Protein AF-A0A534NDN4-F1 (afdb_monomer)

Mean predicted aligned error: 18.24 Å

Secondary structure (DSSP, 8-state):
-----S-TT-PPP-------S---TT--HHHH--S-TTT-----PPPP-----S-PPPPHHHHHHTTPSPEEEEEESSPPSS-EEEEE---SEEEEEEEETTEEEEE-TTS-B-TTT-HHHHHHHHTS--SEEEEEEEEE-B-TTS-B-HHHHHTT-GGG-EEEEEEEEEETTEE-TTS-HHHHHHHHHHHTTT--TTEEEPPB--S-HHHHHHHHHHTT--EEEEEETTPPP-SEEEEEEEEEESSEEEEEEEEEEEEB-GGGBTSEEEEEEEEE-SSS-EEEEEEE-SS--HHHHHHHHHHHGGGEESS-SEET----TT-EEE-S--EEEEEESEE-TTS-EES-EEEEE-TT--GGG-B---PPP----------SSSPPPP---PPP---SSTT-EEETTTTEEHHHHHHHHHHTHHHHHHHHTT-BEEEEE-TT-TTS--EEES--GGG--TTSEEEEEE-SSSSSEEEEEE--SHHHHHHHHHTTEEEEEE-SB-TT-TTSBSS-----PPPTT--HHHHHHHHHHHHHHHHHHT-B------GGG--TT--GGGSBTTTHHHHHHHH--TTGGGGTS---------

Radius of gyration: 32.62 Å; Cα contacts (8 Å, |Δi|>4): 1048; chains: 1; bounding box: 84×68×97 Å

Foldseek 3Di:
DDDDDDDPDDDDDDDDDDPPVPDDPVDDCCVPVVADPVPRDHDDDDDDDPDDDDPADDAQLVVVVVCAQFEDAFEAADDFPDDWWKFFDADAFKWWWKEAQLAIFIAGSQRDTCCVLQVVLRNLSSPQDFRMWIWIWGKFAADPLRAGAHLVSVVVVSPRIATATEFTQDGRHDGCLQWWSLLRVLVVCVSCVPGDRSYHHTDTFDDDQVVSQVVCLVSVTQGIWIAFGGDGTDHYYDPRIHTHGSFDKFKWWFFWFFQCDDPRHPWTQWTWTWAAPLPRATATAGIARAQDDSVRRHVVCVVFVVFFDDDTRHPPDDDDPRIGGGDGFWMWMWTAHDQDPSNYGHNIHTRDIDPVDGNNRRHDRDHDPRDHRDPPPDPPPADADDDDPDPADDADPQQQQQPVVVSQGLVNQLVVCLVCVVVVLVVLPQWFKKWWARPNHPVDDIDIANACPPVDDSNWDWAWDADPPDGDTGTTTRDNDSSSSSVCSSRRTPDIHTQQDGSSNNPDGPDDDDDLPADVPGDNVVSVVVVVVVLVVQVVVLPFDDADDDPVQPDPPDDSSCHGSVNPVVVCVVPPHPCVVVVPDDDDDPPPDD

Structure (mmCIF, N/CA/C/O backbone):
data_AF-A0A534NDN4-F1
#
_entry.id   AF-A0A534NDN4-F1
#
loop_
_atom_site.group_PDB
_atom_site.id
_atom_site.type_symbol
_atom_site.label_atom_id
_atom_site.label_alt_id
_atom_site.label_comp_id
_atom_site.label_asym_id
_atom_site.label_entity_id
_atom_site.label_seq_id
_atom_site.pdbx_PDB_ins_code
_atom_site.Cartn_x
_atom_site.Cartn_y
_atom_site.Cartn_z
_atom_site.occupancy
_atom_site.B_iso_or_equiv
_atom_site.auth_seq_id
_atom_site.auth_comp_id
_atom_site.auth_asym_id
_atom_site.auth_atom_id
_atom_site.pdbx_PDB_model_num
ATOM 1 N N . MET A 1 1 ? 27.789 19.698 -4.220 1.00 22.97 1 MET A N 1
ATOM 2 C CA . MET A 1 1 ? 27.414 20.878 -5.037 1.00 22.97 1 MET A CA 1
ATOM 3 C C . MET A 1 1 ? 27.454 20.484 -6.510 1.00 22.97 1 MET A C 1
ATOM 5 O O . MET A 1 1 ? 28.243 19.609 -6.835 1.00 22.97 1 MET A O 1
ATOM 9 N N . ARG A 1 2 ? 26.641 21.087 -7.393 1.00 26.55 2 ARG A N 1
ATOM 10 C CA . ARG A 1 2 ? 26.865 20.994 -8.849 1.00 26.55 2 ARG A CA 1
ATOM 11 C C . ARG A 1 2 ? 27.949 22.003 -9.229 1.00 26.55 2 ARG A C 1
ATOM 13 O O . ARG A 1 2 ? 27.754 23.197 -9.024 1.00 26.55 2 ARG A O 1
ATOM 20 N N . THR A 1 3 ? 29.061 21.517 -9.761 1.00 28.81 3 THR A N 1
ATOM 21 C CA . THR A 1 3 ? 30.075 22.304 -10.460 1.00 28.81 3 THR A CA 1
ATOM 22 C C . THR A 1 3 ? 29.548 22.614 -11.867 1.00 28.81 3 THR A C 1
ATOM 24 O O . THR A 1 3 ? 29.183 21.716 -12.618 1.00 28.81 3 THR A O 1
ATOM 27 N N . HIS A 1 4 ? 29.456 23.893 -12.232 1.00 33.12 4 HIS A N 1
ATOM 28 C CA . HIS A 1 4 ? 29.331 24.306 -13.632 1.00 33.12 4 HIS A CA 1
ATOM 29 C C . HIS A 1 4 ? 30.503 25.230 -13.940 1.00 33.12 4 HIS A C 1
ATOM 31 O O . HIS A 1 4 ? 30.511 26.393 -13.548 1.00 33.12 4 HIS A O 1
ATOM 37 N N . GLY A 1 5 ? 31.505 24.660 -14.600 1.00 43.88 5 GLY A N 1
ATOM 38 C CA . GLY A 1 5 ? 32.745 25.326 -14.971 1.00 43.88 5 GLY A CA 1
ATOM 39 C C . GLY A 1 5 ? 33.787 24.284 -15.353 1.00 43.88 5 GLY A C 1
ATOM 40 O O . GLY A 1 5 ? 34.633 23.931 -14.544 1.00 43.88 5 GLY A O 1
ATOM 41 N N . GLY A 1 6 ? 33.675 23.737 -16.560 1.00 35.41 6 GLY A N 1
ATOM 42 C CA . GLY A 1 6 ? 34.628 22.780 -17.114 1.00 35.41 6 GLY A CA 1
ATOM 43 C C . GLY A 1 6 ? 34.186 22.361 -18.510 1.00 35.41 6 GLY A C 1
ATOM 44 O O . GLY A 1 6 ? 32.992 22.173 -18.733 1.00 35.41 6 GLY A O 1
ATOM 45 N N . ALA A 1 7 ? 35.132 22.297 -19.446 1.00 39.47 7 ALA A N 1
ATOM 46 C CA . ALA A 1 7 ? 34.902 21.971 -20.850 1.00 39.47 7 ALA A CA 1
ATOM 47 C C . ALA A 1 7 ? 34.080 20.672 -21.033 1.00 39.47 7 ALA A C 1
ATOM 49 O O . ALA A 1 7 ? 34.185 19.762 -20.204 1.00 39.47 7 ALA A O 1
ATOM 50 N N . PRO A 1 8 ? 33.265 20.572 -22.099 1.00 35.88 8 PRO A N 1
ATOM 51 C CA . PRO A 1 8 ? 32.481 19.372 -22.377 1.00 35.88 8 PRO A CA 1
ATOM 52 C C . PRO A 1 8 ? 33.417 18.168 -22.569 1.00 35.88 8 PRO A C 1
ATOM 54 O O . PRO A 1 8 ? 34.351 18.247 -23.359 1.00 35.88 8 PRO A O 1
ATOM 57 N N . GLY A 1 9 ? 33.183 17.076 -21.828 1.00 43.12 9 GLY A N 1
ATOM 58 C CA . GLY A 1 9 ? 33.856 15.788 -22.066 1.00 43.12 9 GLY A CA 1
ATOM 59 C C . GLY A 1 9 ? 34.544 15.101 -20.878 1.00 43.12 9 GLY A C 1
ATOM 60 O O . GLY A 1 9 ? 35.027 13.993 -21.057 1.00 43.12 9 GLY A O 1
ATOM 61 N N . LYS A 1 10 ? 34.590 15.671 -19.663 1.00 35.03 10 LYS A N 1
ATOM 62 C CA . LYS A 1 10 ? 35.116 14.946 -18.482 1.00 35.03 10 LYS A CA 1
ATOM 63 C C . LYS A 1 10 ? 34.032 14.668 -17.444 1.00 35.03 10 LYS A C 1
ATOM 65 O O . LYS A 1 10 ? 33.417 15.598 -16.922 1.00 35.03 10 LYS A O 1
ATOM 70 N N . ALA A 1 11 ? 33.824 13.389 -17.124 1.00 34.75 11 ALA A N 1
ATOM 71 C CA . ALA A 1 11 ? 32.949 12.958 -16.040 1.00 34.75 11 ALA A CA 1
ATOM 72 C C . ALA A 1 11 ? 33.496 13.465 -14.695 1.00 34.75 11 ALA A C 1
ATOM 74 O O . ALA A 1 11 ? 34.631 13.173 -14.320 1.00 34.75 11 ALA A O 1
ATOM 75 N N . GLN A 1 12 ? 32.699 14.255 -13.974 1.00 33.19 12 GLN A N 1
ATOM 76 C CA . GLN A 1 12 ? 33.024 14.661 -12.609 1.00 33.19 12 GLN A CA 1
ATOM 77 C C . GLN A 1 12 ? 32.323 13.733 -11.624 1.00 33.19 12 GLN A C 1
ATOM 79 O O . GLN A 1 12 ? 31.094 13.677 -11.575 1.00 33.19 12 GLN A O 1
ATOM 84 N N . TRP A 1 13 ? 33.120 13.025 -10.831 1.00 35.62 13 TRP A N 1
ATOM 85 C CA . TRP A 1 13 ? 32.645 12.121 -9.792 1.00 35.62 13 TRP A CA 1
ATOM 86 C C . TRP A 1 13 ? 32.574 12.849 -8.450 1.00 35.62 13 TRP A C 1
ATOM 88 O O . TRP A 1 13 ? 33.465 13.621 -8.097 1.00 35.62 13 TRP A O 1
ATOM 98 N N . LEU A 1 14 ? 31.504 12.598 -7.696 1.00 34.38 14 LEU A N 1
ATOM 99 C CA . LEU A 1 14 ? 31.320 13.112 -6.342 1.00 34.38 14 LEU A CA 1
ATOM 100 C C . LEU A 1 14 ? 31.149 11.917 -5.401 1.00 34.38 14 LEU A C 1
ATOM 102 O O . LEU A 1 14 ? 30.116 11.252 -5.429 1.00 34.38 14 LEU A O 1
ATOM 106 N N . MET A 1 15 ? 32.160 11.640 -4.578 1.00 35.22 15 MET A N 1
ATOM 107 C CA . MET A 1 15 ? 32.079 10.634 -3.518 1.00 35.22 15 MET A CA 1
ATOM 108 C C . MET A 1 15 ? 31.640 11.294 -2.214 1.00 35.22 15 MET A C 1
ATOM 110 O O . MET A 1 15 ? 32.225 12.283 -1.775 1.00 35.22 15 MET A O 1
ATOM 114 N N . PHE A 1 16 ? 30.627 10.719 -1.573 1.00 37.19 16 PHE A N 1
ATOM 115 C CA . PHE A 1 16 ? 30.292 11.025 -0.188 1.00 37.19 16 PHE A CA 1
ATOM 116 C C . PHE A 1 16 ? 30.739 9.858 0.683 1.00 37.19 16 PHE A C 1
ATOM 118 O O . PHE A 1 16 ? 30.335 8.720 0.449 1.00 37.19 16 PHE A O 1
ATOM 125 N N . LYS A 1 17 ? 31.534 10.141 1.717 1.00 40.06 17 LYS A N 1
ATOM 126 C CA . LYS A 1 17 ? 31.752 9.184 2.801 1.00 40.06 17 LYS A CA 1
ATOM 127 C C . LYS A 1 17 ? 30.453 9.082 3.603 1.00 40.06 17 LYS A C 1
ATOM 129 O O . LYS A 1 17 ? 29.954 10.091 4.103 1.00 40.06 17 LYS A O 1
ATOM 134 N N . ALA A 1 18 ? 29.887 7.882 3.695 1.00 36.62 18 ALA A N 1
ATOM 135 C CA . ALA A 1 18 ? 28.742 7.629 4.562 1.00 36.62 18 ALA A CA 1
ATOM 136 C C . ALA A 1 18 ? 29.120 7.931 6.025 1.00 36.62 18 ALA A C 1
ATOM 138 O O . ALA A 1 18 ? 30.261 7.704 6.429 1.00 36.62 18 ALA A O 1
ATOM 139 N N . LYS A 1 19 ? 28.175 8.459 6.817 1.00 45.50 19 LYS A N 1
ATOM 140 C CA . LYS A 1 19 ? 28.373 8.671 8.260 1.00 45.50 19 LYS A CA 1
ATOM 141 C C . LYS A 1 19 ? 28.474 7.308 8.944 1.00 45.50 19 LYS A C 1
ATOM 143 O O . LYS A 1 19 ? 27.457 6.666 9.194 1.00 45.50 19 LYS A O 1
ATOM 148 N N . ASP A 1 20 ? 29.700 6.863 9.170 1.00 66.25 20 ASP A N 1
ATOM 149 C CA . ASP A 1 20 ? 30.060 5.552 9.715 1.00 66.25 20 ASP A CA 1
ATOM 150 C C . ASP A 1 20 ? 30.578 5.645 11.164 1.00 66.25 20 ASP A C 1
ATOM 152 O O . ASP A 1 20 ? 30.969 4.633 11.745 1.00 66.25 20 ASP A O 1
ATOM 156 N N . GLY A 1 21 ? 30.580 6.844 11.763 1.00 57.78 21 GLY A N 1
ATOM 157 C CA . GLY A 1 21 ? 31.054 7.089 13.125 1.00 57.78 21 GLY A CA 1
ATOM 158 C C . GLY A 1 21 ? 32.580 7.122 13.253 1.00 57.78 21 GLY A C 1
ATOM 159 O O . GLY A 1 21 ? 33.095 7.158 14.370 1.00 57.78 21 GLY A O 1
ATOM 160 N N . LYS A 1 22 ? 33.316 7.083 12.133 1.00 60.75 22 LYS A N 1
ATOM 161 C CA . LYS A 1 22 ? 34.782 7.229 12.067 1.00 60.75 22 LYS A CA 1
ATOM 162 C C . LYS A 1 22 ? 35.209 8.584 11.500 1.00 60.75 22 LYS A C 1
ATOM 164 O O . LYS A 1 22 ? 36.387 8.793 11.224 1.00 60.75 22 LYS A O 1
ATOM 169 N N . GLU A 1 23 ? 34.273 9.498 11.262 1.00 68.75 23 GLU A N 1
ATOM 170 C CA . GLU A 1 23 ? 34.582 10.881 10.912 1.00 68.75 23 GLU A CA 1
ATOM 171 C C . GLU A 1 23 ? 35.352 11.592 12.035 1.00 68.75 23 GLU A C 1
ATOM 173 O O . GLU A 1 23 ? 35.000 11.496 13.208 1.00 68.75 23 GLU A O 1
ATOM 178 N N . ASN A 1 24 ? 36.400 12.333 11.668 1.00 69.75 24 ASN A N 1
ATOM 179 C CA . ASN A 1 24 ? 37.077 13.249 12.577 1.00 69.75 24 ASN A CA 1
ATOM 180 C C . ASN A 1 24 ? 36.689 14.689 12.198 1.00 69.75 24 ASN A C 1
ATOM 182 O O . ASN A 1 24 ? 37.266 15.236 11.261 1.00 69.75 24 ASN A O 1
ATOM 186 N N . PRO A 1 25 ? 35.713 15.310 12.883 1.00 65.12 25 PRO A N 1
ATOM 187 C CA . PRO A 1 25 ? 35.240 16.654 12.549 1.00 65.12 25 PRO A CA 1
ATOM 188 C C . PRO A 1 25 ? 36.259 17.762 12.854 1.00 65.12 25 PRO A C 1
ATOM 190 O O . PRO A 1 25 ? 36.049 18.894 12.433 1.00 65.12 25 PRO A O 1
ATOM 193 N N . ALA A 1 26 ? 37.342 17.452 13.575 1.00 70.94 26 ALA A N 1
ATOM 194 C CA . ALA A 1 26 ? 38.418 18.396 13.864 1.00 70.94 26 ALA A CA 1
ATOM 195 C C . ALA A 1 26 ? 39.511 18.429 12.778 1.00 70.94 26 ALA A C 1
ATOM 197 O O . ALA A 1 26 ? 40.379 19.291 12.840 1.00 70.94 26 ALA A O 1
ATOM 198 N N . TYR A 1 27 ? 39.480 17.505 11.811 1.00 60.72 27 TYR A N 1
ATOM 199 C CA . TYR A 1 27 ? 40.474 17.396 10.743 1.00 60.72 27 TYR A CA 1
ATOM 200 C C . TYR A 1 27 ? 39.884 17.885 9.417 1.00 60.72 27 TYR A C 1
ATOM 202 O O . TYR A 1 27 ? 38.994 17.245 8.851 1.00 60.72 27 TYR A O 1
ATOM 210 N N . ASP A 1 28 ? 40.385 19.014 8.915 1.00 65.62 28 ASP A N 1
ATOM 211 C CA . ASP A 1 28 ? 40.000 19.563 7.614 1.00 65.62 28 ASP A CA 1
ATOM 212 C C . ASP A 1 28 ? 41.087 19.250 6.586 1.00 65.62 28 ASP A C 1
ATOM 214 O O . ASP A 1 28 ? 42.099 19.940 6.480 1.00 65.62 28 ASP A O 1
ATOM 218 N N . VAL A 1 29 ? 40.857 18.202 5.795 1.00 59.94 29 VAL A N 1
ATOM 219 C CA . VAL A 1 29 ? 41.799 17.766 4.757 1.00 59.94 29 VAL A CA 1
ATOM 220 C C . VAL A 1 29 ? 42.079 18.859 3.718 1.00 59.94 29 VAL A C 1
ATOM 222 O O . VAL A 1 29 ? 43.160 18.879 3.143 1.00 59.94 29 VAL A O 1
ATOM 225 N N . VAL A 1 30 ? 41.147 19.793 3.497 1.00 53.78 30 VAL A N 1
ATOM 226 C CA . VAL A 1 30 ? 41.314 20.893 2.533 1.00 53.78 30 VAL A CA 1
ATOM 227 C C . VAL A 1 30 ? 42.210 21.996 3.105 1.00 53.78 30 VAL A C 1
ATOM 229 O O . VAL A 1 30 ? 42.887 22.686 2.343 1.00 53.78 30 VAL A O 1
ATOM 232 N N . ALA A 1 31 ? 42.246 22.147 4.431 1.00 62.91 31 ALA A N 1
ATOM 233 C CA . ALA A 1 31 ? 43.143 23.069 5.123 1.00 62.91 31 ALA A CA 1
ATOM 234 C C . ALA A 1 31 ? 44.526 22.451 5.389 1.00 62.91 31 ALA A C 1
ATOM 236 O O . ALA A 1 31 ? 45.541 23.124 5.225 1.00 62.91 31 ALA A O 1
ATOM 237 N N . GLU A 1 32 ? 44.573 21.177 5.784 1.00 70.12 32 GLU A N 1
ATOM 238 C CA . GLU A 1 32 ? 45.806 20.501 6.205 1.00 70.12 32 GLU A CA 1
ATOM 239 C C . GLU A 1 32 ? 46.590 19.857 5.052 1.00 70.12 32 GLU A C 1
ATOM 241 O O . GLU A 1 32 ? 47.805 19.694 5.159 1.00 70.12 32 GLU A O 1
ATOM 246 N N . ARG A 1 33 ? 45.924 19.493 3.947 1.00 65.50 33 ARG A N 1
ATOM 247 C CA . ARG A 1 33 ? 46.534 18.921 2.730 1.00 65.50 33 ARG A CA 1
ATOM 248 C C . ARG A 1 33 ? 45.956 19.605 1.478 1.00 65.50 33 ARG A C 1
ATOM 250 O O . ARG A 1 33 ? 45.233 18.975 0.705 1.00 65.50 33 ARG A O 1
ATOM 257 N N . PRO A 1 34 ? 46.214 20.914 1.290 1.00 60.53 34 PRO A N 1
ATOM 258 C CA . PRO A 1 34 ? 45.596 21.726 0.236 1.00 60.53 34 PRO A CA 1
ATOM 259 C C . PRO A 1 34 ? 46.067 21.373 -1.185 1.00 60.53 34 PRO A C 1
ATOM 261 O O . PRO A 1 34 ? 45.553 21.913 -2.170 1.00 60.53 34 PRO A O 1
ATOM 264 N N . GLU A 1 35 ? 47.075 20.517 -1.316 1.00 61.59 35 GLU A N 1
ATOM 265 C CA . GLU A 1 35 ? 47.607 20.059 -2.587 1.00 61.59 35 GLU A CA 1
ATOM 266 C C . GLU A 1 35 ? 46.722 19.008 -3.273 1.00 61.59 35 GLU A C 1
ATOM 268 O O . GLU A 1 35 ? 46.137 18.115 -2.663 1.00 61.59 35 GLU A O 1
ATOM 273 N N . SER A 1 36 ? 46.658 19.082 -4.602 1.00 53.59 36 SER A N 1
ATOM 274 C CA . SER A 1 36 ? 46.039 18.035 -5.417 1.00 53.59 36 SER A CA 1
ATOM 275 C C . SER A 1 36 ? 46.787 16.706 -5.264 1.00 53.59 36 SER A C 1
ATOM 277 O O . SER A 1 36 ? 47.983 16.638 -5.538 1.00 53.59 36 SER A O 1
ATOM 279 N N . VAL A 1 37 ? 46.075 15.622 -4.941 1.00 48.31 37 VAL A N 1
ATOM 280 C CA . VAL A 1 37 ? 46.653 14.267 -4.810 1.00 48.31 37 VAL A CA 1
ATOM 281 C C . VAL A 1 37 ? 47.225 13.744 -6.139 1.00 48.31 37 VAL A C 1
ATOM 283 O O . VAL A 1 37 ? 48.148 12.939 -6.146 1.00 48.31 37 VAL A O 1
ATOM 286 N N . VAL A 1 38 ? 46.706 14.227 -7.273 1.00 41.56 38 VAL A N 1
ATOM 287 C CA . VAL A 1 38 ? 47.120 13.793 -8.621 1.00 41.56 38 VAL A CA 1
ATOM 288 C C . VAL A 1 38 ? 48.289 14.620 -9.161 1.00 41.56 38 VAL A C 1
ATOM 290 O O . VAL A 1 38 ? 49.089 14.117 -9.941 1.00 41.56 38 VAL A O 1
ATOM 293 N N . SER A 1 39 ? 48.393 15.899 -8.786 1.00 51.22 39 SER A N 1
ATOM 294 C CA . SER A 1 39 ? 49.342 16.834 -9.416 1.00 51.22 39 SER A CA 1
ATOM 295 C C . SER A 1 39 ? 50.272 17.578 -8.456 1.00 51.22 39 SER A C 1
ATOM 297 O O . SER A 1 39 ? 51.159 18.290 -8.922 1.00 51.22 39 SER A O 1
ATOM 299 N N . GLY A 1 40 ? 50.078 17.460 -7.140 1.00 51.00 40 GLY A N 1
ATOM 300 C CA . GLY A 1 40 ? 50.923 18.054 -6.095 1.00 51.00 40 GLY A CA 1
ATOM 301 C C . GLY A 1 40 ? 50.911 19.585 -6.017 1.00 51.00 40 GLY A C 1
ATOM 302 O O . GLY A 1 40 ? 51.671 20.163 -5.247 1.00 51.00 40 GLY A O 1
ATOM 303 N N . ARG A 1 41 ? 50.083 20.271 -6.816 1.00 43.66 41 ARG A N 1
ATOM 304 C CA . ARG A 1 41 ? 50.030 21.741 -6.864 1.00 43.66 41 ARG A CA 1
ATOM 305 C C . ARG A 1 41 ? 48.933 22.297 -5.963 1.00 43.66 41 ARG A C 1
ATOM 307 O O . ARG A 1 41 ? 47.860 21.705 -5.850 1.00 43.66 41 ARG A O 1
ATOM 314 N N . VAL A 1 42 ? 49.200 23.471 -5.394 1.00 60.94 42 VAL A N 1
ATOM 315 C CA . VAL A 1 42 ? 48.247 24.262 -4.607 1.00 60.94 42 VAL A CA 1
ATOM 316 C C . VAL A 1 42 ? 47.769 25.458 -5.445 1.00 60.94 42 VAL A C 1
ATOM 318 O O . VAL A 1 42 ? 48.597 26.149 -6.035 1.00 60.94 42 VAL A O 1
ATOM 321 N N . ALA A 1 43 ? 46.450 25.706 -5.430 1.00 46.00 43 ALA A N 1
ATOM 322 C CA . ALA A 1 43 ? 45.699 26.885 -5.923 1.00 46.00 43 ALA A CA 1
ATOM 323 C C . ALA A 1 43 ? 44.953 26.699 -7.270 1.00 46.00 43 ALA A C 1
ATOM 325 O O . ALA A 1 43 ? 45.438 26.047 -8.186 1.00 46.00 43 ALA A O 1
ATOM 326 N N . THR A 1 44 ? 43.736 27.232 -7.469 1.00 38.66 44 THR A N 1
ATOM 327 C CA . THR A 1 44 ? 43.242 28.604 -7.181 1.00 38.66 44 THR A CA 1
ATOM 328 C C . THR A 1 44 ? 41.707 28.678 -7.015 1.00 38.66 44 THR A C 1
ATOM 330 O O . THR A 1 44 ? 40.980 27.805 -7.484 1.00 38.66 44 THR A O 1
ATOM 333 N N . ARG A 1 45 ? 41.216 29.735 -6.336 1.00 47.72 45 ARG A N 1
ATOM 334 C CA . ARG A 1 45 ? 39.789 30.032 -6.066 1.00 47.72 45 ARG A CA 1
ATOM 335 C C . ARG A 1 45 ? 38.923 29.995 -7.337 1.00 47.72 45 ARG A C 1
ATOM 337 O O . ARG A 1 45 ? 39.180 30.739 -8.279 1.00 47.72 45 ARG A O 1
ATOM 344 N N . GLY A 1 46 ? 37.865 29.181 -7.312 1.00 34.34 46 GLY A N 1
ATOM 345 C CA . GLY A 1 46 ? 36.781 29.187 -8.303 1.00 34.34 46 GLY A CA 1
ATOM 346 C C . GLY A 1 46 ? 35.720 30.268 -8.025 1.00 34.34 46 GLY A C 1
ATOM 347 O O . GLY A 1 46 ? 35.711 30.846 -6.938 1.00 34.34 46 GLY A O 1
ATOM 348 N N . PRO A 1 47 ? 34.827 30.560 -8.992 1.00 31.83 47 PRO A N 1
ATOM 349 C CA . PRO A 1 47 ? 33.932 31.713 -8.947 1.00 31.83 47 PRO A CA 1
ATOM 350 C C . PRO A 1 47 ? 32.881 31.573 -7.842 1.00 31.83 47 PRO A C 1
ATOM 352 O O . PRO A 1 47 ? 32.152 30.580 -7.786 1.00 31.83 47 PRO A O 1
ATOM 355 N N . GLU A 1 48 ? 32.747 32.601 -7.003 1.00 45.84 48 GLU A N 1
ATOM 356 C CA . GLU A 1 48 ? 31.586 32.738 -6.128 1.00 45.84 48 GLU A CA 1
ATOM 357 C C . GLU A 1 48 ? 30.330 32.945 -6.984 1.00 45.84 48 GLU A C 1
ATOM 359 O O . GLU A 1 48 ? 30.185 33.935 -7.704 1.00 45.84 48 GLU A O 1
ATOM 364 N N . ARG A 1 49 ? 29.388 32.002 -6.903 1.00 34.44 49 ARG A N 1
ATOM 365 C CA . ARG A 1 49 ? 27.997 32.233 -7.296 1.00 34.44 49 ARG A CA 1
ATOM 366 C C . ARG A 1 49 ? 27.081 31.870 -6.141 1.00 34.44 49 ARG A C 1
ATOM 368 O O . ARG A 1 49 ? 27.055 30.733 -5.675 1.00 34.44 49 ARG A O 1
ATOM 375 N N . SER A 1 50 ? 26.285 32.854 -5.745 1.00 41.97 50 SER A N 1
ATOM 376 C CA . SER A 1 50 ? 25.147 32.765 -4.837 1.00 41.97 50 SER A CA 1
ATOM 377 C C . SER A 1 50 ? 24.050 31.863 -5.420 1.00 41.97 50 SER A C 1
ATOM 379 O O . SER A 1 50 ? 23.036 32.306 -5.957 1.00 41.97 50 SER A O 1
ATOM 381 N N . GLY A 1 51 ? 24.245 30.548 -5.344 1.00 35.09 51 GLY A N 1
ATOM 382 C CA . GLY A 1 51 ? 23.185 29.592 -5.634 1.00 35.09 51 GLY A CA 1
ATOM 383 C C . GLY A 1 51 ? 22.122 29.671 -4.543 1.00 35.09 51 GLY A C 1
ATOM 384 O O . GLY A 1 51 ? 22.368 29.232 -3.421 1.00 35.09 51 GLY A O 1
ATOM 385 N N . LYS A 1 52 ? 20.929 30.195 -4.855 1.00 35.19 52 LYS A N 1
ATOM 386 C CA . LYS A 1 52 ? 19.755 29.956 -4.005 1.00 35.19 52 LYS A CA 1
ATOM 387 C C . LYS A 1 52 ? 19.615 28.439 -3.851 1.00 35.19 52 LYS A C 1
ATOM 389 O O . LYS A 1 52 ? 19.458 27.731 -4.847 1.00 35.19 52 LYS A O 1
ATOM 394 N N . LEU A 1 53 ? 19.718 27.953 -2.611 1.00 37.16 53 LEU A N 1
ATOM 395 C CA . LEU A 1 53 ? 19.354 26.590 -2.222 1.00 37.16 53 LEU A CA 1
ATOM 396 C C . LEU A 1 53 ? 18.047 26.215 -2.937 1.00 37.16 53 LEU A C 1
ATOM 398 O O . LEU A 1 53 ? 17.156 27.064 -3.051 1.00 37.16 53 LEU A O 1
ATOM 402 N N . ARG A 1 54 ? 17.923 24.966 -3.425 1.00 42.47 54 ARG A N 1
ATOM 403 C CA . ARG A 1 54 ? 16.617 24.414 -3.838 1.00 42.47 54 ARG A CA 1
ATOM 404 C C . ARG A 1 54 ? 15.594 24.871 -2.800 1.00 42.47 54 ARG A C 1
ATOM 406 O O . ARG A 1 54 ? 15.876 24.723 -1.610 1.00 42.47 54 ARG A O 1
ATOM 413 N N . ALA A 1 55 ? 14.482 25.462 -3.246 1.00 45.50 55 ALA A N 1
ATOM 414 C CA . ALA A 1 55 ? 13.465 25.969 -2.333 1.00 45.50 55 ALA A CA 1
ATOM 415 C C . ALA A 1 55 ? 13.194 24.906 -1.253 1.00 45.50 55 ALA A C 1
ATOM 417 O O . ALA A 1 55 ? 13.116 23.720 -1.599 1.00 45.50 55 ALA A O 1
ATOM 418 N N . PRO A 1 56 ? 13.146 25.288 0.034 1.00 54.34 56 PRO A N 1
ATOM 419 C CA . PRO A 1 56 ? 12.974 24.329 1.113 1.00 54.34 56 PRO A CA 1
ATOM 420 C C . PRO A 1 56 ? 11.735 23.484 0.816 1.00 54.34 56 PRO A C 1
ATOM 422 O O . PRO A 1 56 ? 10.635 24.017 0.668 1.00 54.34 56 PRO A O 1
ATOM 425 N N . ARG A 1 57 ? 11.918 22.164 0.664 1.00 67.19 57 ARG A N 1
ATOM 426 C CA . ARG A 1 57 ? 10.774 21.258 0.530 1.00 67.19 57 ARG A CA 1
ATOM 427 C C . ARG A 1 57 ? 9.942 21.376 1.801 1.00 67.19 57 ARG A C 1
ATOM 429 O O . ARG A 1 57 ? 10.498 21.486 2.901 1.00 67.19 57 ARG A O 1
ATOM 436 N N . ALA A 1 58 ? 8.623 21.368 1.630 1.00 82.88 58 ALA A N 1
ATOM 437 C CA . ALA A 1 58 ? 7.687 21.480 2.735 1.00 82.88 58 ALA A CA 1
ATOM 438 C C . ALA A 1 58 ? 8.007 20.440 3.821 1.00 82.88 58 ALA A C 1
ATOM 440 O O . ALA A 1 58 ? 8.482 19.332 3.536 1.00 82.88 58 ALA A O 1
ATOM 441 N N . ALA A 1 59 ? 7.791 20.827 5.077 1.00 89.75 59 ALA A N 1
ATOM 442 C CA . ALA A 1 59 ? 7.923 19.909 6.195 1.00 89.75 59 ALA A CA 1
ATOM 443 C C . ALA A 1 59 ? 6.905 18.755 6.047 1.00 89.75 59 ALA A C 1
ATOM 445 O O . ALA A 1 59 ? 5.812 18.991 5.523 1.00 89.75 59 ALA A O 1
ATOM 446 N N . PRO A 1 60 ? 7.247 17.514 6.447 1.00 93.00 60 PRO A N 1
ATOM 447 C CA . PRO A 1 60 ? 6.363 16.358 6.275 1.00 93.00 60 PRO A CA 1
ATOM 448 C C . PRO A 1 60 ? 4.938 16.560 6.818 1.00 93.00 60 PRO A C 1
ATOM 450 O O . PRO A 1 60 ? 3.967 16.186 6.167 1.00 93.00 60 PRO A O 1
ATOM 453 N N . ASP A 1 61 ? 4.796 17.211 7.970 1.00 92.56 61 ASP A N 1
ATOM 454 C CA . ASP A 1 61 ? 3.510 17.549 8.585 1.00 92.56 61 ASP A CA 1
ATOM 455 C C . ASP A 1 61 ? 2.692 18.528 7.724 1.00 92.56 61 ASP A C 1
ATOM 457 O O . ASP A 1 61 ? 1.490 18.345 7.530 1.00 92.56 61 ASP A O 1
ATOM 461 N N . ALA A 1 62 ? 3.339 19.535 7.130 1.00 93.06 62 ALA A N 1
ATOM 462 C CA . ALA A 1 62 ? 2.691 20.456 6.201 1.00 93.06 62 ALA A CA 1
ATOM 463 C C . ALA A 1 62 ? 2.224 19.740 4.924 1.00 93.06 62 ALA A C 1
ATOM 465 O O . ALA A 1 62 ? 1.146 20.046 4.413 1.00 93.06 62 ALA A O 1
ATOM 466 N N . ILE A 1 63 ? 2.995 18.757 4.441 1.00 94.31 63 ILE A N 1
ATOM 467 C CA . ILE A 1 63 ? 2.601 17.910 3.308 1.00 94.31 63 ILE A CA 1
ATOM 468 C C . ILE A 1 63 ? 1.339 17.118 3.668 1.00 94.31 63 ILE A C 1
ATOM 470 O O . ILE A 1 63 ? 0.366 17.185 2.918 1.00 94.31 63 ILE A O 1
ATOM 474 N N . LEU A 1 64 ? 1.308 16.426 4.816 1.00 94.88 64 LEU A N 1
ATOM 475 C CA . LEU A 1 64 ? 0.185 15.558 5.208 1.00 94.88 64 LEU A CA 1
ATOM 476 C C . LEU A 1 64 ? -1.165 16.276 5.291 1.00 94.88 64 LEU A C 1
ATOM 478 O O . LEU A 1 64 ? -2.188 15.674 4.959 1.00 94.88 64 LEU A O 1
ATOM 482 N N . ARG A 1 65 ? -1.195 17.566 5.653 1.00 93.69 65 ARG A N 1
ATOM 483 C CA . ARG A 1 65 ? -2.442 18.361 5.663 1.00 93.69 65 ARG A CA 1
ATOM 484 C C . ARG A 1 65 ? -3.155 18.336 4.308 1.00 93.69 65 ARG A C 1
ATOM 486 O O . ARG A 1 65 ? -4.383 18.316 4.264 1.00 93.69 65 ARG A O 1
ATOM 493 N N . GLY A 1 66 ? -2.402 18.271 3.207 1.00 92.50 66 GLY A N 1
ATOM 494 C CA . GLY A 1 66 ? -2.941 18.181 1.849 1.00 92.50 66 GLY A CA 1
ATOM 495 C C . GLY A 1 66 ? -3.636 16.853 1.526 1.00 92.50 66 GLY A C 1
ATOM 496 O O . GLY A 1 66 ? -4.466 16.816 0.616 1.00 92.50 66 GLY A O 1
ATOM 497 N N . TYR A 1 67 ? -3.372 15.789 2.289 1.00 94.81 67 TYR A N 1
ATOM 498 C CA . TYR A 1 67 ? -3.818 14.417 2.003 1.00 94.81 67 TYR A CA 1
ATOM 499 C C . TYR A 1 67 ? -4.903 13.915 2.962 1.00 94.81 67 TYR A C 1
ATOM 501 O O . TYR A 1 67 ? -5.421 12.818 2.784 1.00 94.81 67 TYR A O 1
ATOM 509 N N . LEU A 1 68 ? -5.316 14.740 3.926 1.00 92.12 68 LEU A N 1
ATOM 510 C CA . LEU A 1 68 ? -6.461 14.453 4.784 1.00 92.12 68 LEU A CA 1
ATOM 511 C C . LEU A 1 68 ? -7.794 14.916 4.153 1.00 92.12 68 LEU A C 1
ATOM 513 O O . LEU A 1 68 ? -7.819 15.947 3.463 1.00 92.12 68 LEU A O 1
ATOM 517 N N . PRO A 1 69 ? -8.910 14.206 4.414 1.00 93.56 69 PRO A N 1
ATOM 518 C CA . PRO A 1 69 ? -8.962 12.844 4.960 1.00 93.56 69 PRO A CA 1
ATOM 519 C C . PRO A 1 69 ? -8.542 11.790 3.909 1.00 93.56 69 PRO A C 1
ATOM 521 O O . PRO A 1 69 ? -8.736 12.028 2.712 1.00 93.56 69 PRO A O 1
ATOM 524 N N . PRO A 1 70 ? -8.020 10.619 4.328 1.00 95.81 70 PRO A N 1
ATOM 525 C CA . PRO A 1 70 ? -7.690 9.530 3.406 1.00 95.81 70 PRO A CA 1
ATOM 526 C C . PRO A 1 70 ? -8.941 8.916 2.754 1.00 95.81 70 PRO A C 1
ATOM 528 O O . PRO A 1 70 ? -10.069 9.103 3.223 1.00 95.81 70 PRO A O 1
ATOM 531 N N . MET A 1 71 ? -8.736 8.137 1.693 1.00 97.31 71 MET A N 1
ATOM 532 C CA . MET A 1 71 ? -9.774 7.362 1.004 1.00 97.31 71 MET A CA 1
ATOM 533 C C . MET A 1 71 ? -10.308 6.235 1.892 1.00 97.31 71 MET A C 1
ATOM 535 O O . MET A 1 71 ? -9.537 5.430 2.404 1.00 97.31 71 MET A O 1
ATOM 539 N N . LEU A 1 72 ? -11.618 6.110 2.080 1.00 94.81 72 LEU A N 1
ATOM 540 C CA . LEU A 1 72 ? -12.233 5.071 2.913 1.00 94.81 72 LEU A CA 1
ATOM 541 C C . LEU A 1 72 ? -12.981 4.050 2.055 1.00 94.81 72 LEU A C 1
ATOM 543 O O . LEU A 1 72 ? -13.677 4.418 1.112 1.00 94.81 72 LEU A O 1
ATOM 547 N N . ALA A 1 73 ? -12.901 2.779 2.447 1.00 95.00 73 ALA A N 1
ATOM 548 C CA . ALA A 1 73 ? -13.609 1.699 1.772 1.00 95.00 73 ALA A CA 1
ATOM 549 C C . ALA A 1 73 ? -15.097 1.617 2.170 1.00 95.00 73 ALA A C 1
ATOM 551 O O . ALA A 1 73 ? -15.484 1.894 3.316 1.00 95.00 73 ALA A O 1
ATOM 552 N N . THR A 1 74 ? -15.930 1.178 1.232 1.00 94.94 74 THR A N 1
ATOM 553 C CA . THR A 1 74 ? -17.349 0.864 1.434 1.00 94.94 74 THR A CA 1
ATOM 554 C C . THR A 1 74 ? -17.519 -0.605 1.826 1.00 94.94 74 THR A C 1
ATOM 556 O O . THR A 1 74 ? -16.918 -1.484 1.220 1.00 94.94 74 THR A O 1
ATOM 559 N N . LEU A 1 75 ? -18.305 -0.882 2.872 1.00 94.38 75 LEU A N 1
ATOM 560 C CA . LEU A 1 75 ? -18.609 -2.256 3.287 1.00 94.38 75 LEU A CA 1
ATOM 561 C C . LEU A 1 75 ? -19.564 -2.900 2.281 1.00 94.38 75 LEU A C 1
ATOM 563 O O . LEU A 1 75 ? -20.587 -2.299 1.961 1.00 94.38 75 LEU A O 1
ATOM 567 N N . VAL A 1 76 ? -19.246 -4.115 1.852 1.00 94.06 76 VAL A N 1
ATOM 568 C CA . VAL A 1 76 ? -20.110 -4.994 1.051 1.00 94.06 76 VAL A CA 1
ATOM 569 C C . VAL A 1 76 ? -20.120 -6.388 1.684 1.00 94.06 76 VAL A C 1
ATOM 571 O O . VAL A 1 76 ? -19.257 -6.696 2.510 1.00 94.06 76 VAL A O 1
ATOM 574 N N . ASP A 1 77 ? -21.116 -7.201 1.353 1.00 90.62 77 ASP A N 1
ATOM 575 C CA . ASP A 1 77 ? -21.360 -8.531 1.926 1.00 90.62 77 ASP A CA 1
ATOM 576 C C . ASP A 1 77 ? -21.228 -9.684 0.921 1.00 90.62 77 ASP A C 1
ATOM 578 O O . ASP A 1 77 ? -21.245 -10.841 1.335 1.00 90.62 77 ASP A O 1
ATOM 582 N N . ALA A 1 78 ? -21.026 -9.384 -0.362 1.00 89.25 78 ALA A N 1
ATOM 583 C CA . ALA A 1 78 ? -20.722 -10.368 -1.396 1.00 89.25 78 ALA A CA 1
ATOM 584 C C . ALA A 1 78 ? -19.672 -9.839 -2.383 1.00 89.25 78 ALA A C 1
ATOM 586 O O . ALA A 1 78 ? -19.479 -8.622 -2.515 1.00 89.25 78 ALA A O 1
ATOM 587 N N . ALA A 1 79 ? -18.982 -10.764 -3.054 1.00 87.25 79 ALA A N 1
ATOM 588 C CA . ALA A 1 79 ? -18.005 -10.440 -4.080 1.00 87.25 79 ALA A CA 1
ATOM 589 C C . ALA A 1 79 ? -18.640 -9.601 -5.207 1.00 87.25 79 ALA A C 1
ATOM 591 O O . ALA A 1 79 ? -19.703 -9.952 -5.728 1.00 87.25 79 ALA A O 1
ATOM 592 N N . PRO A 1 80 ? -18.024 -8.471 -5.593 1.00 87.50 80 PRO A N 1
ATOM 593 C CA . PRO A 1 80 ? -18.469 -7.703 -6.743 1.00 87.50 80 PRO A CA 1
ATOM 594 C C . PRO A 1 80 ? -18.113 -8.410 -8.049 1.00 87.50 80 PRO A C 1
ATOM 596 O O . PRO A 1 80 ? -17.058 -9.023 -8.178 1.00 87.50 80 PRO A O 1
ATOM 599 N N . ALA A 1 81 ? -18.967 -8.244 -9.058 1.00 79.12 81 ALA A N 1
ATOM 600 C CA . ALA A 1 81 ? -18.623 -8.625 -10.421 1.00 79.12 81 ALA A CA 1
ATOM 601 C C . ALA A 1 81 ? -17.516 -7.711 -10.988 1.00 79.12 81 ALA A C 1
ATOM 603 O O . ALA A 1 81 ? -17.455 -6.515 -10.672 1.00 79.12 81 ALA A O 1
ATOM 604 N N . GLY A 1 82 ? -16.699 -8.258 -11.893 1.00 75.62 82 GLY A N 1
ATOM 605 C CA . GLY A 1 82 ? -15.636 -7.543 -12.606 1.00 75.62 82 GLY A CA 1
ATOM 606 C C . GLY A 1 82 ? -14.230 -7.826 -12.073 1.00 75.62 82 GLY A C 1
ATOM 607 O O . GLY A 1 82 ? -14.047 -8.638 -11.174 1.00 75.62 82 GLY A O 1
ATOM 608 N N . ASP A 1 83 ? -13.237 -7.155 -12.657 1.00 76.50 83 ASP A N 1
ATOM 609 C CA . ASP A 1 83 ? -11.832 -7.285 -12.257 1.00 76.50 83 ASP A CA 1
ATOM 610 C C . ASP A 1 83 ? -11.494 -6.269 -11.158 1.00 76.50 83 ASP A C 1
ATOM 612 O O . ASP A 1 83 ? -11.603 -5.050 -11.345 1.00 76.50 83 ASP A O 1
ATOM 616 N N . TRP A 1 84 ? -11.094 -6.791 -10.002 1.00 89.81 84 TRP A N 1
ATOM 617 C CA . TRP A 1 84 ? -10.739 -6.024 -8.819 1.00 89.81 84 TRP A CA 1
ATOM 618 C C . TRP A 1 84 ? -9.342 -6.406 -8.357 1.00 89.81 84 TRP A C 1
ATOM 620 O O . TRP A 1 84 ? -8.970 -7.574 -8.293 1.00 89.81 84 TRP A O 1
ATOM 630 N N . HIS A 1 85 ? -8.579 -5.398 -7.955 1.00 92.06 85 HIS A N 1
ATOM 631 C CA . HIS A 1 85 ? -7.326 -5.603 -7.256 1.00 92.06 85 HIS A CA 1
ATOM 632 C C . HIS A 1 85 ? -7.617 -5.941 -5.791 1.00 92.06 85 HIS A C 1
ATOM 634 O O . HIS A 1 85 ? -8.100 -5.084 -5.049 1.00 92.06 85 HIS A O 1
ATOM 640 N N . ALA A 1 86 ? -7.341 -7.172 -5.366 1.00 95.88 86 ALA A N 1
ATOM 641 C CA . ALA A 1 86 ? -7.591 -7.617 -3.999 1.00 95.88 86 ALA A CA 1
ATOM 642 C C . ALA A 1 86 ? -6.322 -7.559 -3.137 1.00 95.88 86 ALA A C 1
ATOM 644 O O . ALA A 1 86 ? -5.244 -8.006 -3.527 1.00 95.88 86 ALA A O 1
ATOM 645 N N . GLU A 1 87 ? -6.461 -7.026 -1.928 1.00 97.25 87 GLU A N 1
ATOM 646 C CA . GLU A 1 87 ? -5.414 -6.976 -0.909 1.00 97.25 87 GLU A CA 1
ATOM 647 C C . GLU A 1 87 ? -5.941 -7.511 0.420 1.00 97.25 87 GLU A C 1
ATOM 649 O O . GLU A 1 87 ? -7.139 -7.430 0.711 1.00 97.25 87 GLU A O 1
ATOM 654 N N . VAL A 1 88 ? -5.039 -8.012 1.264 1.00 96.69 88 VAL A N 1
ATOM 655 C CA . VAL A 1 88 ? -5.377 -8.381 2.643 1.00 96.69 88 VAL A CA 1
ATOM 656 C C . VAL A 1 88 ? -5.926 -7.162 3.388 1.00 96.69 88 VAL A C 1
ATOM 658 O O . VAL A 1 88 ? -5.328 -6.084 3.396 1.00 96.69 88 VAL A O 1
ATOM 661 N N . LYS A 1 89 ? -7.064 -7.333 4.069 1.00 95.81 89 LYS A N 1
ATOM 662 C CA . LYS A 1 89 ? -7.564 -6.343 5.021 1.00 95.81 89 LYS A CA 1
ATOM 663 C C . LYS A 1 89 ? -6.813 -6.486 6.340 1.00 95.81 89 LYS A C 1
ATOM 665 O O . LYS A 1 89 ? -7.075 -7.391 7.131 1.00 95.81 89 LYS A O 1
ATOM 670 N N . TYR A 1 90 ? -5.892 -5.562 6.559 1.00 94.38 90 TYR A N 1
ATOM 671 C CA . TYR A 1 90 ? -5.142 -5.435 7.799 1.00 94.38 90 TYR A CA 1
ATOM 672 C C . TYR A 1 90 ? -5.985 -4.769 8.902 1.00 94.38 90 TYR A C 1
ATOM 674 O O . TYR A 1 90 ? -6.755 -3.846 8.626 1.00 94.38 90 TYR A O 1
ATOM 682 N N . ASP A 1 91 ? -5.821 -5.240 10.143 1.00 86.94 91 ASP A N 1
ATOM 683 C CA . ASP A 1 91 ? -6.493 -4.711 11.339 1.00 86.94 91 ASP A CA 1
ATOM 684 C C . ASP A 1 91 ? -5.470 -3.998 12.237 1.00 86.94 91 ASP A C 1
ATOM 686 O O . ASP A 1 91 ? -4.663 -4.638 12.922 1.00 86.94 91 ASP A O 1
ATOM 690 N N . GLY A 1 92 ? -5.456 -2.664 12.190 1.00 92.25 92 GLY A N 1
ATOM 691 C CA . GLY A 1 92 ? -4.402 -1.863 12.797 1.00 92.25 92 GLY A CA 1
ATOM 692 C C . GLY A 1 92 ? -4.745 -0.383 12.971 1.00 92.25 92 GLY A C 1
ATOM 693 O O . GLY A 1 92 ? -5.901 0.012 13.152 1.00 92.25 92 GLY A O 1
ATOM 694 N N . TYR A 1 93 ? -3.698 0.445 12.973 1.00 93.56 93 TYR A N 1
ATOM 695 C CA . TYR A 1 93 ? -3.835 1.894 12.837 1.00 93.56 93 TYR A CA 1
ATOM 696 C C . TYR A 1 93 ? -3.508 2.307 11.411 1.00 93.56 93 TYR A C 1
ATOM 698 O O . TYR A 1 93 ? -2.354 2.215 10.989 1.00 93.56 93 TYR A O 1
ATOM 706 N N . ARG A 1 94 ? -4.486 2.874 10.707 1.00 95.94 94 ARG A N 1
ATOM 707 C CA . ARG A 1 94 ? -4.214 3.537 9.436 1.00 95.94 94 ARG A CA 1
ATOM 708 C C . ARG A 1 94 ? -3.222 4.676 9.626 1.00 95.94 94 ARG A C 1
ATOM 710 O O . ARG A 1 94 ? -3.458 5.559 10.454 1.00 95.94 94 ARG A O 1
ATOM 717 N N . ALA A 1 95 ? -2.159 4.669 8.835 1.00 97.81 95 ALA A N 1
ATOM 718 C CA . ALA A 1 95 ? -1.074 5.628 8.889 1.00 97.81 95 ALA A CA 1
ATOM 719 C C . ALA A 1 95 ? -0.855 6.267 7.513 1.00 97.81 95 ALA A C 1
ATOM 721 O O . ALA A 1 95 ? -0.475 5.600 6.553 1.00 97.81 95 ALA A O 1
ATOM 722 N N . LEU A 1 96 ? -1.055 7.583 7.444 1.00 98.19 96 LEU A N 1
ATOM 723 C CA . LEU A 1 96 ? -0.546 8.413 6.360 1.00 98.19 96 LEU A CA 1
ATOM 724 C C . LEU A 1 96 ? 0.856 8.887 6.732 1.00 98.19 96 LEU A C 1
ATOM 726 O O . LEU A 1 96 ? 1.046 9.561 7.746 1.00 98.19 96 LEU A O 1
ATOM 730 N N . CYS A 1 97 ? 1.839 8.548 5.911 1.00 98.38 97 CYS A N 1
ATOM 731 C CA . CYS A 1 97 ? 3.245 8.806 6.175 1.00 98.38 97 CYS A CA 1
ATOM 732 C C . CYS A 1 97 ? 3.812 9.750 5.118 1.00 98.38 97 CYS A C 1
ATOM 734 O O . CYS A 1 97 ? 3.914 9.373 3.954 1.00 98.38 97 CYS A O 1
ATOM 736 N N . ALA A 1 98 ? 4.208 10.961 5.510 1.00 97.81 98 ALA A N 1
ATOM 737 C CA . ALA A 1 98 ? 4.953 11.855 4.631 1.00 97.81 98 ALA A CA 1
ATOM 738 C C . ALA A 1 98 ? 6.447 11.748 4.902 1.00 97.81 98 ALA A C 1
ATOM 740 O O . ALA A 1 98 ? 6.884 11.743 6.052 1.00 97.81 98 ALA A O 1
ATOM 741 N N . LEU A 1 99 ? 7.219 11.735 3.825 1.00 93.50 99 LEU A N 1
ATOM 742 C CA . LEU A 1 99 ? 8.671 11.753 3.823 1.00 93.50 99 LEU A CA 1
ATOM 743 C C . LEU A 1 99 ? 9.125 13.023 3.111 1.00 93.50 99 LEU A C 1
ATOM 745 O O . LEU A 1 99 ? 8.562 13.380 2.080 1.00 93.50 99 LEU A O 1
ATOM 749 N N . SER A 1 100 ? 10.118 13.725 3.651 1.00 88.88 100 SER A N 1
ATOM 750 C CA . SER A 1 100 ? 10.703 14.908 3.006 1.00 88.88 100 SER A CA 1
ATOM 751 C C . SER A 1 100 ? 12.134 15.112 3.488 1.00 88.88 100 SER A C 1
ATOM 753 O O . SER A 1 100 ? 12.362 15.475 4.647 1.00 88.88 100 SER A O 1
ATOM 755 N N . ASN A 1 101 ? 13.106 14.876 2.599 1.00 76.00 101 ASN A N 1
ATOM 756 C CA . ASN A 1 101 ? 14.545 14.987 2.874 1.00 76.00 101 ASN A CA 1
ATOM 757 C C . ASN A 1 101 ? 14.984 14.265 4.171 1.00 76.00 101 ASN A C 1
ATOM 759 O O . ASN A 1 101 ? 15.608 14.873 5.042 1.00 76.00 101 ASN A O 1
ATOM 763 N N . GLY A 1 102 ? 14.610 12.992 4.336 1.00 77.38 102 GLY A N 1
ATOM 764 C CA . GLY A 1 102 ? 14.973 12.177 5.509 1.00 77.38 102 GLY A CA 1
ATOM 765 C C . GLY A 1 102 ? 14.217 12.510 6.804 1.00 77.38 102 GLY A C 1
ATOM 766 O O . GLY A 1 102 ? 14.466 11.890 7.834 1.00 77.38 102 GLY A O 1
ATOM 767 N N . ARG A 1 103 ? 13.282 13.469 6.775 1.00 89.31 103 ARG A N 1
ATOM 768 C CA . ARG A 1 103 ? 12.318 13.710 7.860 1.00 89.31 103 ARG A CA 1
ATOM 769 C C . ARG A 1 103 ? 11.011 12.996 7.556 1.00 89.31 103 ARG A C 1
ATOM 771 O O . ARG A 1 103 ? 10.635 12.875 6.390 1.00 89.31 103 ARG A O 1
ATOM 778 N N . VAL A 1 104 ? 10.302 12.595 8.606 1.00 95.44 104 VAL A N 1
ATOM 779 C CA . VAL A 1 104 ? 9.046 11.847 8.508 1.00 95.44 104 VAL A CA 1
ATOM 780 C C . VAL A 1 104 ? 7.987 12.478 9.405 1.00 95.44 104 VAL A C 1
ATOM 782 O O . VAL A 1 104 ? 8.299 12.930 10.502 1.00 95.44 104 VAL A O 1
ATOM 785 N N . ALA A 1 105 ? 6.741 12.480 8.941 1.00 96.62 105 ALA A N 1
ATOM 786 C CA . ALA A 1 105 ? 5.559 12.600 9.788 1.00 96.62 105 ALA A CA 1
ATOM 787 C C . ALA A 1 105 ? 4.655 11.396 9.519 1.00 96.62 105 ALA A C 1
ATOM 789 O O . ALA A 1 105 ? 4.522 10.970 8.370 1.00 96.62 105 ALA A O 1
ATOM 790 N N . MET A 1 106 ? 4.042 10.845 10.564 1.00 97.38 106 MET A N 1
ATOM 791 C CA . MET A 1 106 ? 3.122 9.713 10.463 1.00 97.38 106 MET A CA 1
ATOM 792 C C . MET A 1 106 ? 1.844 10.063 11.198 1.00 97.38 106 MET A C 1
ATOM 794 O O . MET A 1 106 ? 1.872 10.202 12.415 1.00 97.38 106 MET A O 1
ATOM 798 N N . TRP A 1 107 ? 0.730 10.199 10.489 1.00 97.06 107 TRP A N 1
ATOM 799 C CA . TRP A 1 107 ? -0.541 10.572 11.096 1.00 97.06 107 TRP A CA 1
ATOM 800 C C . TRP A 1 107 ? -1.589 9.484 10.949 1.00 97.06 107 TRP A C 1
ATOM 802 O O . TRP A 1 107 ? -1.697 8.831 9.913 1.00 97.06 107 TRP A O 1
ATOM 812 N N . THR A 1 108 ? -2.421 9.345 11.977 1.00 93.88 108 THR A N 1
ATOM 813 C CA . THR A 1 108 ? -3.698 8.644 11.845 1.00 93.88 108 THR A CA 1
ATOM 814 C C . THR A 1 108 ? -4.606 9.356 10.839 1.00 93.88 108 THR A C 1
ATOM 816 O O . THR A 1 108 ? -4.400 10.518 10.476 1.00 93.88 108 THR A O 1
ATOM 819 N N . ARG A 1 109 ? -5.714 8.702 10.478 1.00 88.12 109 ARG A N 1
ATOM 820 C CA . ARG A 1 109 ? -6.805 9.301 9.687 1.00 88.12 109 ARG A CA 1
ATOM 821 C C . ARG A 1 109 ? -7.335 10.643 10.229 1.00 88.12 109 ARG A C 1
ATOM 823 O O . ARG A 1 109 ? -7.913 11.408 9.466 1.00 88.12 109 ARG A O 1
ATOM 830 N N . ASN A 1 110 ? -7.152 10.894 11.529 1.00 85.81 110 ASN A N 1
ATOM 831 C CA . ASN A 1 110 ? -7.641 12.058 12.268 1.00 85.81 110 ASN A CA 1
ATOM 832 C C . ASN A 1 110 ? -6.497 13.016 12.672 1.00 85.81 110 ASN A C 1
ATOM 834 O O . ASN A 1 110 ? -6.646 13.787 13.615 1.00 85.81 110 ASN A O 1
ATOM 838 N N . ALA A 1 111 ? -5.358 12.969 11.967 1.00 90.94 111 ALA A N 1
ATOM 839 C CA . ALA A 1 111 ? -4.190 13.837 12.172 1.00 90.94 111 ALA A CA 1
ATOM 840 C C . ALA A 1 111 ? -3.464 13.685 13.526 1.00 90.94 111 ALA A C 1
ATOM 842 O O . ALA A 1 111 ? -2.684 14.556 13.903 1.00 90.94 111 ALA A O 1
ATOM 843 N N . LEU A 1 112 ? -3.699 12.591 14.261 1.00 91.19 112 LEU A N 1
ATOM 844 C CA . LEU A 1 112 ? -2.924 12.273 15.470 1.00 91.19 112 LEU A CA 1
ATOM 845 C C . LEU A 1 112 ? -1.557 11.705 15.090 1.00 91.19 112 LEU A C 1
ATOM 847 O O . LEU A 1 112 ? -1.500 10.817 14.237 1.00 91.19 112 LEU A O 1
ATOM 851 N N . ASP A 1 113 ? -0.496 12.170 15.745 1.00 93.50 113 ASP A N 1
ATOM 852 C CA . ASP A 1 113 ? 0.868 11.706 15.497 1.00 93.50 113 ASP A CA 1
ATOM 853 C C . ASP A 1 113 ? 1.080 10.262 15.980 1.00 93.50 113 ASP A C 1
ATOM 855 O O . ASP A 1 113 ? 0.758 9.895 17.110 1.00 93.50 113 ASP A O 1
ATOM 859 N N . LEU A 1 114 ? 1.609 9.431 15.086 1.00 94.94 114 LEU A N 1
ATOM 860 C CA . LEU A 1 114 ? 1.959 8.034 15.312 1.00 94.94 114 LEU A CA 1
ATOM 861 C C . LEU A 1 114 ? 3.468 7.825 15.475 1.00 94.94 114 LEU A C 1
ATOM 863 O O . LEU A 1 114 ? 3.877 6.746 15.901 1.00 94.94 114 LEU A O 1
ATOM 867 N N . SER A 1 115 ? 4.295 8.814 15.136 1.00 92.25 115 SER A N 1
ATOM 868 C CA . SER A 1 115 ? 5.752 8.668 15.086 1.00 92.25 115 SER A CA 1
ATOM 869 C C . SER A 1 115 ? 6.369 8.401 16.462 1.00 92.25 115 SER A C 1
ATOM 871 O O . SER A 1 115 ? 7.236 7.535 16.576 1.00 92.25 115 SER A O 1
ATOM 873 N N . GLU A 1 116 ? 5.863 9.051 17.515 1.00 90.75 116 GLU A N 1
ATOM 874 C CA . GLU A 1 116 ? 6.285 8.803 18.902 1.00 90.75 116 GLU A CA 1
ATOM 875 C C . GLU A 1 116 ? 5.898 7.402 19.383 1.00 90.75 116 GLU A C 1
ATOM 877 O O . GLU A 1 116 ? 6.648 6.751 20.108 1.00 90.75 116 GLU A O 1
ATOM 882 N N . ARG A 1 117 ? 4.728 6.916 18.952 1.00 92.94 117 ARG A N 1
ATOM 883 C CA . ARG A 1 117 ? 4.212 5.599 19.338 1.00 92.94 117 ARG A CA 1
ATOM 884 C C . ARG A 1 117 ? 4.902 4.458 18.591 1.00 92.94 117 ARG A C 1
ATOM 886 O O . ARG A 1 117 ? 5.049 3.375 19.152 1.00 92.94 117 ARG A O 1
ATOM 893 N N . PHE A 1 118 ? 5.318 4.691 17.346 1.00 96.25 118 PHE A N 1
ATOM 894 C CA . PHE A 1 118 ? 5.952 3.698 16.474 1.00 96.25 118 PHE A CA 1
ATOM 895 C C . PHE A 1 118 ? 7.316 4.185 15.941 1.00 96.25 118 PHE A C 1
ATOM 897 O O . PHE A 1 118 ? 7.523 4.295 14.726 1.00 96.25 118 PHE A O 1
ATOM 904 N N . PRO A 1 119 ? 8.301 4.435 16.826 1.00 94.94 119 PRO A N 1
ATOM 905 C CA . PRO A 1 119 ? 9.564 5.080 16.458 1.00 94.94 119 PRO A CA 1
ATOM 906 C C . PRO A 1 119 ? 10.463 4.211 15.565 1.00 94.94 119 PRO A C 1
ATOM 908 O O . PRO A 1 119 ? 11.350 4.723 14.879 1.00 94.94 119 PRO A O 1
ATOM 911 N N . ARG A 1 120 ? 10.280 2.884 15.557 1.00 96.12 120 ARG A N 1
ATOM 912 C CA . ARG A 1 120 ? 10.978 1.976 14.627 1.00 96.12 120 ARG A CA 1
ATOM 913 C C . ARG A 1 120 ? 10.503 2.166 13.189 1.00 96.12 120 ARG A C 1
ATOM 915 O O . ARG A 1 120 ? 11.338 2.344 12.308 1.00 96.12 120 ARG A O 1
ATOM 922 N N . ILE A 1 121 ? 9.188 2.243 12.977 1.00 97.62 121 ILE A N 1
ATOM 923 C CA . ILE A 1 121 ? 8.599 2.504 11.657 1.00 97.62 121 ILE A CA 1
ATOM 924 C C . ILE A 1 121 ? 8.999 3.899 11.167 1.00 97.62 121 ILE A C 1
ATOM 926 O O . ILE A 1 121 ? 9.445 4.040 10.032 1.00 97.62 121 ILE A O 1
ATOM 930 N N . ALA A 1 122 ? 8.931 4.921 12.028 1.00 95.94 122 ALA A N 1
ATOM 931 C CA . ALA A 1 122 ? 9.339 6.280 11.665 1.00 95.94 122 ALA A CA 1
ATOM 932 C C . ALA A 1 122 ? 10.807 6.342 11.197 1.00 95.94 122 ALA A C 1
ATOM 934 O O . ALA A 1 122 ? 11.112 6.952 10.170 1.00 95.94 122 ALA A O 1
ATOM 935 N N . ARG A 1 123 ? 11.719 5.656 11.903 1.00 94.56 123 ARG A N 1
ATOM 936 C CA . ARG A 1 123 ? 13.133 5.539 11.501 1.00 94.56 123 ARG A CA 1
ATOM 937 C C . ARG A 1 123 ? 13.321 4.742 10.212 1.00 94.56 123 ARG A C 1
ATOM 939 O O . ARG A 1 123 ? 14.188 5.094 9.416 1.00 94.56 123 ARG A O 1
ATOM 946 N N . ALA A 1 124 ? 12.540 3.684 10.007 1.00 94.62 124 ALA A N 1
ATOM 947 C CA . ALA A 1 124 ? 12.584 2.890 8.784 1.00 94.62 124 ALA A CA 1
ATOM 948 C C . ALA A 1 124 ? 12.138 3.709 7.565 1.00 94.62 124 ALA A C 1
ATOM 950 O O . ALA A 1 124 ? 12.850 3.752 6.565 1.00 94.62 124 ALA A O 1
ATOM 951 N N . LEU A 1 125 ? 11.027 4.440 7.684 1.00 95.25 125 LEU A N 1
ATOM 952 C CA . LEU A 1 125 ? 10.564 5.381 6.666 1.00 95.25 125 LEU A CA 1
ATOM 953 C C . LEU A 1 125 ? 11.623 6.450 6.375 1.00 95.25 125 LEU A C 1
ATOM 955 O O . LEU A 1 125 ? 11.919 6.708 5.217 1.00 95.25 125 LEU A O 1
ATOM 959 N N . ALA A 1 126 ? 12.272 7.015 7.397 1.00 89.94 126 ALA A N 1
ATOM 960 C CA . ALA A 1 126 ? 13.292 8.055 7.220 1.00 89.94 126 ALA A CA 1
ATOM 961 C C . ALA A 1 126 ? 14.511 7.609 6.386 1.00 89.94 126 ALA A C 1
ATOM 963 O O . ALA A 1 126 ? 15.242 8.454 5.870 1.00 89.94 126 ALA A O 1
ATOM 964 N N . ARG A 1 127 ? 14.734 6.293 6.249 1.00 85.38 127 ARG A N 1
ATOM 965 C CA . ARG A 1 127 ? 15.801 5.705 5.423 1.00 85.38 127 ARG A CA 1
ATOM 966 C C . ARG A 1 127 ? 15.433 5.572 3.945 1.00 85.38 127 ARG A C 1
ATOM 968 O O . ARG A 1 127 ? 16.326 5.325 3.138 1.00 85.38 127 ARG A O 1
ATOM 975 N N . ILE A 1 128 ? 14.160 5.724 3.581 1.00 81.00 128 ILE A N 1
ATOM 976 C CA . ILE A 1 128 ? 13.717 5.670 2.187 1.00 81.00 128 ILE A CA 1
ATOM 977 C C . ILE A 1 128 ? 14.237 6.913 1.457 1.00 81.00 128 ILE A C 1
ATOM 979 O O . ILE A 1 128 ? 13.937 8.051 1.825 1.00 81.00 128 ILE A O 1
ATOM 983 N N . VAL A 1 129 ? 15.032 6.690 0.409 1.00 74.75 129 VAL A N 1
ATOM 984 C CA . VAL A 1 129 ? 15.692 7.755 -0.353 1.00 74.75 129 VAL A CA 1
ATOM 985 C C . VAL A 1 129 ? 14.764 8.263 -1.451 1.00 74.75 129 VAL A C 1
ATOM 987 O O . VAL A 1 129 ? 14.797 7.805 -2.588 1.00 74.75 129 VAL A O 1
ATOM 990 N N . VAL A 1 130 ? 13.950 9.247 -1.097 1.00 75.25 130 VAL A N 1
ATOM 991 C CA . VAL A 1 130 ? 13.129 10.046 -2.014 1.00 75.25 130 VAL A CA 1
ATOM 992 C C . VAL A 1 130 ? 13.265 11.507 -1.621 1.00 75.25 130 VAL A C 1
ATOM 994 O O . VAL A 1 130 ? 13.588 11.823 -0.470 1.00 75.25 130 VAL A O 1
ATOM 997 N N . GLY A 1 131 ? 13.032 12.434 -2.544 1.00 74.19 131 GLY A N 1
ATOM 998 C CA . GLY A 1 131 ? 13.033 13.833 -2.146 1.00 74.19 131 GLY A CA 1
ATOM 999 C C . GLY A 1 131 ? 11.801 14.183 -1.302 1.00 74.19 131 GLY A C 1
ATOM 1000 O O . GLY A 1 131 ? 11.941 14.835 -0.266 1.00 74.19 131 GLY A O 1
ATOM 1001 N N . ASP A 1 132 ? 10.613 13.732 -1.714 1.00 85.19 132 ASP A N 1
ATOM 1002 C CA . ASP A 1 132 ? 9.416 13.685 -0.873 1.00 85.19 132 ASP A CA 1
ATOM 1003 C C . ASP A 1 132 ? 8.444 12.596 -1.339 1.00 85.19 132 ASP A C 1
ATOM 1005 O O . ASP A 1 132 ? 8.458 12.212 -2.505 1.00 85.19 132 ASP A O 1
ATOM 1009 N N . ALA A 1 133 ? 7.625 12.080 -0.425 1.00 93.50 133 ALA A N 1
ATOM 1010 C CA . ALA A 1 133 ? 6.581 11.110 -0.736 1.00 93.50 133 ALA A CA 1
ATOM 1011 C C . ALA A 1 133 ? 5.454 11.150 0.298 1.00 93.50 133 ALA A C 1
ATOM 1013 O O . ALA A 1 133 ? 5.659 11.611 1.423 1.00 93.50 133 ALA A O 1
ATOM 1014 N N . VAL A 1 134 ? 4.276 10.648 -0.075 1.00 98.38 134 VAL A N 1
ATOM 1015 C CA . VAL A 1 134 ? 3.171 10.368 0.854 1.00 98.38 134 VAL A CA 1
ATOM 1016 C C . VAL A 1 134 ? 2.701 8.942 0.627 1.00 98.38 134 VAL A C 1
ATOM 1018 O O . VAL A 1 134 ? 2.212 8.623 -0.453 1.00 98.38 134 VAL A O 1
ATOM 1021 N N . ILE A 1 135 ? 2.850 8.107 1.647 1.00 98.56 135 ILE A N 1
ATOM 1022 C CA . ILE A 1 135 ? 2.482 6.692 1.651 1.00 98.56 135 ILE A CA 1
ATOM 1023 C C . ILE A 1 135 ? 1.233 6.516 2.517 1.00 98.56 135 ILE A C 1
ATOM 1025 O O . ILE A 1 135 ? 1.155 7.081 3.607 1.00 98.56 135 ILE A O 1
ATOM 1029 N N . ASP A 1 136 ? 0.270 5.734 2.040 1.00 98.62 136 ASP A N 1
ATOM 1030 C CA . ASP A 1 136 ? -0.899 5.297 2.809 1.00 98.62 136 ASP A CA 1
ATOM 1031 C C . ASP A 1 136 ? -0.734 3.813 3.156 1.00 98.62 136 ASP A C 1
ATOM 1033 O O . ASP A 1 136 ? -0.356 3.001 2.304 1.00 98.62 136 ASP A O 1
ATOM 1037 N N . GLY A 1 137 ? -0.957 3.463 4.419 1.00 98.19 137 GLY A N 1
ATOM 1038 C CA . GLY A 1 137 ? -0.696 2.123 4.925 1.00 98.19 137 GLY A CA 1
ATOM 1039 C C . GLY A 1 137 ? -1.389 1.826 6.248 1.00 98.19 137 GLY A C 1
ATOM 1040 O O . GLY A 1 137 ? -2.038 2.687 6.842 1.00 98.19 137 GLY A O 1
ATOM 1041 N N . GLU A 1 138 ? -1.221 0.596 6.725 1.00 98.12 138 GLU A N 1
ATOM 1042 C CA . GLU A 1 138 ? -1.766 0.126 8.000 1.00 98.12 138 GLU A CA 1
ATOM 1043 C C . GLU A 1 138 ? -0.639 -0.343 8.929 1.00 98.12 138 GLU A C 1
ATOM 1045 O O . GLU A 1 138 ? 0.163 -1.202 8.564 1.00 98.12 138 GLU A O 1
ATOM 1050 N N . VAL A 1 139 ? -0.574 0.198 10.145 1.00 97.88 139 VAL A N 1
ATOM 1051 C CA . VAL A 1 139 ? 0.366 -0.247 11.182 1.00 97.88 139 VAL A CA 1
ATOM 1052 C C . VAL A 1 139 ? -0.246 -1.400 11.964 1.00 97.88 139 VAL A C 1
ATOM 1054 O O . VAL A 1 139 ? -1.259 -1.225 12.642 1.00 97.88 139 VAL A O 1
ATOM 1057 N N . CYS A 1 140 ? 0.404 -2.558 11.909 1.00 96.69 140 CYS A N 1
ATOM 1058 C CA . CYS A 1 140 ? -0.058 -3.801 12.519 1.00 96.69 140 CYS A CA 1
ATOM 1059 C C . CYS A 1 140 ? 1.026 -4.442 13.380 1.00 96.69 140 CYS A C 1
ATOM 1061 O O . CYS A 1 140 ? 2.212 -4.258 13.126 1.00 96.69 140 CYS A O 1
ATOM 1063 N N . VAL A 1 141 ? 0.622 -5.267 14.345 1.00 96.06 141 VAL A N 1
ATOM 1064 C CA . VAL A 1 141 ? 1.515 -6.216 15.026 1.00 96.06 141 VAL A CA 1
ATOM 1065 C C . VAL A 1 141 ? 1.035 -7.621 14.686 1.00 96.06 141 VAL A C 1
ATOM 1067 O O . VAL A 1 141 ? -0.167 -7.887 14.733 1.00 96.06 141 VAL A O 1
ATOM 1070 N N . LEU A 1 142 ? 1.963 -8.494 14.304 1.00 94.12 142 LEU A N 1
ATOM 1071 C CA . LEU A 1 142 ? 1.657 -9.862 13.892 1.00 94.12 142 LEU A CA 1
ATOM 1072 C C . LEU A 1 142 ? 1.783 -10.826 15.077 1.00 94.12 142 LEU A C 1
ATOM 1074 O O . LEU A 1 142 ? 2.651 -10.663 15.938 1.00 94.12 142 LEU A O 1
ATOM 1078 N N . ASP A 1 143 ? 0.930 -11.844 15.115 1.00 92.38 143 ASP A N 1
ATOM 1079 C CA . ASP A 1 143 ? 1.133 -13.011 15.970 1.00 92.38 143 ASP A CA 1
ATOM 1080 C C . ASP A 1 143 ? 2.232 -13.939 15.398 1.00 92.38 143 ASP A C 1
ATOM 1082 O O . ASP A 1 143 ? 2.733 -13.705 14.292 1.00 92.38 143 ASP A O 1
ATOM 1086 N N . PRO A 1 144 ? 2.660 -14.987 16.129 1.00 91.06 144 PRO A N 1
ATOM 1087 C CA . PRO A 1 144 ? 3.678 -15.921 15.640 1.00 91.06 144 PRO A CA 1
ATOM 1088 C C . PRO A 1 144 ? 3.316 -16.645 14.333 1.00 91.06 144 PRO A C 1
ATOM 1090 O O . PRO A 1 144 ? 4.202 -17.182 13.676 1.00 91.06 144 PRO A O 1
ATOM 1093 N N . GLN A 1 145 ? 2.037 -16.666 13.952 1.00 87.81 145 GLN A N 1
ATOM 1094 C CA . GLN A 1 145 ? 1.531 -17.241 12.706 1.00 87.81 145 GLN A CA 1
ATOM 1095 C C . GLN A 1 145 ? 1.503 -16.210 11.563 1.00 87.81 145 GLN A C 1
ATOM 1097 O O . GLN A 1 145 ? 1.089 -16.530 10.450 1.00 87.81 145 GLN A O 1
ATOM 1102 N N . GLY A 1 146 ? 1.966 -14.981 11.812 1.00 88.81 146 GLY A N 1
ATOM 1103 C CA . GLY A 1 146 ? 2.028 -13.907 10.826 1.00 88.81 146 GLY A CA 1
ATOM 1104 C C . GLY A 1 146 ? 0.702 -13.174 10.627 1.00 88.81 146 GLY A C 1
ATOM 1105 O O . GLY A 1 146 ? 0.566 -12.431 9.656 1.00 88.81 146 GLY A O 1
ATOM 1106 N N . VAL A 1 147 ? -0.276 -13.361 11.515 1.00 91.12 147 VAL A N 1
ATOM 1107 C CA . VAL A 1 147 ? -1.603 -12.760 11.378 1.00 91.12 147 VAL A CA 1
ATOM 1108 C C . VAL A 1 147 ? -1.677 -11.458 12.185 1.00 91.12 147 VAL A C 1
ATOM 1110 O O . VAL A 1 147 ? -1.306 -11.452 13.360 1.00 91.12 147 VAL A O 1
ATOM 1113 N N . PRO A 1 148 ? -2.159 -10.341 11.607 1.00 92.06 148 PRO A N 1
ATOM 1114 C CA . PRO A 1 148 ? -2.370 -9.096 12.337 1.00 92.06 148 PRO A CA 1
ATOM 1115 C C . PRO A 1 148 ? -3.328 -9.268 13.522 1.00 92.06 148 PRO A C 1
ATOM 1117 O O . PRO A 1 148 ? -4.405 -9.858 13.394 1.00 92.06 148 PRO A O 1
ATOM 1120 N N . ARG A 1 149 ? -2.931 -8.728 14.678 1.00 90.25 149 ARG A N 1
ATOM 1121 C CA . ARG A 1 149 ? -3.709 -8.720 15.922 1.00 90.25 149 ARG A CA 1
ATOM 1122 C C . ARG A 1 149 ? -3.666 -7.339 16.559 1.00 90.25 149 ARG A C 1
ATOM 1124 O O . ARG A 1 149 ? -2.635 -6.916 17.093 1.00 90.25 149 ARG A O 1
ATOM 1131 N N . PHE A 1 150 ? -4.797 -6.643 16.546 1.00 89.38 150 PHE A N 1
ATOM 1132 C CA . PHE A 1 150 ? -4.907 -5.311 17.138 1.00 89.38 150 PHE A CA 1
ATOM 1133 C C . PHE A 1 150 ? -4.627 -5.321 18.652 1.00 89.38 150 PHE A C 1
ATOM 1135 O O . PHE A 1 150 ? -4.021 -4.392 19.197 1.00 89.38 150 PHE A O 1
ATOM 1142 N N . GLU A 1 151 ? -4.998 -6.401 19.342 1.00 87.50 151 GLU A N 1
ATOM 1143 C CA . GLU A 1 151 ? -4.782 -6.583 20.776 1.00 87.50 151 GLU A CA 1
ATOM 1144 C C . GLU A 1 151 ? -3.300 -6.514 21.175 1.00 87.50 151 GLU A C 1
ATOM 1146 O O . GLU A 1 151 ? -2.980 -6.025 22.262 1.00 87.50 151 GLU A O 1
ATOM 1151 N N . LEU A 1 152 ? -2.378 -6.938 20.303 1.00 90.69 152 LEU A N 1
ATOM 1152 C CA . LEU A 1 152 ? -0.942 -6.954 20.596 1.00 90.69 152 LEU A CA 1
ATOM 1153 C C . LEU A 1 152 ? -0.367 -5.536 20.699 1.00 90.69 152 LEU A C 1
ATOM 1155 O O . LEU A 1 152 ? 0.517 -5.281 21.520 1.00 90.69 152 LEU A O 1
ATOM 1159 N N . ILE A 1 153 ? -0.930 -4.582 19.949 1.00 89.06 153 ILE A N 1
ATOM 1160 C CA . ILE A 1 153 ? -0.570 -3.163 20.058 1.00 89.06 153 ILE A CA 1
ATOM 1161 C C . ILE A 1 153 ? -0.927 -2.628 21.453 1.00 89.06 153 ILE A C 1
ATOM 1163 O O . ILE A 1 153 ? -0.193 -1.821 22.026 1.00 89.06 153 ILE A O 1
ATOM 1167 N N . GLN A 1 154 ? -2.037 -3.091 22.035 1.00 81.88 154 GLN A N 1
ATOM 1168 C CA . GLN A 1 154 ? -2.489 -2.671 23.369 1.00 81.88 154 GLN A CA 1
ATOM 1169 C C . GLN A 1 154 ? -1.669 -3.295 24.495 1.00 81.88 154 GLN A C 1
ATOM 1171 O O . GLN A 1 154 ? -1.541 -2.716 25.570 1.00 81.88 154 GLN A O 1
ATOM 1176 N N . GLN A 1 155 ? -1.110 -4.477 24.244 1.00 84.94 155 GLN A N 1
ATOM 1177 C CA . GLN A 1 155 ? -0.223 -5.176 25.171 1.00 84.94 155 GLN A CA 1
ATOM 1178 C C . GLN A 1 155 ? 1.181 -4.551 25.227 1.00 84.94 155 GLN A C 1
ATOM 1180 O O . GLN A 1 155 ? 2.010 -4.999 26.014 1.00 84.94 155 GLN A O 1
ATOM 1185 N N . GLY A 1 156 ? 1.443 -3.505 24.434 1.00 85.12 156 GLY A N 1
ATOM 1186 C CA . GLY A 1 156 ? 2.709 -2.774 24.434 1.00 85.12 156 GLY A CA 1
ATOM 1187 C C . GLY A 1 156 ? 3.751 -3.320 23.460 1.00 85.12 156 GLY A C 1
ATOM 1188 O O . GLY A 1 156 ? 4.884 -2.855 23.485 1.00 85.12 156 GLY A O 1
ATOM 1189 N N . ARG A 1 157 ? 3.391 -4.247 22.559 1.00 90.75 157 ARG A N 1
ATOM 1190 C CA . ARG A 1 157 ? 4.304 -4.825 21.549 1.00 90.75 157 ARG A CA 1
ATOM 1191 C C . ARG A 1 157 ? 4.532 -3.901 20.343 1.00 90.75 157 ARG A C 1
ATOM 1193 O O . ARG A 1 157 ? 4.669 -4.350 19.211 1.00 90.75 157 ARG A O 1
ATOM 1200 N N . VAL A 1 158 ? 4.547 -2.588 20.571 1.00 90.50 158 VAL A N 1
ATOM 1201 C CA . VAL A 1 158 ? 4.670 -1.567 19.514 1.00 90.50 158 VAL A CA 1
ATOM 1202 C C . VAL A 1 158 ? 6.012 -1.628 18.776 1.00 90.50 158 VAL A C 1
ATOM 1204 O O . VAL A 1 158 ? 6.083 -1.229 17.618 1.00 90.50 158 VAL A O 1
ATOM 1207 N N . ASP A 1 159 ? 7.057 -2.171 19.408 1.00 91.19 159 ASP A N 1
ATOM 1208 C CA . ASP A 1 159 ? 8.382 -2.364 18.800 1.00 91.19 159 ASP A CA 1
ATOM 1209 C C . ASP A 1 159 ? 8.425 -3.457 17.721 1.00 91.19 159 ASP A C 1
ATOM 1211 O O 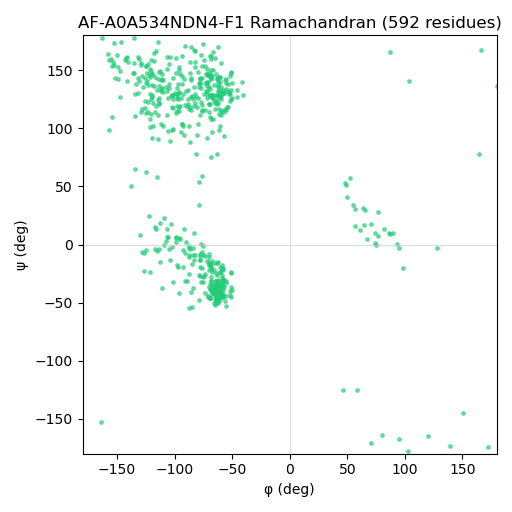. ASP A 1 159 ? 9.383 -3.532 16.948 1.00 91.19 159 ASP A O 1
ATOM 1215 N N . GLU A 1 160 ? 7.395 -4.297 17.663 1.00 94.88 160 GLU A N 1
ATOM 1216 C CA . GLU A 1 160 ? 7.234 -5.364 16.671 1.00 94.88 160 GLU A CA 1
ATOM 1217 C C . GLU A 1 160 ? 6.302 -4.945 15.528 1.00 94.88 160 GLU A C 1
ATOM 1219 O O . GLU A 1 160 ? 5.987 -5.742 14.645 1.00 94.88 160 GLU A O 1
ATOM 1224 N N . ALA A 1 161 ? 5.827 -3.698 15.560 1.00 96.88 161 ALA A N 1
ATOM 1225 C CA . ALA A 1 161 ? 4.883 -3.201 14.583 1.00 96.88 161 ALA A CA 1
ATOM 1226 C C . ALA A 1 161 ? 5.519 -3.060 13.194 1.00 96.88 161 ALA A C 1
ATOM 1228 O O . ALA A 1 161 ? 6.665 -2.632 13.041 1.00 96.88 161 ALA A O 1
ATOM 1229 N N . VAL A 1 162 ? 4.721 -3.371 12.179 1.00 97.75 162 VAL A N 1
ATOM 1230 C CA . VAL A 1 162 ? 5.055 -3.269 10.761 1.00 97.75 162 VAL A CA 1
ATOM 1231 C C . VAL A 1 162 ? 4.025 -2.371 10.089 1.00 97.75 162 VAL A C 1
ATOM 1233 O O . VAL A 1 162 ? 2.826 -2.493 10.345 1.00 97.75 162 VAL A O 1
ATOM 1236 N N . LEU A 1 163 ? 4.484 -1.475 9.220 1.00 98.50 163 LEU A N 1
ATOM 1237 C CA . LEU A 1 163 ? 3.634 -0.722 8.308 1.00 98.50 163 LEU A CA 1
ATOM 1238 C C . LEU A 1 163 ? 3.429 -1.528 7.024 1.00 98.50 163 LEU A C 1
ATOM 1240 O O . LEU A 1 163 ? 4.383 -1.749 6.283 1.00 98.50 163 LEU A O 1
ATOM 1244 N N . PHE A 1 164 ? 2.188 -1.911 6.740 1.00 98.38 164 PHE A N 1
ATOM 1245 C CA . PHE A 1 164 ? 1.770 -2.458 5.452 1.00 98.38 164 PHE A CA 1
ATOM 1246 C C . PHE A 1 164 ? 1.286 -1.319 4.552 1.00 98.38 164 PHE A C 1
ATOM 1248 O O . PHE A 1 164 ? 0.142 -0.878 4.641 1.00 98.38 164 PHE A O 1
ATOM 1255 N N . ALA A 1 165 ? 2.185 -0.804 3.722 1.00 98.44 165 ALA A N 1
ATOM 1256 C CA . ALA A 1 165 ? 1.924 0.252 2.757 1.00 98.44 165 ALA A CA 1
ATOM 1257 C C . ALA A 1 165 ? 1.125 -0.284 1.562 1.00 98.44 165 ALA A C 1
ATOM 1259 O O . ALA A 1 165 ? 1.509 -1.276 0.941 1.00 98.44 165 ALA A O 1
ATOM 1260 N N . PHE A 1 166 ? 0.033 0.392 1.220 1.00 98.19 166 PHE A N 1
ATOM 1261 C CA . PHE A 1 166 ? -0.904 -0.062 0.193 1.00 98.19 166 PHE A CA 1
ATOM 1262 C C . PHE A 1 166 ? -1.230 0.984 -0.882 1.00 98.19 166 PHE A C 1
ATOM 1264 O O . PHE A 1 166 ? -1.933 0.654 -1.839 1.00 98.19 166 PHE A O 1
ATOM 1271 N N . ASP A 1 167 ? -0.769 2.232 -0.744 1.00 98.31 167 ASP A N 1
ATOM 1272 C CA . ASP A 1 167 ? -0.876 3.252 -1.797 1.00 98.31 167 ASP A CA 1
ATOM 1273 C C . ASP A 1 167 ? 0.236 4.321 -1.693 1.00 98.31 167 ASP A C 1
ATOM 1275 O O . ASP A 1 167 ? 0.794 4.552 -0.615 1.00 98.31 167 ASP A O 1
ATOM 1279 N N . LEU A 1 168 ? 0.537 4.990 -2.810 1.00 97.50 168 LEU A N 1
ATOM 1280 C CA . LEU A 1 168 ? 1.470 6.116 -2.909 1.00 97.50 168 LEU A CA 1
ATOM 1281 C C . LEU A 1 168 ? 0.739 7.322 -3.504 1.00 97.50 168 LEU A C 1
ATOM 1283 O O . LEU A 1 168 ? 0.343 7.331 -4.666 1.00 97.50 168 LEU A O 1
ATOM 1287 N N . LEU A 1 169 ? 0.576 8.368 -2.698 1.00 98.00 169 LEU A N 1
ATOM 1288 C CA . LEU A 1 169 ? -0.243 9.533 -3.042 1.00 98.00 169 LEU A CA 1
ATOM 1289 C C . LEU A 1 169 ? 0.583 10.689 -3.605 1.00 98.00 169 LEU A C 1
ATOM 1291 O O . LEU A 1 169 ? 0.034 11.593 -4.229 1.00 98.00 169 LEU A O 1
ATOM 1295 N N . ARG A 1 170 ? 1.894 10.679 -3.358 1.00 95.19 170 ARG A N 1
ATOM 1296 C CA . ARG A 1 170 ? 2.833 11.720 -3.778 1.00 95.19 170 ARG A CA 1
ATOM 1297 C C . ARG A 1 170 ? 4.220 11.132 -3.973 1.00 95.19 170 ARG A C 1
ATOM 1299 O O . ARG A 1 170 ? 4.632 10.317 -3.146 1.00 95.19 170 ARG A O 1
ATOM 1306 N N . LEU A 1 171 ? 4.948 11.611 -4.978 1.00 87.88 171 LEU A N 1
ATOM 1307 C CA . LEU A 1 171 ? 6.367 11.317 -5.165 1.00 87.88 171 LEU A CA 1
ATOM 1308 C C . LEU A 1 171 ? 7.094 12.507 -5.798 1.00 87.88 171 LEU A C 1
ATOM 1310 O O . LEU A 1 171 ? 6.694 13.018 -6.836 1.00 87.88 171 LEU A O 1
ATOM 1314 N N . ASP A 1 172 ? 8.173 12.948 -5.163 1.00 78.75 172 ASP A N 1
ATOM 1315 C CA . ASP A 1 172 ? 9.111 13.954 -5.661 1.00 78.75 172 ASP A CA 1
ATOM 1316 C C . ASP A 1 172 ? 8.495 15.258 -6.185 1.00 78.75 172 ASP A C 1
ATOM 1318 O O . ASP A 1 172 ? 8.955 15.860 -7.157 1.00 78.75 172 ASP A O 1
ATOM 1322 N N . GLY A 1 173 ? 7.484 15.755 -5.476 1.00 76.19 173 GLY A N 1
ATOM 1323 C CA . GLY A 1 173 ? 6.769 16.969 -5.853 1.00 76.19 173 GLY A CA 1
ATOM 1324 C C . GLY A 1 173 ? 5.461 16.717 -6.594 1.00 76.19 173 GLY A C 1
ATOM 1325 O O . GLY A 1 173 ? 4.605 17.602 -6.588 1.00 76.19 173 GLY A O 1
ATOM 1326 N N . GLU A 1 174 ? 5.283 15.532 -7.174 1.00 80.69 174 GLU A N 1
ATOM 1327 C CA . GLU A 1 174 ? 4.109 15.167 -7.958 1.00 80.69 174 GLU A CA 1
ATOM 1328 C C . GLU A 1 174 ? 2.996 14.586 -7.078 1.00 80.69 174 GLU A C 1
ATOM 1330 O O . GLU A 1 174 ? 3.244 13.720 -6.241 1.00 80.69 174 GLU A O 1
ATOM 1335 N N . ASP A 1 175 ? 1.764 15.061 -7.270 1.00 88.94 175 ASP A N 1
ATOM 1336 C CA . ASP A 1 175 ? 0.561 14.480 -6.672 1.00 88.94 175 ASP A CA 1
ATOM 1337 C C . ASP A 1 175 ? 0.054 13.337 -7.556 1.00 88.94 175 ASP A C 1
ATOM 1339 O O . ASP A 1 175 ? -0.346 13.552 -8.699 1.00 88.94 175 ASP A O 1
ATOM 1343 N N . LEU A 1 176 ? 0.077 12.117 -7.025 1.00 86.62 176 LEU A N 1
ATOM 1344 C CA . LEU A 1 176 ? -0.247 10.904 -7.770 1.00 86.62 176 LEU A CA 1
ATOM 1345 C C . LEU A 1 176 ? -1.718 10.513 -7.641 1.00 86.62 176 LEU A C 1
ATOM 1347 O O . LEU A 1 176 ? -2.143 9.570 -8.297 1.00 86.62 176 LEU A O 1
ATOM 1351 N N . ARG A 1 177 ? -2.529 11.209 -6.829 1.00 95.00 177 ARG A N 1
ATOM 1352 C CA . ARG A 1 177 ? -3.922 10.804 -6.561 1.00 95.00 177 ARG A CA 1
ATOM 1353 C C . ARG A 1 177 ? -4.777 10.709 -7.824 1.00 95.00 177 ARG A C 1
ATOM 1355 O O . ARG A 1 177 ? -5.691 9.894 -7.863 1.00 95.00 177 ARG A O 1
ATOM 1362 N N . GLY A 1 178 ? -4.473 11.510 -8.847 1.00 85.44 178 GLY A N 1
ATOM 1363 C CA . GLY A 1 178 ? -5.153 11.475 -10.146 1.00 85.44 178 GLY A CA 1
ATOM 1364 C C . GLY A 1 178 ? -4.716 10.338 -11.077 1.00 85.44 178 GLY A C 1
ATOM 1365 O O . GLY A 1 178 ? -5.361 10.134 -12.102 1.00 85.44 178 GLY A O 1
ATOM 1366 N N . ARG A 1 179 ? -3.647 9.605 -10.747 1.00 81.25 179 ARG A N 1
ATOM 1367 C CA . ARG A 1 179 ? -3.151 8.480 -11.548 1.00 81.25 179 ARG A CA 1
ATOM 1368 C C . ARG A 1 179 ? -3.931 7.192 -11.255 1.00 81.25 179 ARG A C 1
ATOM 1370 O O . ARG A 1 179 ? -4.424 7.042 -10.133 1.00 81.25 179 ARG A O 1
ATOM 1377 N N . PRO A 1 180 ? -4.016 6.255 -12.215 1.00 86.75 180 PRO A N 1
ATOM 1378 C CA . PRO A 1 180 ? -4.538 4.903 -12.008 1.00 86.75 180 PRO A CA 1
ATOM 1379 C C . PRO A 1 180 ? -3.895 4.172 -10.821 1.00 86.75 180 PRO A C 1
ATOM 1381 O O . PRO A 1 180 ? -2.716 4.367 -10.525 1.00 86.75 180 PRO A O 1
ATOM 1384 N N . LEU A 1 181 ? -4.667 3.315 -10.148 1.00 89.38 181 LEU A N 1
ATOM 1385 C CA . LEU A 1 181 ? -4.224 2.517 -8.998 1.00 89.38 181 LEU A CA 1
ATOM 1386 C C . LEU A 1 181 ? -2.941 1.732 -9.286 1.00 89.38 181 LEU A C 1
ATOM 1388 O O . LEU A 1 181 ? -2.051 1.684 -8.442 1.00 89.38 181 LEU A O 1
ATOM 1392 N N . GLU A 1 182 ? -2.863 1.123 -10.462 1.00 83.75 182 GLU A N 1
ATOM 1393 C CA . GLU A 1 182 ? -1.750 0.291 -10.905 1.00 83.75 182 GLU A CA 1
ATOM 1394 C C . GLU A 1 182 ? -0.457 1.109 -10.954 1.00 83.75 182 GLU A C 1
ATOM 1396 O O . GLU A 1 182 ? 0.516 0.742 -10.304 1.00 83.75 182 GLU A O 1
ATOM 1401 N N . GLU A 1 183 ? -0.490 2.293 -11.578 1.00 70.25 183 GLU A N 1
ATOM 1402 C CA . GLU A 1 183 ? 0.662 3.200 -11.617 1.00 70.25 183 GLU A CA 1
ATOM 1403 C C . GLU A 1 183 ? 1.112 3.618 -10.211 1.00 70.25 183 GLU A C 1
ATOM 1405 O O . GLU A 1 183 ? 2.308 3.636 -9.911 1.00 70.25 183 GLU A O 1
ATOM 1410 N N . ARG A 1 184 ? 0.166 3.946 -9.317 1.00 90.62 184 ARG A N 1
ATOM 1411 C CA . ARG A 1 184 ? 0.502 4.327 -7.933 1.00 90.62 184 ARG A CA 1
ATOM 1412 C C . ARG A 1 184 ? 1.137 3.164 -7.170 1.00 90.62 184 ARG A C 1
ATOM 1414 O O . ARG A 1 184 ? 2.093 3.376 -6.425 1.00 90.62 184 ARG A O 1
ATOM 1421 N N . ARG A 1 185 ? 0.638 1.939 -7.363 1.00 88.69 185 ARG A N 1
ATOM 1422 C CA . ARG A 1 185 ? 1.180 0.720 -6.743 1.00 88.69 185 ARG A CA 1
ATOM 1423 C C . ARG A 1 185 ? 2.556 0.351 -7.288 1.00 88.69 185 ARG A C 1
ATOM 1425 O O . ARG A 1 185 ? 3.420 -0.034 -6.502 1.00 88.69 185 ARG A O 1
ATOM 1432 N N . ASP A 1 186 ? 2.788 0.505 -8.585 1.00 75.62 186 ASP A N 1
ATOM 1433 C CA . ASP A 1 186 ? 4.089 0.225 -9.194 1.00 75.62 186 ASP A CA 1
ATOM 1434 C C . ASP A 1 186 ? 5.148 1.225 -8.722 1.00 75.62 186 ASP A C 1
ATOM 1436 O O . ASP A 1 186 ? 6.252 0.829 -8.334 1.00 75.62 186 ASP A O 1
ATOM 1440 N N . LEU A 1 187 ? 4.784 2.509 -8.620 1.00 71.62 187 LEU A N 1
ATOM 1441 C CA . LEU A 1 187 ? 5.636 3.524 -7.999 1.00 71.62 187 LEU A CA 1
ATOM 1442 C C . LEU A 1 187 ? 5.877 3.232 -6.511 1.00 71.62 187 LEU A C 1
ATOM 1444 O O . LEU A 1 187 ? 7.013 3.348 -6.051 1.00 71.62 187 LEU A O 1
ATOM 1448 N N . LEU A 1 188 ? 4.856 2.808 -5.755 1.00 89.56 188 LEU A N 1
ATOM 1449 C CA . LEU A 1 188 ? 5.023 2.392 -4.358 1.00 89.56 188 LEU A CA 1
ATOM 1450 C C . LEU A 1 188 ? 6.022 1.234 -4.241 1.00 89.56 188 LEU A C 1
ATOM 1452 O O . LEU A 1 188 ? 6.901 1.264 -3.381 1.00 89.56 188 LEU A O 1
ATOM 1456 N N . ARG A 1 189 ? 5.919 0.232 -5.121 1.00 81.25 189 ARG A N 1
ATOM 1457 C CA . ARG A 1 189 ? 6.833 -0.915 -5.166 1.00 81.25 189 ARG A CA 1
ATOM 1458 C C . ARG A 1 189 ? 8.269 -0.474 -5.433 1.00 81.25 189 ARG A C 1
ATOM 1460 O O . ARG A 1 189 ? 9.171 -0.945 -4.746 1.00 81.25 189 ARG A O 1
ATOM 1467 N N . SER A 1 190 ? 8.478 0.464 -6.358 1.00 70.31 190 SER A N 1
ATOM 1468 C CA . SER A 1 190 ? 9.794 1.070 -6.597 1.00 70.31 190 SER A CA 1
ATOM 1469 C C . SER A 1 190 ? 10.322 1.820 -5.373 1.00 70.31 190 SER A C 1
ATOM 1471 O O . SER A 1 190 ? 11.476 1.639 -5.001 1.00 70.31 190 SER A O 1
ATOM 1473 N N . VAL A 1 191 ? 9.490 2.637 -4.718 1.00 78.56 191 VAL A N 1
ATOM 1474 C CA . VAL A 1 191 ? 9.880 3.394 -3.514 1.00 78.56 191 VAL A CA 1
ATOM 1475 C C . VAL A 1 191 ? 10.270 2.457 -2.366 1.00 78.56 191 VAL A C 1
ATOM 1477 O O . VAL A 1 191 ? 11.174 2.770 -1.590 1.00 78.56 191 VAL A O 1
ATOM 1480 N N . LEU A 1 192 ? 9.616 1.298 -2.266 1.00 83.00 192 LEU A N 1
ATOM 1481 C CA . LEU A 1 192 ? 9.832 0.326 -1.197 1.00 83.00 192 LEU A CA 1
ATOM 1482 C C . LEU A 1 192 ? 10.795 -0.814 -1.552 1.00 83.00 192 LEU A C 1
ATOM 1484 O O . LEU A 1 192 ? 10.988 -1.705 -0.727 1.00 83.00 192 LEU A O 1
ATOM 1488 N N . SER A 1 193 ? 11.444 -0.790 -2.721 1.00 75.50 193 SER A N 1
ATOM 1489 C CA . SER A 1 193 ? 12.269 -1.912 -3.203 1.00 75.50 193 SER A CA 1
ATOM 1490 C C . SER A 1 193 ? 13.417 -2.285 -2.257 1.00 75.50 193 SER A C 1
ATOM 1492 O O . SER A 1 193 ? 13.822 -3.440 -2.204 1.00 75.50 193 SER A O 1
ATOM 1494 N N . ASN A 1 194 ? 13.926 -1.308 -1.501 1.00 69.12 194 ASN A N 1
ATOM 1495 C CA . ASN A 1 194 ? 14.983 -1.467 -0.499 1.00 69.12 194 ASN A CA 1
ATOM 1496 C C . ASN A 1 194 ? 14.527 -0.993 0.894 1.00 69.12 194 ASN A C 1
ATOM 1498 O O . ASN A 1 194 ? 15.346 -0.558 1.708 1.00 69.12 194 ASN A O 1
ATOM 1502 N N . ALA A 1 195 ? 13.216 -0.996 1.155 1.00 78.56 195 ALA A N 1
ATOM 1503 C CA . ALA A 1 195 ? 12.691 -0.565 2.442 1.00 78.56 195 ALA A CA 1
ATOM 1504 C C . ALA A 1 195 ? 13.098 -1.540 3.567 1.00 78.56 195 ALA A C 1
ATOM 1506 O O . ALA A 1 195 ? 13.170 -2.751 3.345 1.00 78.56 195 ALA A O 1
ATOM 1507 N N . PRO A 1 196 ? 13.357 -1.038 4.788 1.00 86.94 196 PRO A N 1
ATOM 1508 C CA . PRO A 1 196 ? 13.579 -1.894 5.951 1.00 86.94 196 PRO A CA 1
ATOM 1509 C C . PRO A 1 196 ? 12.361 -2.791 6.250 1.00 86.94 196 PRO A C 1
ATOM 1511 O O . PRO A 1 196 ? 11.239 -2.417 5.912 1.00 86.94 196 PRO A O 1
ATOM 1514 N N . PRO A 1 197 ? 12.538 -3.940 6.929 1.00 91.25 197 PRO A N 1
ATOM 1515 C CA . PRO A 1 197 ? 11.472 -4.924 7.154 1.00 91.25 197 PRO A CA 1
ATOM 1516 C C . PRO A 1 197 ? 10.285 -4.410 7.984 1.00 91.25 197 PRO A C 1
ATOM 1518 O O . PRO A 1 197 ? 9.240 -5.064 8.003 1.00 91.25 197 PRO A O 1
ATOM 1521 N N . GLU A 1 198 ? 10.430 -3.276 8.673 1.00 96.38 198 GLU A N 1
ATOM 1522 C CA . GLU A 1 198 ? 9.357 -2.561 9.370 1.00 96.38 198 GLU A CA 1
ATOM 1523 C C . GLU A 1 198 ? 8.370 -1.867 8.415 1.00 96.38 198 GLU A C 1
ATOM 1525 O O . GLU A 1 198 ? 7.289 -1.471 8.849 1.00 96.38 198 GLU A O 1
ATOM 1530 N N . VAL A 1 199 ? 8.711 -1.715 7.132 1.00 97.19 199 VAL A N 1
ATOM 1531 C CA . VAL A 1 199 ? 7.847 -1.148 6.089 1.00 97.19 199 VAL A CA 1
ATOM 1532 C C . VAL A 1 199 ? 7.737 -2.154 4.950 1.00 97.19 199 VAL A C 1
ATOM 1534 O O . VAL A 1 199 ? 8.706 -2.440 4.254 1.00 97.19 199 VAL A O 1
ATOM 1537 N N . ARG A 1 200 ? 6.543 -2.704 4.752 1.00 96.56 200 ARG A N 1
ATOM 1538 C CA . ARG A 1 200 ? 6.264 -3.744 3.757 1.00 96.56 200 ARG A CA 1
ATOM 1539 C C . ARG A 1 200 ? 5.141 -3.302 2.841 1.00 96.56 200 ARG A C 1
ATOM 1541 O O . ARG A 1 200 ? 4.281 -2.527 3.242 1.00 96.56 200 ARG A O 1
ATOM 1548 N N . LEU A 1 201 ? 5.120 -3.832 1.626 1.00 95.31 201 LEU A N 1
ATOM 1549 C CA . LEU A 1 201 ? 3.937 -3.735 0.778 1.00 95.31 201 LEU A CA 1
ATOM 1550 C C . LEU A 1 201 ? 2.806 -4.579 1.375 1.00 95.31 201 LEU A C 1
ATOM 1552 O O . LEU A 1 201 ? 3.050 -5.662 1.909 1.00 95.31 201 LEU A O 1
ATOM 1556 N N . ALA A 1 202 ? 1.576 -4.087 1.266 1.00 96.31 202 ALA A N 1
ATOM 1557 C CA . ALA A 1 202 ? 0.383 -4.876 1.532 1.00 96.31 202 ALA A CA 1
ATOM 1558 C C . ALA A 1 202 ? 0.314 -6.091 0.593 1.00 96.31 202 ALA A C 1
ATOM 1560 O O . ALA A 1 202 ? 0.568 -5.974 -0.610 1.00 96.31 202 ALA A O 1
ATOM 1561 N N . GLU A 1 203 ? -0.026 -7.247 1.165 1.00 94.19 203 GLU A N 1
ATOM 1562 C CA . GLU A 1 203 ? -0.151 -8.524 0.461 1.00 94.19 203 GLU A CA 1
ATOM 1563 C C . GLU A 1 203 ? -1.301 -8.446 -0.547 1.00 94.19 203 GLU A C 1
ATOM 1565 O O . GLU A 1 203 ? -2.449 -8.165 -0.197 1.00 94.19 203 GLU A O 1
ATOM 1570 N N . GLU A 1 204 ? -0.961 -8.687 -1.809 1.00 93.06 204 GLU A N 1
ATOM 1571 C CA . GLU A 1 204 ? -1.912 -8.844 -2.901 1.00 93.06 204 GLU A CA 1
ATOM 1572 C C . GLU A 1 204 ? -2.428 -10.280 -2.920 1.00 93.06 204 GLU A C 1
ATOM 1574 O O . GLU A 1 204 ? -1.652 -11.227 -2.780 1.00 93.06 204 GLU A O 1
ATOM 1579 N N . VAL A 1 205 ? -3.739 -10.434 -3.085 1.00 92.56 205 VAL A N 1
ATOM 1580 C CA . VAL A 1 205 ? -4.401 -11.734 -3.046 1.00 92.56 205 VAL A CA 1
ATOM 1581 C C . VAL A 1 205 ? -4.909 -12.064 -4.449 1.00 92.56 205 VAL A C 1
ATOM 1583 O O . VAL A 1 205 ? -5.910 -11.494 -4.872 1.00 92.56 205 VAL A O 1
ATOM 1586 N N . PRO A 1 206 ? -4.239 -12.961 -5.192 1.00 84.88 206 PRO A N 1
ATOM 1587 C CA . PRO A 1 206 ? -4.667 -13.317 -6.536 1.00 84.88 206 PRO A CA 1
ATOM 1588 C C . PRO A 1 206 ? -5.867 -14.274 -6.519 1.00 84.88 206 PRO A C 1
ATOM 1590 O O . PRO A 1 206 ? -6.127 -14.973 -5.531 1.00 84.88 206 PRO A O 1
ATOM 1593 N N . GLY A 1 207 ? -6.529 -14.366 -7.670 1.00 84.44 207 GLY A N 1
ATOM 1594 C CA . GLY A 1 207 ? -7.595 -15.328 -7.933 1.00 84.44 207 GLY A CA 1
ATOM 1595 C C . GLY A 1 207 ? -8.994 -14.775 -7.686 1.00 84.44 207 GLY A C 1
ATOM 1596 O O . GLY A 1 207 ? -9.191 -13.567 -7.562 1.00 84.44 207 GLY A O 1
ATOM 1597 N N . ASP A 1 208 ? -9.959 -15.689 -7.657 1.00 89.62 208 ASP A N 1
ATOM 1598 C CA . ASP A 1 208 ? -11.361 -15.370 -7.415 1.00 89.62 208 ASP A CA 1
ATOM 1599 C C . ASP A 1 208 ? -11.576 -14.778 -6.010 1.00 89.62 208 ASP A C 1
ATOM 1601 O O . ASP A 1 208 ? -10.924 -15.178 -5.040 1.00 89.62 208 ASP A O 1
ATOM 1605 N N . VAL A 1 209 ? -12.479 -13.800 -5.906 1.00 91.94 209 VAL A N 1
ATOM 1606 C CA . VAL A 1 209 ? -12.710 -13.033 -4.673 1.00 91.94 209 VAL A CA 1
ATOM 1607 C C . VAL A 1 209 ? -13.363 -13.882 -3.585 1.00 91.94 209 VAL A C 1
ATOM 1609 O O . VAL A 1 209 ? -13.005 -13.721 -2.415 1.00 91.94 209 VAL A O 1
ATOM 1612 N N . ASP A 1 210 ? -14.294 -14.771 -3.933 1.00 90.44 210 ASP A N 1
ATOM 1613 C CA . ASP A 1 210 ? -14.980 -15.614 -2.953 1.00 90.44 210 ASP A CA 1
ATOM 1614 C C . ASP A 1 210 ? -14.015 -16.668 -2.398 1.00 90.44 210 ASP A C 1
ATOM 1616 O O . ASP A 1 210 ? -13.892 -16.821 -1.178 1.00 90.44 210 ASP A O 1
ATOM 1620 N N . GLU A 1 211 ? -13.231 -17.308 -3.269 1.00 91.62 211 GLU A N 1
ATOM 1621 C CA . GLU A 1 211 ? -12.159 -18.217 -2.844 1.00 91.62 211 GLU A CA 1
ATOM 1622 C C . GLU A 1 211 ? -11.107 -17.496 -1.990 1.00 91.62 211 GLU A C 1
ATOM 1624 O O . GLU A 1 211 ? -10.644 -18.013 -0.969 1.00 91.62 211 GLU A O 1
ATOM 1629 N N . ALA A 1 212 ? -10.717 -16.281 -2.385 1.00 93.44 212 ALA A N 1
ATOM 1630 C CA . ALA A 1 212 ? -9.790 -15.457 -1.624 1.00 93.44 212 ALA A CA 1
ATOM 1631 C C . ALA A 1 212 ? -10.332 -15.120 -0.232 1.00 93.44 212 ALA A C 1
ATOM 1633 O O . ALA A 1 212 ? -9.579 -15.183 0.744 1.00 93.44 212 ALA A O 1
ATOM 1634 N N . LEU A 1 213 ? -11.621 -14.790 -0.122 1.00 93.94 213 LEU A N 1
ATOM 1635 C CA . LEU A 1 213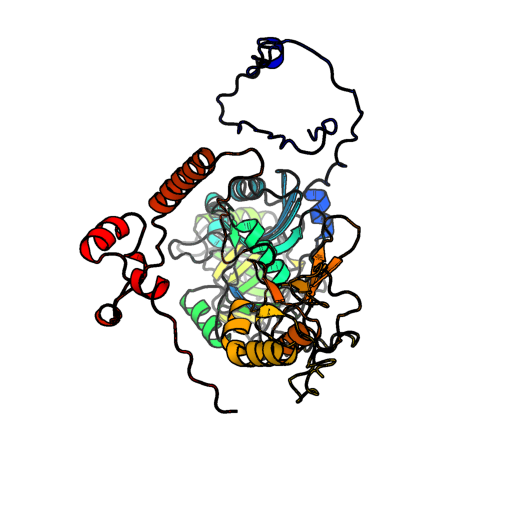 ? -12.265 -14.473 1.148 1.00 93.94 213 LEU A CA 1
ATOM 1636 C C . LEU A 1 213 ? -12.312 -15.693 2.076 1.00 93.94 213 LEU A C 1
ATOM 1638 O O . LEU A 1 213 ? -12.088 -15.539 3.280 1.00 93.94 213 LEU A O 1
ATOM 1642 N N . GLU A 1 214 ? -12.533 -16.893 1.536 1.00 92.12 214 GLU A N 1
ATOM 1643 C CA . GLU A 1 214 ? -12.490 -18.125 2.327 1.00 92.12 214 GLU A CA 1
ATOM 1644 C C . GLU A 1 214 ? -11.077 -18.409 2.850 1.00 92.12 214 GLU A C 1
ATOM 1646 O O . GLU A 1 214 ? -10.898 -18.640 4.046 1.00 92.12 214 GLU A O 1
ATOM 1651 N N . ARG A 1 215 ? -10.036 -18.220 2.026 1.00 92.94 215 ARG A N 1
ATOM 1652 C CA . ARG A 1 215 ? -8.640 -18.303 2.502 1.00 92.94 215 ARG A CA 1
ATOM 1653 C C . ARG A 1 215 ? -8.336 -17.295 3.615 1.00 92.94 215 ARG A C 1
ATOM 1655 O O . ARG A 1 215 ? -7.557 -17.595 4.523 1.00 92.94 215 ARG A O 1
ATOM 1662 N N . MET A 1 216 ? -8.924 -16.092 3.573 1.00 93.94 216 MET A N 1
ATOM 1663 C CA . MET A 1 216 ? -8.783 -15.122 4.671 1.00 93.94 216 MET A CA 1
ATOM 1664 C C . MET A 1 216 ? -9.429 -15.649 5.957 1.00 93.94 216 MET A C 1
ATOM 1666 O O . MET A 1 216 ? -8.844 -15.510 7.033 1.00 93.94 216 MET A O 1
ATOM 1670 N N . ARG A 1 217 ? -10.607 -16.278 5.850 1.00 91.81 217 ARG A N 1
ATOM 1671 C CA . ARG A 1 217 ? -11.324 -16.881 6.981 1.00 91.81 217 ARG A CA 1
ATOM 1672 C C . ARG A 1 217 ? -10.515 -18.007 7.621 1.00 91.81 217 ARG A C 1
ATOM 1674 O O . ARG A 1 217 ? -10.334 -17.980 8.839 1.00 91.81 217 ARG A O 1
ATOM 1681 N N . GLU A 1 218 ? -9.968 -18.917 6.820 1.00 91.56 218 GLU A N 1
ATOM 1682 C CA . GLU A 1 218 ? -9.119 -20.028 7.275 1.00 91.56 218 GLU A CA 1
ATOM 1683 C C . GLU A 1 218 ? -7.846 -19.545 7.986 1.00 91.56 218 GLU A C 1
ATOM 1685 O O . GLU A 1 218 ? -7.469 -20.075 9.031 1.00 91.56 218 GLU A O 1
ATOM 1690 N N . ARG A 1 219 ? -7.209 -18.484 7.470 1.00 90.25 219 ARG A N 1
ATOM 1691 C CA . ARG A 1 219 ? -6.017 -17.860 8.079 1.00 90.25 219 ARG A CA 1
ATOM 1692 C C . ARG A 1 219 ? -6.338 -16.983 9.298 1.00 90.25 219 ARG A C 1
ATOM 1694 O O . ARG A 1 219 ? -5.423 -16.472 9.941 1.00 90.25 219 ARG A O 1
ATOM 1701 N N . GLY A 1 220 ? -7.615 -16.759 9.615 1.00 89.00 220 GLY A N 1
ATOM 1702 C CA . GLY A 1 220 ? -8.032 -15.850 10.685 1.00 89.00 220 GLY A CA 1
ATOM 1703 C C . GLY A 1 220 ? -7.679 -14.380 10.420 1.00 89.00 220 GLY A C 1
ATOM 1704 O O . GLY A 1 220 ? -7.424 -13.636 11.374 1.00 89.00 220 GLY A O 1
ATOM 1705 N N . LEU A 1 221 ? -7.624 -13.983 9.145 1.00 91.31 221 LEU A N 1
ATOM 1706 C CA . LEU A 1 221 ? -7.477 -12.601 8.686 1.00 91.31 221 LEU A CA 1
ATOM 1707 C C . LEU A 1 221 ? -8.838 -11.890 8.680 1.00 91.31 221 LEU A C 1
ATOM 1709 O O . LEU A 1 221 ? -9.891 -12.523 8.612 1.00 91.31 221 LEU A O 1
ATOM 1713 N N . GLU A 1 222 ? -8.835 -10.556 8.752 1.00 90.81 222 GLU A N 1
ATOM 1714 C CA . GLU A 1 222 ? -10.083 -9.791 8.875 1.00 90.81 222 GLU A CA 1
ATOM 1715 C C . GLU A 1 222 ? -10.938 -9.850 7.598 1.00 90.81 222 GLU A C 1
ATOM 1717 O O . GLU A 1 222 ? -12.170 -9.815 7.665 1.00 90.81 222 GLU A O 1
ATOM 1722 N N . GLY A 1 223 ? -10.296 -9.952 6.431 1.00 95.00 223 GLY A N 1
ATOM 1723 C CA . GLY A 1 223 ? -10.955 -10.052 5.132 1.00 95.00 223 GLY A CA 1
ATOM 1724 C C . GLY A 1 223 ? -10.117 -9.462 4.002 1.00 95.00 223 GLY A C 1
ATOM 1725 O O . GLY A 1 223 ? -8.889 -9.530 4.039 1.00 95.00 223 GLY A O 1
ATOM 1726 N N . LEU A 1 224 ? -10.786 -8.858 3.021 1.00 97.06 224 LEU A N 1
ATOM 1727 C CA . LEU A 1 224 ? -10.178 -8.274 1.826 1.00 97.06 224 LEU A CA 1
ATOM 1728 C C . LEU A 1 224 ? -10.517 -6.787 1.689 1.00 97.06 224 LEU A C 1
ATOM 1730 O O . LEU A 1 224 ? -11.627 -6.347 2.012 1.00 97.06 224 LEU A O 1
ATOM 1734 N N . ILE A 1 225 ? -9.565 -6.023 1.162 1.00 97.56 225 ILE A N 1
ATOM 1735 C CA . ILE A 1 225 ? -9.817 -4.729 0.532 1.00 97.56 225 ILE A CA 1
ATOM 1736 C C . ILE A 1 225 ? -9.772 -4.947 -0.975 1.00 97.56 225 ILE A C 1
ATOM 1738 O O . ILE A 1 225 ? -8.741 -5.333 -1.517 1.00 97.56 225 ILE A O 1
ATOM 1742 N N . LEU A 1 226 ? -10.888 -4.690 -1.646 1.00 97.25 226 LEU A N 1
ATOM 1743 C CA . LEU A 1 226 ? -10.964 -4.702 -3.099 1.00 97.25 226 LEU A CA 1
ATOM 1744 C C . LEU A 1 226 ? -10.839 -3.275 -3.602 1.00 97.25 226 LEU A C 1
ATOM 1746 O O . LEU A 1 226 ? -11.555 -2.387 -3.142 1.00 97.25 226 LEU A O 1
ATOM 1750 N N . LYS A 1 227 ? -9.950 -3.050 -4.554 1.00 95.81 227 LYS A N 1
ATOM 1751 C CA . LYS A 1 227 ? -9.741 -1.754 -5.184 1.00 95.81 227 LYS A CA 1
ATOM 1752 C C . LYS A 1 227 ? -10.026 -1.896 -6.670 1.00 95.81 227 LYS A C 1
ATOM 1754 O O . LYS A 1 227 ? -9.493 -2.792 -7.321 1.00 95.81 227 LYS A O 1
ATOM 1759 N N . ALA A 1 228 ? -10.894 -1.051 -7.199 1.00 92.38 228 ALA A N 1
ATOM 1760 C CA . ALA A 1 228 ? -11.240 -1.086 -8.605 1.00 92.38 228 ALA A CA 1
ATOM 1761 C C . ALA A 1 228 ? -9.988 -0.798 -9.443 1.00 92.38 228 ALA A C 1
ATOM 1763 O O . ALA A 1 228 ? -9.235 0.146 -9.174 1.00 92.38 228 ALA A O 1
ATOM 1764 N N . ARG A 1 229 ? -9.762 -1.629 -10.462 1.00 86.38 229 ARG A N 1
ATOM 1765 C CA . ARG A 1 229 ? -8.693 -1.410 -11.439 1.00 86.38 229 ARG A CA 1
ATOM 1766 C C . ARG A 1 229 ? -8.848 -0.022 -12.059 1.00 86.38 229 ARG A C 1
ATOM 1768 O O . ARG A 1 229 ? -9.963 0.437 -12.312 1.00 86.38 229 ARG A O 1
ATOM 1775 N N . ARG A 1 230 ? -7.731 0.658 -12.310 1.00 84.56 230 ARG A N 1
ATOM 1776 C CA . ARG A 1 230 ? -7.664 2.001 -12.909 1.00 84.56 230 ARG A CA 1
ATOM 1777 C C . ARG A 1 230 ? -8.358 3.108 -12.111 1.00 84.56 230 ARG A C 1
ATOM 1779 O O . ARG A 1 230 ? -8.543 4.213 -12.629 1.00 84.56 230 ARG A O 1
ATOM 1786 N N . SER A 1 231 ? -8.734 2.858 -10.855 1.00 91.00 231 SER A N 1
ATOM 1787 C CA . SER A 1 231 ? -9.350 3.880 -10.015 1.00 91.00 231 SER A CA 1
ATOM 1788 C C . SER A 1 231 ? -8.329 4.940 -9.601 1.00 91.00 231 SER A C 1
ATOM 1790 O O . SER A 1 231 ? -7.155 4.661 -9.336 1.00 91.00 231 SER A O 1
ATOM 1792 N N . VAL A 1 232 ? -8.797 6.176 -9.480 1.00 94.44 232 VAL A N 1
ATOM 1793 C CA . VAL A 1 232 ? -8.033 7.268 -8.861 1.00 94.44 232 VAL A CA 1
ATOM 1794 C C . VAL A 1 232 ? -8.183 7.210 -7.337 1.00 94.44 232 VAL A C 1
ATOM 1796 O O . VAL A 1 232 ? -9.030 6.479 -6.817 1.00 94.44 232 VAL A O 1
ATOM 1799 N N . TYR A 1 233 ? -7.360 7.964 -6.614 1.00 97.00 233 TYR A N 1
ATOM 1800 C CA . TYR A 1 233 ? -7.475 8.100 -5.165 1.00 97.00 233 TYR A CA 1
ATOM 1801 C C . TYR A 1 233 ? -8.375 9.288 -4.805 1.00 97.00 233 TYR A C 1
ATOM 1803 O O . TYR A 1 233 ? -8.071 10.442 -5.118 1.00 97.00 233 TYR A O 1
ATOM 1811 N N . GLU A 1 234 ? -9.464 9.022 -4.090 1.00 93.81 234 GLU A N 1
ATOM 1812 C CA . GLU A 1 234 ? -10.463 10.024 -3.709 1.00 93.81 234 GLU A CA 1
ATOM 1813 C C . GLU A 1 234 ? -10.441 10.268 -2.201 1.00 93.81 234 GLU A C 1
ATOM 1815 O O . GLU A 1 234 ? -10.298 9.345 -1.406 1.00 93.81 234 GLU A O 1
ATOM 1820 N N . LYS A 1 235 ? -10.607 11.520 -1.769 1.00 92.75 235 LYS A N 1
ATOM 1821 C CA . LYS A 1 235 ? -10.704 11.817 -0.334 1.00 92.75 235 LYS A CA 1
ATOM 1822 C C . LYS A 1 235 ? -12.043 11.332 0.220 1.00 92.75 235 LYS A C 1
ATOM 1824 O O . LYS A 1 235 ? -13.091 11.619 -0.353 1.00 92.75 235 LYS A O 1
ATOM 1829 N N . GLY A 1 236 ? -12.021 10.694 1.389 1.00 92.44 236 GLY A N 1
ATOM 1830 C CA . GLY A 1 236 ? -13.232 10.217 2.054 1.00 92.44 236 GLY A CA 1
ATOM 1831 C C . GLY A 1 236 ? -13.757 8.897 1.485 1.00 92.44 236 GLY A C 1
ATOM 1832 O O . GLY A 1 236 ? -13.030 8.139 0.851 1.00 92.44 236 GLY A O 1
ATOM 1833 N N . ARG A 1 237 ? -15.013 8.558 1.791 1.00 92.94 237 ARG A N 1
ATOM 1834 C CA . ARG A 1 237 ? -15.584 7.247 1.449 1.00 92.94 237 ARG A CA 1
ATOM 1835 C C . ARG A 1 237 ? -15.838 7.119 -0.049 1.00 92.94 237 ARG A C 1
ATOM 1837 O O . ARG A 1 237 ? -16.570 7.927 -0.607 1.00 92.94 237 ARG A O 1
ATOM 1844 N N . SER A 1 238 ? -15.302 6.061 -0.649 1.00 93.25 238 SER A N 1
ATOM 1845 C CA . SER A 1 238 ? -15.456 5.752 -2.068 1.00 93.25 238 SER A CA 1
ATOM 1846 C C . SER A 1 238 ? -16.050 4.358 -2.272 1.00 93.25 238 SER A C 1
ATOM 1848 O O . SER A 1 238 ? -15.958 3.486 -1.403 1.00 93.25 238 SER A O 1
ATOM 1850 N N . ARG A 1 239 ? -16.690 4.158 -3.427 1.00 91.12 239 ARG A N 1
ATOM 1851 C CA . ARG A 1 239 ? -17.162 2.848 -3.910 1.00 91.12 239 ARG A CA 1
ATOM 1852 C C . ARG A 1 239 ? -16.121 2.133 -4.773 1.00 91.12 239 ARG A C 1
ATOM 1854 O O . ARG A 1 239 ? -16.318 0.977 -5.113 1.00 91.12 239 ARG A O 1
ATOM 1861 N N . GLU A 1 240 ? -15.023 2.813 -5.094 1.00 92.75 240 GLU A N 1
ATOM 1862 C CA . GLU A 1 240 ? -13.875 2.252 -5.811 1.00 92.75 240 GLU A CA 1
ATOM 1863 C C . GLU A 1 240 ? -12.996 1.407 -4.878 1.00 92.75 240 GLU A C 1
ATOM 1865 O O . GLU A 1 240 ? -12.215 0.584 -5.337 1.00 92.75 240 GLU A O 1
ATOM 1870 N N . TRP A 1 241 ? -13.111 1.605 -3.560 1.00 96.12 241 TRP A N 1
ATOM 1871 C CA . TRP A 1 241 ? -12.528 0.733 -2.543 1.00 96.12 241 TRP A CA 1
ATOM 1872 C C . TRP A 1 241 ? -13.654 0.059 -1.773 1.00 96.12 241 TRP A C 1
ATOM 1874 O O . TRP A 1 241 ? -14.476 0.728 -1.143 1.00 96.12 241 TRP A O 1
ATOM 1884 N N . LEU A 1 242 ? -13.679 -1.263 -1.786 1.00 96.06 242 LEU A N 1
ATOM 1885 C CA . LEU A 1 242 ? -14.635 -2.079 -1.060 1.00 96.06 242 LEU A CA 1
ATOM 1886 C C . LEU A 1 242 ? -13.914 -2.863 0.027 1.00 96.06 242 LEU A C 1
ATOM 1888 O O . LEU A 1 242 ? -12.748 -3.221 -0.111 1.00 96.06 242 LEU A O 1
ATOM 1892 N N . LYS A 1 243 ? -14.607 -3.125 1.129 1.00 95.44 243 LYS A N 1
ATOM 1893 C CA . LYS A 1 243 ? -14.128 -4.029 2.172 1.00 95.44 243 LYS A CA 1
ATOM 1894 C C . LYS A 1 243 ? -15.100 -5.187 2.313 1.00 95.44 243 LYS A C 1
ATOM 1896 O O . LYS A 1 243 ? -16.273 -4.967 2.613 1.00 95.44 243 LYS A O 1
ATOM 1901 N N . LEU A 1 244 ? -14.580 -6.393 2.127 1.00 94.75 244 LEU A N 1
ATOM 1902 C CA . LEU A 1 244 ? -15.254 -7.651 2.422 1.00 94.75 244 LEU A CA 1
ATOM 1903 C C . LEU A 1 244 ? -14.673 -8.192 3.715 1.00 94.75 244 LEU A C 1
ATOM 1905 O O . LEU A 1 244 ? -13.456 -8.285 3.862 1.00 94.75 244 LEU A O 1
ATOM 1909 N N . LYS A 1 245 ? -15.534 -8.519 4.672 1.00 93.00 245 LYS A N 1
ATOM 1910 C CA . LYS A 1 245 ? -15.100 -9.028 5.971 1.00 93.00 245 LYS A CA 1
ATOM 1911 C C . LYS A 1 245 ? -15.266 -10.541 6.017 1.00 93.00 245 LYS A C 1
ATOM 1913 O O . LYS A 1 245 ? -16.368 -11.045 5.832 1.00 93.00 245 LYS A O 1
ATOM 1918 N N . ALA A 1 246 ? -14.188 -11.250 6.331 1.00 91.69 246 ALA A N 1
ATOM 1919 C CA . ALA A 1 246 ? -14.238 -12.673 6.653 1.00 91.69 246 ALA A CA 1
ATOM 1920 C C . ALA A 1 246 ? -14.816 -12.905 8.063 1.00 91.69 246 ALA A C 1
ATOM 1922 O O . ALA A 1 246 ? -15.424 -13.946 8.325 1.00 91.69 246 ALA A O 1
ATOM 1923 N N . GLN A 1 247 ? -14.660 -11.914 8.953 1.00 85.44 247 GLN A N 1
ATOM 1924 C CA . GLN A 1 247 ? -15.125 -11.929 10.342 1.00 85.44 247 GLN A CA 1
ATOM 1925 C C . GLN A 1 247 ? -15.903 -10.651 10.688 1.00 85.44 247 GLN A C 1
ATOM 1927 O O . GLN A 1 247 ? -15.509 -9.550 10.301 1.00 85.44 247 GLN A O 1
ATOM 1932 N N . ALA A 1 248 ? -16.985 -10.761 11.465 1.00 88.25 248 ALA A N 1
ATOM 1933 C CA . ALA A 1 248 ? -17.751 -9.583 11.862 1.00 88.25 248 ALA A CA 1
ATOM 1934 C C . ALA A 1 248 ? -16.988 -8.773 12.925 1.00 88.25 248 ALA A C 1
ATOM 1936 O O . ALA A 1 248 ? -16.745 -9.231 14.043 1.00 88.25 248 ALA A O 1
ATOM 1937 N N . THR A 1 249 ? -16.615 -7.546 12.568 1.00 91.50 249 THR A N 1
ATOM 1938 C CA . THR A 1 249 ? -15.927 -6.585 13.441 1.00 91.50 249 THR A CA 1
ATOM 1939 C C . THR A 1 249 ? -16.659 -5.247 13.438 1.00 91.50 249 THR A C 1
ATOM 1941 O O . THR A 1 249 ? -17.208 -4.841 12.410 1.00 91.50 249 THR A O 1
ATOM 1944 N N . GLN A 1 250 ? -16.687 -4.545 14.570 1.00 93.38 250 GLN A N 1
ATOM 1945 C CA . GLN A 1 250 ? -17.311 -3.225 14.686 1.00 93.38 250 GLN A CA 1
ATOM 1946 C C . GLN A 1 250 ? -16.595 -2.374 15.741 1.00 93.38 250 GLN A C 1
ATOM 1948 O O . GLN A 1 250 ? -16.202 -2.864 16.799 1.00 93.38 250 GLN A O 1
ATOM 1953 N N . GLU A 1 251 ? -16.481 -1.081 15.447 1.00 94.94 251 GLU A N 1
ATOM 1954 C CA . GLU A 1 251 ? -16.095 -0.037 16.397 1.00 94.94 251 GLU A CA 1
ATOM 1955 C C . GLU A 1 251 ? -17.342 0.458 17.143 1.00 94.94 251 GLU A C 1
ATOM 1957 O O . GLU A 1 251 ? -18.348 0.806 16.512 1.00 94.94 251 GLU A O 1
ATOM 1962 N N . LEU A 1 252 ? -17.296 0.453 18.475 1.00 97.50 252 LEU A N 1
ATOM 1963 C CA . LEU A 1 252 ? -18.436 0.723 19.351 1.00 97.50 252 LEU A CA 1
ATOM 1964 C C . LEU A 1 252 ? -18.055 1.695 20.463 1.00 97.50 252 LEU A C 1
ATOM 1966 O O . LEU A 1 252 ? -17.004 1.547 21.086 1.00 97.50 252 LEU A O 1
ATOM 1970 N N . ALA A 1 253 ? -18.941 2.640 20.760 1.00 97.75 253 ALA A N 1
ATOM 1971 C CA . ALA A 1 253 ? -18.791 3.528 21.901 1.00 97.75 253 ALA A CA 1
ATOM 1972 C C . ALA A 1 253 ? -18.979 2.736 23.202 1.00 97.75 253 ALA A C 1
ATOM 1974 O O . ALA A 1 253 ? -19.924 1.949 23.331 1.00 97.75 253 ALA A O 1
ATOM 1975 N N . ILE A 1 254 ? -18.094 2.947 24.174 1.00 97.75 254 ILE A N 1
ATOM 1976 C CA . ILE A 1 254 ? -18.260 2.406 25.522 1.00 97.75 254 ILE A CA 1
ATOM 1977 C C . ILE A 1 254 ? -19.183 3.356 26.284 1.00 97.75 254 ILE A C 1
ATOM 1979 O O . ILE A 1 254 ? -18.869 4.528 26.458 1.00 97.75 254 ILE A O 1
ATOM 1983 N N . VAL A 1 255 ? -20.322 2.835 26.734 1.00 97.25 255 VAL A N 1
ATOM 1984 C CA . VAL A 1 255 ? -21.384 3.604 27.410 1.00 97.25 255 VAL A CA 1
ATOM 1985 C C . VAL A 1 255 ? -21.576 3.216 28.874 1.00 97.25 255 VAL A C 1
ATOM 1987 O O . VAL A 1 255 ? -22.382 3.808 29.590 1.00 97.25 255 VAL A O 1
ATOM 1990 N N . GLY A 1 256 ? -20.843 2.206 29.333 1.00 96.62 256 GLY A N 1
ATOM 1991 C CA . GLY A 1 256 ? -20.829 1.781 30.724 1.00 96.62 256 GLY A CA 1
ATOM 1992 C C . GLY A 1 256 ? -20.054 0.490 30.915 1.00 96.62 256 GLY A C 1
ATOM 1993 O O . GLY A 1 256 ? -19.462 -0.055 29.979 1.00 96.62 256 GLY A O 1
ATOM 1994 N N . TRP A 1 257 ? -20.096 -0.034 32.129 1.00 96.62 257 TRP A N 1
ATOM 1995 C CA . TRP A 1 257 ? -19.519 -1.326 32.469 1.00 96.62 257 TRP A CA 1
ATOM 1996 C C . TRP A 1 257 ? -20.296 -1.993 33.608 1.00 96.62 257 TRP A C 1
ATOM 1998 O O . TRP A 1 257 ? -21.089 -1.360 34.301 1.00 96.62 257 TRP A O 1
ATOM 2008 N N . THR A 1 258 ? -20.101 -3.298 33.782 1.00 95.06 258 THR A N 1
ATOM 2009 C CA . THR A 1 258 ? -20.636 -4.058 34.923 1.00 95.06 258 THR A CA 1
ATOM 2010 C C . THR A 1 258 ? -19.493 -4.712 35.696 1.00 95.06 258 THR A C 1
ATOM 2012 O O . THR A 1 258 ? -18.548 -5.190 35.051 1.00 95.06 258 THR A O 1
ATOM 2015 N N . PRO A 1 259 ? -19.573 -4.820 37.032 1.00 93.50 259 PRO A N 1
ATOM 2016 C CA . PRO A 1 259 ? -18.552 -5.467 37.842 1.00 93.50 259 PRO A CA 1
ATOM 2017 C C . PRO A 1 259 ? -18.430 -6.957 37.520 1.00 93.50 259 PRO A C 1
ATOM 2019 O O . PRO A 1 259 ? -19.390 -7.632 37.135 1.00 93.50 259 PRO A O 1
ATOM 2022 N N . GLY A 1 260 ? -17.207 -7.467 37.633 1.00 89.75 260 GLY A N 1
ATOM 2023 C CA . GLY A 1 260 ? -16.904 -8.875 37.437 1.00 89.75 260 GLY A CA 1
ATOM 2024 C C . GLY A 1 260 ? -17.428 -9.736 38.579 1.00 89.75 260 GLY A C 1
ATOM 2025 O O . GLY A 1 260 ? -17.539 -9.299 39.721 1.00 89.75 260 GLY A O 1
ATOM 2026 N N . LYS A 1 261 ? -17.744 -10.991 38.256 1.00 86.69 261 LYS A N 1
ATOM 2027 C CA . LYS A 1 261 ? -18.127 -12.034 39.216 1.00 86.69 261 LYS A CA 1
ATOM 2028 C C . LYS A 1 261 ? -17.104 -13.172 39.151 1.00 86.69 261 LYS A C 1
ATOM 2030 O O . LYS A 1 261 ? -16.400 -13.310 38.147 1.00 86.69 261 LYS A O 1
ATOM 2035 N N . GLY A 1 262 ? -17.007 -13.979 40.209 1.00 83.88 262 GLY A N 1
ATOM 2036 C CA . GLY A 1 262 ? -16.056 -15.097 40.283 1.00 83.88 262 GLY A CA 1
ATOM 2037 C C . GLY A 1 262 ? -14.606 -14.633 40.110 1.00 83.88 262 GLY A C 1
ATOM 2038 O O . GLY A 1 262 ? -14.171 -13.708 40.790 1.00 83.88 262 GLY A O 1
ATOM 2039 N N . ASN A 1 263 ? -13.881 -15.211 39.148 1.00 74.50 263 ASN A N 1
ATOM 2040 C CA . ASN A 1 263 ? -12.469 -14.892 38.876 1.00 74.50 263 ASN A CA 1
ATOM 2041 C C . ASN A 1 263 ? -12.219 -13.442 38.419 1.00 74.50 263 ASN A C 1
ATOM 2043 O O . ASN A 1 263 ? -11.078 -12.990 38.428 1.00 74.50 263 ASN A O 1
ATOM 2047 N N . ALA A 1 264 ? -13.262 -12.713 38.008 1.00 74.00 264 ALA A N 1
ATOM 2048 C CA . ALA A 1 264 ? -13.181 -11.292 37.670 1.00 74.00 264 ALA A CA 1
ATOM 2049 C C . ALA A 1 264 ? -13.654 -10.370 38.813 1.00 74.00 264 ALA A C 1
ATOM 2051 O O . ALA A 1 264 ? -13.758 -9.160 38.604 1.00 74.00 264 ALA A O 1
ATOM 2052 N N . SER A 1 265 ? -13.970 -10.916 39.995 1.00 83.31 265 SER A N 1
ATOM 2053 C CA . SER A 1 265 ? -14.429 -10.140 41.154 1.00 83.31 265 SER A CA 1
ATOM 2054 C C . SER A 1 265 ? -13.431 -9.037 41.522 1.00 83.31 265 SER A C 1
ATOM 2056 O O . SER A 1 265 ? -12.218 -9.235 41.459 1.00 83.31 265 SER A O 1
ATOM 2058 N N . GLY A 1 266 ? -13.947 -7.854 41.860 1.00 81.94 266 GLY A N 1
ATOM 2059 C CA . GLY A 1 266 ? -13.132 -6.664 42.132 1.00 81.94 266 GLY A CA 1
ATOM 2060 C C . GLY A 1 266 ? -12.516 -6.007 40.889 1.00 81.94 266 GLY A C 1
ATOM 2061 O O . GLY A 1 266 ? -11.676 -5.124 41.031 1.00 81.94 266 GLY A O 1
ATOM 2062 N N . SER A 1 267 ? -12.910 -6.420 39.679 1.00 89.12 267 SER A N 1
ATOM 2063 C CA . SER A 1 267 ? -12.480 -5.802 38.420 1.00 89.12 267 SER A CA 1
ATOM 2064 C C . SER A 1 267 ? -13.649 -5.593 37.450 1.00 89.12 267 SER A C 1
ATOM 2066 O O . SER A 1 267 ? -14.784 -5.995 37.727 1.00 89.12 267 SER A O 1
ATOM 2068 N N . LEU A 1 268 ? -13.387 -4.996 36.284 1.00 93.25 268 LEU A N 1
ATOM 2069 C CA . LEU A 1 268 ? -14.364 -4.906 35.201 1.00 93.25 268 LEU A CA 1
ATOM 2070 C C . LEU A 1 268 ? -14.804 -6.301 34.730 1.00 93.25 268 LEU A C 1
ATOM 2072 O O . LEU A 1 268 ? -13.981 -7.129 34.336 1.00 93.25 268 LEU A O 1
ATOM 2076 N N . GLY A 1 269 ? -16.113 -6.549 34.731 1.00 93.19 269 GLY A N 1
ATOM 2077 C CA . GLY A 1 269 ? -16.734 -7.787 34.262 1.00 93.19 269 GLY A CA 1
ATOM 2078 C C . GLY A 1 269 ? -17.038 -7.764 32.770 1.00 93.19 269 GLY A C 1
ATOM 2079 O O . GLY A 1 269 ? -16.589 -8.648 32.037 1.00 93.19 269 GLY A O 1
ATOM 2080 N N . ALA A 1 270 ? -17.780 -6.746 32.336 1.00 95.44 270 ALA A N 1
ATOM 2081 C CA . ALA A 1 270 ? -18.145 -6.532 30.941 1.00 95.44 270 ALA A CA 1
ATOM 2082 C C . ALA A 1 270 ? -18.248 -5.038 30.615 1.00 95.44 270 ALA A C 1
ATOM 2084 O O . ALA A 1 270 ? -18.639 -4.248 31.474 1.00 95.44 270 ALA A O 1
ATOM 2085 N N . LEU A 1 271 ? -17.942 -4.673 29.370 1.00 97.44 271 LEU A N 1
ATOM 2086 C CA . LEU A 1 271 ? -18.249 -3.353 28.819 1.00 97.44 271 LEU A CA 1
ATOM 2087 C C . LEU A 1 271 ? -19.670 -3.343 28.260 1.00 97.44 271 LEU A C 1
ATOM 2089 O O . LEU A 1 271 ? -20.119 -4.325 27.665 1.00 97.44 271 LEU A O 1
ATOM 2093 N N . LEU A 1 272 ? -20.351 -2.217 28.431 1.00 97.62 272 LEU A N 1
ATOM 2094 C CA . LEU A 1 272 ? -21.636 -1.893 27.830 1.00 97.62 272 LEU A CA 1
ATOM 2095 C C . LEU A 1 272 ? -21.368 -1.027 26.602 1.00 97.62 272 LEU A C 1
ATOM 2097 O O . LEU A 1 272 ? -20.658 -0.026 26.692 1.00 97.62 272 LEU A O 1
ATOM 2101 N N . LEU A 1 273 ? -21.899 -1.437 25.456 1.00 98.12 273 LEU A N 1
ATOM 2102 C CA . LEU A 1 273 ? -21.514 -0.904 24.154 1.00 98.12 273 LEU A CA 1
ATOM 2103 C C . LEU A 1 273 ? -22.704 -0.285 23.436 1.00 98.12 273 LEU A C 1
ATOM 2105 O O . LEU A 1 273 ? -23.838 -0.749 23.581 1.00 98.12 273 LEU A O 1
ATOM 2109 N N . ALA A 1 274 ? -22.436 0.724 22.618 1.00 97.50 274 ALA A N 1
ATOM 2110 C CA . ALA A 1 274 ? -23.436 1.366 21.785 1.00 97.50 274 ALA A CA 1
ATOM 2111 C C . ALA A 1 274 ? -22.884 1.766 20.415 1.00 97.50 274 ALA A C 1
ATOM 2113 O O . ALA A 1 274 ? -21.677 1.927 20.229 1.00 97.50 274 ALA A O 1
ATOM 2114 N N . VAL A 1 275 ? -23.799 1.947 19.468 1.00 97.00 275 VAL A N 1
ATOM 2115 C CA . VAL A 1 275 ? -23.535 2.602 18.184 1.00 97.00 275 VAL A CA 1
ATOM 2116 C C . VAL A 1 275 ? -24.052 4.034 18.237 1.00 97.00 275 VAL A C 1
ATOM 2118 O O . VAL A 1 275 ? -25.086 4.295 18.848 1.00 97.00 275 VAL A O 1
ATOM 2121 N N . ALA A 1 276 ? -23.344 4.965 17.610 1.00 95.88 276 ALA A N 1
ATOM 2122 C CA . ALA A 1 276 ? -23.826 6.326 17.427 1.00 95.88 276 ALA A CA 1
ATOM 2123 C C . ALA A 1 276 ? -24.972 6.347 16.400 1.00 95.88 276 ALA A C 1
ATOM 2125 O O . ALA A 1 276 ? -24.914 5.662 15.376 1.00 95.88 276 ALA A O 1
ATOM 2126 N N . ASP A 1 277 ? -26.003 7.153 16.657 1.00 90.31 277 ASP A N 1
ATOM 2127 C CA . ASP A 1 277 ? -27.180 7.293 15.784 1.00 90.31 277 ASP A CA 1
ATOM 2128 C C . ASP A 1 277 ? -27.008 8.351 14.673 1.00 90.31 277 ASP A C 1
ATOM 2130 O O . ASP A 1 277 ? -27.912 8.564 13.863 1.00 90.31 277 ASP A O 1
ATOM 2134 N N . GLY A 1 278 ? -25.855 9.031 14.639 1.00 86.44 278 GLY A N 1
ATOM 2135 C CA . GLY A 1 278 ? -25.542 10.117 13.703 1.00 86.44 278 GLY A CA 1
ATOM 2136 C C . GLY A 1 278 ? -26.238 11.453 14.002 1.00 86.44 278 GLY A C 1
ATOM 2137 O O . GLY A 1 278 ? -26.018 12.425 13.287 1.00 86.44 278 GLY A O 1
ATOM 2138 N N . LYS A 1 279 ? -27.058 11.520 15.055 1.00 87.19 279 LYS A N 1
ATOM 2139 C CA . LYS A 1 279 ? -27.8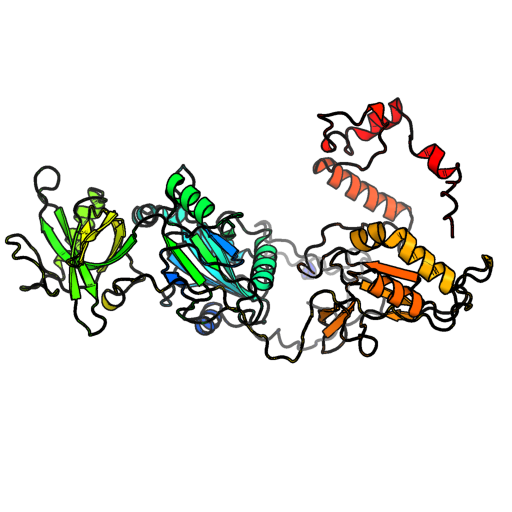22 12.695 15.509 1.00 87.19 279 LYS A CA 1
ATOM 2140 C C . LYS A 1 279 ? -27.399 13.160 16.910 1.00 87.19 279 LYS A C 1
ATOM 2142 O O . LYS A 1 279 ? -28.115 13.931 17.542 1.00 87.19 279 LYS A O 1
ATOM 2147 N N . GLY A 1 280 ? -26.248 12.691 17.392 1.00 84.75 280 GLY A N 1
ATOM 2148 C CA . GLY A 1 280 ? -25.712 13.010 18.719 1.00 84.75 280 GLY A CA 1
ATOM 2149 C C . GLY A 1 280 ? -26.209 12.099 19.847 1.00 84.75 280 GLY A C 1
ATOM 2150 O O . GLY A 1 280 ? -25.949 12.392 21.009 1.00 84.75 280 GLY A O 1
ATOM 2151 N N . GLY A 1 281 ? -26.913 11.007 19.535 1.00 92.88 281 GLY A N 1
ATOM 2152 C CA . GLY A 1 281 ? -27.333 9.988 20.496 1.00 92.88 281 GLY A CA 1
ATOM 2153 C C . GLY A 1 281 ? -26.678 8.626 20.257 1.00 92.88 281 GLY A C 1
ATOM 2154 O O . GLY A 1 281 ? -25.981 8.398 19.266 1.00 92.88 281 GLY A O 1
ATOM 2155 N N . TYR A 1 282 ? -26.939 7.695 21.175 1.00 96.88 282 TYR A N 1
ATOM 2156 C CA . TYR A 1 282 ? -26.397 6.337 21.141 1.00 96.88 282 TYR A CA 1
ATOM 2157 C C . TYR A 1 282 ? -27.511 5.290 21.226 1.00 96.88 282 TYR A C 1
ATOM 2159 O O . TYR A 1 282 ? -28.486 5.461 21.960 1.00 96.88 282 TYR A O 1
ATOM 2167 N N . GLU A 1 283 ? -27.357 4.179 20.511 1.00 96.50 283 GLU A N 1
ATOM 2168 C CA . GLU A 1 283 ? -28.237 3.010 20.571 1.00 96.50 283 GLU A CA 1
ATOM 2169 C C . GLU A 1 283 ? -27.481 1.819 21.147 1.00 96.50 283 GLU A C 1
ATOM 2171 O O . GLU A 1 283 ? -26.404 1.452 20.675 1.00 96.50 283 GLU A O 1
ATOM 2176 N N . PHE A 1 284 ? -28.036 1.212 22.194 1.00 97.06 284 PHE A N 1
ATOM 2177 C CA . PHE A 1 284 ? -27.372 0.136 22.919 1.00 97.06 284 PHE A CA 1
ATOM 2178 C C . PHE A 1 284 ? -27.152 -1.087 22.018 1.00 97.06 284 PHE A C 1
ATOM 2180 O O . PHE A 1 284 ? -28.113 -1.657 21.507 1.00 97.06 284 PHE A O 1
ATOM 2187 N N . ALA A 1 285 ? -25.907 -1.541 21.889 1.00 96.69 285 ALA A N 1
ATOM 2188 C CA . ALA A 1 285 ? -25.494 -2.641 21.015 1.00 96.69 285 ALA A CA 1
ATOM 2189 C C . ALA A 1 285 ? -25.206 -3.949 21.777 1.00 96.69 285 ALA A C 1
ATOM 2191 O O . ALA A 1 285 ? -24.940 -4.983 21.169 1.00 96.69 285 ALA A O 1
ATOM 2192 N N . GLY A 1 286 ? -25.277 -3.941 23.111 1.00 95.81 286 GLY A N 1
ATOM 2193 C CA . GLY A 1 286 ? -25.075 -5.129 23.940 1.00 95.81 286 GLY A CA 1
ATOM 2194 C C . GLY A 1 286 ? -23.917 -4.986 24.921 1.00 95.81 286 GLY A C 1
ATOM 2195 O O . GLY A 1 286 ? -23.444 -3.886 25.203 1.00 95.81 286 GLY A O 1
ATOM 2196 N N . LYS A 1 287 ? -23.475 -6.122 25.468 1.00 95.44 287 LYS A N 1
ATOM 2197 C CA . LYS A 1 287 ? -22.359 -6.196 26.417 1.00 95.44 287 LYS A CA 1
ATOM 2198 C C . LYS A 1 287 ? -21.275 -7.145 25.922 1.00 95.44 287 LYS A C 1
ATOM 2200 O O . LYS A 1 287 ? -21.596 -8.171 25.329 1.00 95.44 287 LYS A O 1
ATOM 2205 N N . VAL A 1 288 ? -20.016 -6.856 26.237 1.00 96.88 288 VAL A N 1
ATOM 2206 C CA . VAL A 1 288 ? -18.873 -7.737 25.950 1.00 96.88 288 VAL A CA 1
ATOM 2207 C C . VAL A 1 288 ? -18.113 -8.060 27.233 1.00 96.88 288 VAL A C 1
ATOM 2209 O O . VAL A 1 288 ? -17.678 -7.157 27.940 1.00 96.88 288 VAL A O 1
ATOM 2212 N N . GLY A 1 289 ? -17.982 -9.350 27.558 1.00 93.19 289 GLY A N 1
ATOM 2213 C CA . GLY A 1 289 ? -17.329 -9.829 28.791 1.00 93.19 289 GLY A CA 1
ATOM 2214 C C . GLY A 1 289 ? -16.074 -10.682 28.572 1.00 93.19 289 GLY A C 1
ATOM 2215 O O . GLY A 1 289 ? -15.415 -11.069 29.539 1.00 93.19 289 GLY A O 1
ATOM 2216 N N . THR A 1 290 ? -15.740 -10.979 27.316 1.00 92.38 290 THR A N 1
ATOM 2217 C CA . THR A 1 290 ? -14.619 -11.833 26.894 1.00 92.38 290 THR A CA 1
ATOM 2218 C C . THR A 1 290 ? -13.612 -11.026 26.064 1.00 92.38 290 THR A C 1
ATOM 2220 O O . THR A 1 290 ? -13.919 -9.923 25.613 1.00 92.38 290 THR A O 1
ATOM 2223 N N . GLY A 1 291 ? -12.401 -11.559 25.868 1.00 88.88 291 GLY A N 1
ATOM 2224 C CA . GLY A 1 291 ? -11.335 -10.888 25.103 1.00 88.88 291 GLY A CA 1
ATOM 2225 C C . GLY A 1 291 ? -10.461 -9.922 25.915 1.00 88.88 291 GLY A C 1
ATOM 2226 O O . GLY A 1 291 ? -9.662 -9.191 25.346 1.00 88.88 291 GLY A O 1
ATOM 2227 N N . PHE A 1 292 ? -10.588 -9.920 27.246 1.00 90.06 292 PHE A N 1
ATOM 2228 C CA . PHE A 1 292 ? -9.768 -9.098 28.141 1.00 90.06 292 PHE A CA 1
ATOM 2229 C C . PHE A 1 292 ? -8.712 -9.933 28.866 1.00 90.06 292 PHE A C 1
ATOM 2231 O O . PHE A 1 292 ? -9.032 -10.980 29.431 1.00 90.06 292 PHE A O 1
ATOM 2238 N N . SER A 1 293 ? -7.495 -9.404 28.975 1.00 87.12 293 SER A N 1
ATOM 2239 C CA . SER A 1 293 ? -6.537 -9.813 30.008 1.00 87.12 293 SER A CA 1
ATOM 2240 C C . SER A 1 293 ? -6.915 -9.245 31.383 1.00 87.12 293 SER A C 1
ATOM 2242 O O . SER A 1 293 ? -7.606 -8.227 31.493 1.00 87.12 293 SER A O 1
ATOM 2244 N N . SER A 1 294 ? -6.412 -9.858 32.458 1.00 87.44 294 SER A N 1
ATOM 2245 C CA . SER A 1 294 ? -6.622 -9.368 33.831 1.00 87.44 294 SER A CA 1
ATOM 2246 C C . SER A 1 294 ? -6.095 -7.944 34.037 1.00 87.44 294 SER A C 1
ATOM 2248 O O . SER A 1 294 ? -6.702 -7.164 34.769 1.00 87.44 294 SER A O 1
ATOM 2250 N N . LYS A 1 295 ? -4.994 -7.584 33.361 1.00 87.69 295 LYS A N 1
ATOM 2251 C CA . LYS A 1 295 ? -4.440 -6.224 33.369 1.00 87.69 295 LYS A CA 1
ATOM 2252 C C . LYS A 1 295 ? -5.393 -5.236 32.690 1.00 87.69 295 LYS A C 1
ATOM 2254 O O . LYS A 1 295 ? -5.772 -4.248 33.309 1.00 87.69 295 LYS A O 1
ATOM 2259 N N . GLN A 1 296 ? -5.868 -5.556 31.482 1.00 90.38 296 GLN A N 1
ATOM 2260 C CA . GLN A 1 296 ? -6.818 -4.705 30.752 1.00 90.38 296 GLN A CA 1
ATOM 2261 C C . GLN A 1 296 ? -8.107 -4.453 31.540 1.00 90.38 296 GLN A C 1
ATOM 2263 O O . GLN A 1 296 ? -8.603 -3.333 31.521 1.00 90.38 296 GLN A O 1
ATOM 2268 N N . ARG A 1 297 ? -8.642 -5.451 32.263 1.00 92.50 297 ARG A N 1
ATOM 2269 C CA . ARG A 1 297 ? -9.838 -5.255 33.108 1.00 92.50 297 ARG A CA 1
ATOM 2270 C C . ARG A 1 297 ? -9.625 -4.163 34.160 1.00 92.50 297 ARG A C 1
ATOM 2272 O O . ARG A 1 297 ? -10.500 -3.321 34.336 1.00 92.50 297 ARG A O 1
ATOM 2279 N N . LYS A 1 298 ? -8.476 -4.176 34.842 1.00 90.62 298 LYS A N 1
ATOM 2280 C CA . LYS A 1 298 ? -8.130 -3.187 35.876 1.00 90.62 298 LYS A CA 1
ATOM 2281 C C . LYS A 1 298 ? -7.877 -1.806 35.271 1.00 90.62 298 LYS A C 1
ATOM 2283 O O . LYS A 1 298 ? -8.414 -0.819 35.768 1.00 90.62 298 LYS A O 1
ATOM 2288 N N . ASP A 1 299 ? -7.110 -1.749 34.183 1.00 90.44 299 ASP A N 1
ATOM 2289 C CA . ASP A 1 299 ? -6.767 -0.492 33.512 1.00 90.44 299 ASP A CA 1
ATOM 2290 C C . ASP A 1 299 ? -8.016 0.197 32.945 1.00 90.44 299 ASP A C 1
ATOM 2292 O O . ASP A 1 299 ? -8.208 1.394 33.153 1.00 90.44 299 ASP A O 1
ATOM 2296 N N . LEU A 1 300 ? -8.908 -0.568 32.302 1.00 92.69 300 LEU A N 1
ATOM 2297 C CA . LEU A 1 300 ? -10.186 -0.057 31.803 1.00 92.69 300 LEU A CA 1
ATOM 2298 C C . LEU A 1 300 ? -11.074 0.433 32.940 1.00 92.69 300 LEU A C 1
ATOM 2300 O O . LEU A 1 300 ? -11.573 1.545 32.866 1.00 92.69 300 LEU A O 1
ATOM 2304 N N . GLN A 1 301 ? -11.245 -0.347 34.010 1.00 93.19 301 GLN A N 1
ATOM 2305 C CA . GLN A 1 301 ? -12.053 0.093 35.150 1.00 93.19 301 GLN A CA 1
ATOM 2306 C C . GLN A 1 301 ? -11.561 1.434 35.708 1.00 93.19 301 GLN A C 1
ATOM 2308 O O . GLN A 1 301 ? -12.365 2.329 35.954 1.00 93.19 301 GLN A O 1
ATOM 2313 N N . LYS A 1 302 ? -10.239 1.591 35.858 1.00 92.19 302 LYS A N 1
ATOM 2314 C CA . LYS A 1 302 ? -9.630 2.836 36.335 1.00 92.19 302 LYS A CA 1
ATOM 2315 C C . LYS A 1 302 ? -9.889 4.008 35.385 1.00 92.19 302 LYS A C 1
ATOM 2317 O O . LYS A 1 302 ? -10.179 5.099 35.860 1.00 92.19 302 LYS A O 1
ATOM 2322 N N . GLN A 1 303 ? -9.778 3.795 34.072 1.00 91.81 303 GLN A N 1
ATOM 2323 C CA . GLN A 1 303 ? -10.063 4.837 33.080 1.00 91.81 303 GLN A CA 1
ATOM 2324 C C . GLN A 1 303 ? -11.543 5.238 33.086 1.00 91.81 303 GLN A C 1
ATOM 2326 O O . GLN A 1 303 ? -11.845 6.421 33.018 1.00 91.81 303 GLN A O 1
ATOM 2331 N N . LEU A 1 304 ? -12.453 4.267 33.208 1.00 93.56 304 LEU A N 1
ATOM 2332 C CA . LEU A 1 304 ? -13.896 4.495 33.115 1.00 93.56 304 LEU A CA 1
ATOM 2333 C C . LEU A 1 304 ? -14.518 5.084 34.388 1.00 93.56 304 LEU A C 1
ATOM 2335 O O . LEU A 1 304 ? -15.541 5.756 34.302 1.00 93.56 304 LEU A O 1
ATOM 2339 N N . ALA A 1 305 ? -13.920 4.852 35.560 1.00 87.38 305 ALA A N 1
ATOM 2340 C CA . ALA A 1 305 ? -14.438 5.350 36.838 1.00 87.38 305 ALA A CA 1
ATOM 2341 C C . ALA A 1 305 ? -14.518 6.889 36.911 1.00 87.38 305 ALA A C 1
ATOM 2343 O O . ALA A 1 305 ? -15.305 7.425 37.685 1.00 87.38 305 ALA A O 1
ATOM 2344 N N . GLY A 1 306 ? -13.715 7.605 36.116 1.00 86.56 306 GLY A N 1
ATOM 2345 C CA . GLY A 1 306 ? -13.711 9.071 36.084 1.00 86.56 306 GLY A CA 1
ATOM 2346 C C . GLY A 1 306 ? -14.867 9.701 35.302 1.00 86.56 306 GLY A C 1
ATOM 2347 O O . GLY A 1 306 ? -15.091 10.900 35.435 1.00 86.56 306 GLY A O 1
ATOM 2348 N N . ASP A 1 307 ? -15.597 8.915 34.507 1.00 90.81 307 ASP A N 1
ATOM 2349 C CA . ASP A 1 307 ? -16.640 9.408 33.602 1.00 90.81 307 ASP A CA 1
ATOM 2350 C C . ASP A 1 307 ? -18.051 8.959 34.036 1.00 90.81 307 ASP A C 1
ATOM 2352 O O . ASP A 1 307 ? -18.974 8.963 33.225 1.00 90.81 307 ASP A O 1
ATOM 2356 N N . GLU A 1 308 ? -18.243 8.533 35.291 1.00 93.00 308 GLU A N 1
ATOM 2357 C CA . GLU A 1 308 ? -19.522 7.987 35.766 1.00 93.00 308 GLU A CA 1
ATOM 2358 C C . GLU A 1 308 ? -20.694 8.980 35.688 1.00 93.00 308 GLU A C 1
ATOM 2360 O O . GLU A 1 308 ? -20.578 10.176 35.963 1.00 93.00 308 GLU A O 1
ATOM 2365 N N . ARG A 1 309 ? -21.874 8.446 35.361 1.00 94.19 309 ARG A N 1
ATOM 2366 C CA . ARG A 1 309 ? -23.146 9.173 35.309 1.00 94.19 309 ARG A CA 1
ATOM 2367 C C . ARG A 1 309 ? -24.300 8.322 35.832 1.00 94.19 309 ARG A C 1
ATOM 2369 O O . ARG A 1 309 ? -24.238 7.099 35.873 1.00 94.19 309 ARG A O 1
ATOM 2376 N N . GLN A 1 310 ? -25.396 8.988 36.194 1.00 89.25 310 GLN A N 1
ATOM 2377 C CA . GLN A 1 310 ? -26.547 8.346 36.845 1.00 89.25 310 GLN A CA 1
ATOM 2378 C C . GLN A 1 310 ? -27.418 7.508 35.897 1.00 89.25 310 GLN A C 1
ATOM 2380 O O . GLN A 1 310 ? -28.023 6.519 36.305 1.00 89.25 310 GLN A O 1
ATOM 2385 N N . THR A 1 311 ? -27.519 7.902 34.627 1.00 91.31 311 THR A N 1
ATOM 2386 C CA . THR A 1 311 ? -28.431 7.283 33.652 1.00 91.31 311 THR A CA 1
ATOM 2387 C C . THR A 1 311 ? -27.688 6.801 32.419 1.00 91.31 311 THR A C 1
ATOM 2389 O O . THR A 1 311 ? -26.654 7.361 32.059 1.00 91.31 311 THR A O 1
ATOM 2392 N N . SER A 1 312 ? -28.231 5.787 31.740 1.00 93.62 312 SER A N 1
ATOM 2393 C CA . SER A 1 312 ? -27.652 5.300 30.487 1.00 93.62 312 SER A CA 1
ATOM 2394 C C . SER A 1 312 ? -27.638 6.405 29.421 1.00 93.62 312 SER A C 1
ATOM 2396 O O . SER A 1 312 ? -28.678 7.031 29.198 1.00 93.62 312 SER A O 1
ATOM 2398 N N . PRO A 1 313 ? -26.510 6.630 28.724 1.00 93.56 313 PRO A N 1
ATOM 2399 C CA . PRO A 1 313 ? -26.457 7.542 27.582 1.00 93.56 313 PRO A CA 1
ATOM 2400 C C . PRO A 1 313 ? -27.052 6.917 26.304 1.00 93.56 313 PRO A C 1
ATOM 2402 O O . PRO A 1 313 ? -27.196 7.607 25.297 1.00 93.56 313 PRO A O 1
ATOM 2405 N N . ALA A 1 314 ? -27.380 5.616 26.318 1.00 95.25 314 ALA A N 1
ATOM 2406 C CA . ALA A 1 314 ? -27.827 4.872 25.146 1.00 95.25 314 ALA A CA 1
ATOM 2407 C C . ALA A 1 314 ? -29.305 4.462 25.236 1.00 95.25 314 ALA A C 1
ATOM 2409 O O . ALA A 1 314 ? -29.759 3.868 26.218 1.00 95.25 314 ALA A O 1
ATOM 2410 N N . ARG A 1 315 ? -30.057 4.708 24.161 1.00 94.94 315 ARG A N 1
ATOM 2411 C CA . ARG A 1 315 ? -31.444 4.251 24.015 1.00 94.94 315 ARG A CA 1
ATOM 2412 C C . ARG A 1 315 ? -31.496 2.727 23.886 1.00 94.94 315 ARG A C 1
ATOM 2414 O O . ARG A 1 315 ? -30.613 2.105 23.295 1.00 94.94 315 ARG A O 1
ATOM 2421 N N . GLY A 1 316 ? -32.553 2.119 24.425 1.00 91.50 316 GLY A N 1
ATOM 2422 C CA . GLY A 1 316 ? -32.765 0.667 24.352 1.00 91.50 316 GLY A CA 1
ATOM 2423 C C . GLY A 1 316 ? -31.803 -0.161 25.214 1.00 91.50 316 GLY A C 1
ATOM 2424 O O . GLY A 1 316 ? -31.655 -1.364 24.976 1.00 91.50 316 GLY A O 1
ATOM 2425 N N . ALA A 1 317 ? -31.132 0.465 26.187 1.00 91.19 317 ALA A N 1
ATOM 2426 C CA . ALA A 1 317 ? -30.365 -0.236 27.207 1.00 91.19 317 ALA A CA 1
ATOM 2427 C C . ALA A 1 317 ? -31.313 -0.927 28.212 1.00 91.19 317 ALA A C 1
ATOM 2429 O O . ALA A 1 317 ? -32.257 -0.293 28.695 1.00 91.19 317 ALA A O 1
ATOM 2430 N N . PRO A 1 318 ? -31.100 -2.215 28.543 1.00 88.69 318 PRO A N 1
ATOM 2431 C CA . PRO A 1 318 ? -31.925 -2.908 29.527 1.00 88.69 318 PRO A CA 1
ATOM 2432 C C . PRO A 1 318 ? -31.690 -2.351 30.937 1.00 88.69 318 PRO A C 1
ATOM 2434 O O . PRO A 1 318 ? -30.642 -1.773 31.232 1.00 88.69 318 PRO A O 1
ATOM 2437 N N . ARG A 1 319 ? -32.644 -2.581 31.849 1.00 87.06 319 ARG A N 1
ATOM 2438 C CA . ARG A 1 319 ? -32.438 -2.297 33.277 1.00 87.06 319 ARG A CA 1
ATOM 2439 C C . ARG A 1 319 ? -31.379 -3.248 33.835 1.00 87.06 319 ARG A C 1
ATOM 2441 O O . ARG A 1 319 ? -31.636 -4.435 34.013 1.00 87.06 319 ARG A O 1
ATOM 2448 N N . LEU A 1 320 ? -30.198 -2.712 34.123 1.00 86.81 320 LEU A N 1
ATOM 2449 C CA . LEU A 1 320 ? -29.074 -3.434 34.711 1.00 86.81 320 LEU A CA 1
ATOM 2450 C C . LEU A 1 320 ? -28.810 -2.861 36.105 1.00 86.81 320 LEU A C 1
ATOM 2452 O O . LEU A 1 320 ? -28.402 -1.711 36.218 1.00 86.81 320 LEU A O 1
ATOM 2456 N N . ARG A 1 321 ? -29.076 -3.647 37.157 1.00 80.81 321 ARG A N 1
ATOM 2457 C CA . ARG A 1 321 ? -28.953 -3.185 38.555 1.00 80.81 321 ARG A CA 1
ATOM 2458 C C . ARG A 1 321 ? -27.517 -2.827 38.946 1.00 80.81 321 ARG A C 1
ATOM 2460 O O . ARG A 1 321 ? -27.326 -1.875 39.685 1.00 80.81 321 ARG A O 1
ATOM 2467 N N . ASP A 1 322 ? -26.542 -3.543 38.392 1.00 88.75 322 ASP A N 1
ATOM 2468 C CA . ASP A 1 322 ? -25.121 -3.391 38.729 1.00 88.75 322 ASP A CA 1
ATOM 2469 C C . ASP A 1 322 ? -24.352 -2.601 37.644 1.00 88.75 322 ASP A C 1
ATOM 2471 O O . ASP A 1 322 ? -23.138 -2.737 37.518 1.00 88.75 322 ASP A O 1
ATOM 2475 N N . ALA A 1 323 ? -25.043 -1.864 36.766 1.00 93.00 323 ALA A N 1
ATOM 2476 C CA . ALA A 1 323 ? -24.381 -1.116 35.698 1.00 93.00 323 ALA A CA 1
ATOM 2477 C C . ALA A 1 323 ? -23.850 0.229 36.197 1.00 93.00 323 ALA A C 1
ATOM 2479 O O . ALA A 1 323 ? -24.597 1.039 36.737 1.00 93.00 323 ALA A O 1
ATOM 2480 N N . HIS A 1 324 ? -22.580 0.483 35.905 1.00 95.19 324 HIS A N 1
ATOM 2481 C CA . HIS A 1 324 ? -21.953 1.790 36.016 1.00 95.19 324 HIS A CA 1
ATOM 2482 C C . HIS A 1 324 ? -22.042 2.459 34.644 1.00 95.19 324 HIS A C 1
ATOM 2484 O O . HIS A 1 324 ? -21.341 2.067 33.705 1.00 95.19 324 HIS A O 1
ATOM 2490 N N . TRP A 1 325 ? -22.960 3.412 34.497 1.00 96.56 325 TRP A N 1
ATOM 2491 C CA . TRP A 1 325 ? -23.090 4.193 33.268 1.00 96.56 325 TRP A CA 1
ATOM 2492 C C . TRP A 1 325 ? -22.009 5.262 33.225 1.00 96.56 325 TRP A C 1
ATOM 2494 O O . TRP A 1 325 ? -21.676 5.838 34.257 1.00 96.56 325 TRP A O 1
ATOM 2504 N N . ILE A 1 326 ? -21.480 5.535 32.036 1.00 96.25 326 ILE A N 1
ATOM 2505 C CA . ILE A 1 326 ? -20.427 6.538 31.853 1.00 96.25 326 ILE A CA 1
ATOM 2506 C C . ILE A 1 326 ? -20.765 7.486 30.711 1.00 96.25 326 ILE A C 1
ATOM 2508 O O . ILE A 1 326 ? -21.559 7.148 29.829 1.00 96.25 326 ILE A O 1
ATOM 2512 N N . GLU A 1 327 ? -20.136 8.653 30.705 1.00 95.31 327 GLU A N 1
ATOM 2513 C CA . GLU A 1 327 ? -20.119 9.509 29.531 1.00 95.31 327 GLU A CA 1
ATOM 2514 C C . GLU A 1 327 ? -19.297 8.844 28.410 1.00 95.31 327 GLU A C 1
ATOM 2516 O O . GLU A 1 327 ? -18.167 8.405 28.656 1.00 95.31 327 GLU A O 1
ATOM 2521 N N . PRO A 1 328 ? -19.830 8.713 27.179 1.00 95.19 328 PRO A N 1
ATOM 2522 C CA . PRO A 1 328 ? -19.123 8.011 26.115 1.00 95.19 328 PRO A CA 1
ATOM 2523 C C . PRO A 1 328 ? -17.890 8.800 25.673 1.00 95.19 328 PRO A C 1
ATOM 2525 O O . PRO A 1 328 ? -18.000 9.830 25.016 1.00 95.19 328 PRO A O 1
ATOM 2528 N N . ARG A 1 329 ? -16.698 8.306 26.024 1.00 94.56 329 ARG A N 1
ATOM 2529 C CA . ARG A 1 329 ? -15.407 8.917 25.635 1.00 94.56 329 ARG A CA 1
ATOM 2530 C C . ARG A 1 329 ? -14.446 7.952 24.963 1.00 94.56 329 ARG A C 1
ATOM 2532 O O . ARG A 1 329 ? -13.560 8.379 24.228 1.00 94.56 329 ARG A O 1
ATOM 2539 N N . LEU A 1 330 ? -14.623 6.656 25.206 1.00 95.62 330 LEU A N 1
ATOM 2540 C CA . LEU A 1 330 ? -13.763 5.606 24.680 1.00 95.62 330 LEU A CA 1
ATOM 2541 C C . LEU A 1 330 ? -14.495 4.767 23.634 1.00 95.62 330 LEU A C 1
ATOM 2543 O O . LEU A 1 330 ? -15.695 4.508 23.738 1.00 95.62 330 LEU A O 1
ATOM 2547 N N . VAL A 1 331 ? -13.734 4.294 22.651 1.00 96.81 331 VAL A N 1
ATOM 2548 C CA . VAL A 1 331 ? -14.203 3.407 21.584 1.00 96.81 331 VAL A CA 1
ATOM 2549 C C . VAL A 1 331 ? -13.532 2.048 21.723 1.00 96.81 331 VAL A C 1
ATOM 2551 O O . VAL A 1 331 ? -12.324 1.973 21.942 1.00 96.81 331 VAL A O 1
ATOM 2554 N N . ALA A 1 332 ? -14.297 0.972 21.563 1.00 96.38 332 ALA A N 1
ATOM 2555 C CA . ALA A 1 332 ? -13.813 -0.401 21.535 1.00 96.38 332 ALA A CA 1
ATOM 2556 C C . ALA A 1 332 ? -13.978 -1.017 20.138 1.00 96.38 332 ALA A C 1
ATOM 2558 O O . ALA A 1 332 ? -15.047 -0.937 19.537 1.00 96.38 332 ALA A O 1
ATOM 2559 N N . GLN A 1 333 ? -12.935 -1.687 19.654 1.00 94.88 333 GLN A N 1
ATOM 2560 C CA . GLN A 1 333 ? -13.004 -2.646 18.557 1.00 94.88 333 GLN A CA 1
ATOM 2561 C C . GLN A 1 333 ? -13.494 -3.986 19.119 1.00 94.88 333 GLN A C 1
ATOM 2563 O O . GLN A 1 333 ? -12.925 -4.515 20.083 1.00 94.88 333 GLN A O 1
ATOM 2568 N N . VAL A 1 334 ? -14.547 -4.540 18.523 1.00 95.31 334 VAL A N 1
ATOM 2569 C CA . VAL A 1 334 ? -15.177 -5.786 18.974 1.00 95.31 334 VAL A CA 1
ATOM 2570 C C . VAL A 1 334 ? -15.384 -6.721 17.795 1.00 95.31 334 VAL A C 1
ATOM 2572 O O . VAL A 1 334 ? -15.945 -6.325 16.773 1.00 95.31 334 VAL A O 1
ATOM 2575 N N . ARG A 1 335 ? -14.958 -7.976 17.961 1.00 92.75 335 ARG A N 1
ATOM 2576 C CA . ARG A 1 335 ? -15.285 -9.084 17.059 1.00 92.75 335 ARG A CA 1
ATOM 2577 C C . ARG A 1 335 ? -16.541 -9.781 17.562 1.00 92.75 335 ARG A C 1
ATOM 2579 O O . ARG A 1 335 ? -16.719 -9.918 18.768 1.00 92.75 335 ARG A O 1
ATOM 2586 N N . PHE A 1 336 ? -17.412 -10.218 16.669 1.00 93.44 336 PHE A N 1
ATOM 2587 C CA . PHE A 1 336 ? -18.658 -10.897 17.014 1.00 93.44 336 PHE A CA 1
ATOM 2588 C C . PHE A 1 336 ? -19.079 -11.843 15.882 1.00 93.44 336 PHE A C 1
ATOM 2590 O O . PHE A 1 336 ? -18.432 -11.898 14.840 1.00 93.44 336 PHE A O 1
ATOM 2597 N N . THR A 1 337 ? -20.132 -12.629 16.105 1.00 86.25 337 THR A N 1
ATOM 2598 C CA . THR A 1 337 ? -20.639 -13.581 15.097 1.00 86.25 337 THR A CA 1
ATOM 2599 C C . THR A 1 337 ? -21.601 -12.906 14.128 1.00 86.25 337 THR A C 1
ATOM 2601 O O . THR A 1 337 ? -21.387 -12.935 12.924 1.00 86.25 337 THR A O 1
ATOM 2604 N N . GLU A 1 338 ? -22.628 -12.242 14.652 1.00 86.75 338 GLU A N 1
ATOM 2605 C CA . GLU A 1 338 ? -23.630 -11.543 13.848 1.00 86.75 338 GLU A CA 1
ATOM 2606 C C . GLU A 1 338 ? -24.342 -10.446 14.651 1.00 86.75 338 GLU A C 1
ATOM 2608 O O . GLU A 1 338 ? -24.298 -10.411 15.889 1.00 86.75 338 GLU A O 1
ATOM 2613 N N . TRP A 1 339 ? -25.018 -9.552 13.930 1.00 90.62 339 TRP A N 1
ATOM 2614 C CA . TRP A 1 339 ? -26.002 -8.651 14.515 1.00 90.62 339 TRP A CA 1
ATOM 2615 C C . TRP A 1 339 ? -27.350 -9.359 14.605 1.00 90.62 339 TRP A C 1
ATOM 2617 O O . TRP A 1 339 ? -27.876 -9.836 13.607 1.00 90.62 339 TRP A O 1
ATOM 2627 N N . THR A 1 340 ? -27.941 -9.350 15.788 1.00 89.19 340 THR A N 1
ATOM 2628 C CA . THR A 1 340 ? -29.324 -9.785 16.007 1.00 89.19 340 THR A CA 1
ATOM 2629 C C . THR A 1 340 ? -30.327 -8.807 15.380 1.00 89.19 340 THR A C 1
ATOM 2631 O O . THR A 1 340 ? -30.002 -7.646 15.094 1.00 89.19 340 THR A O 1
ATOM 2634 N N . HIS A 1 341 ? -31.567 -9.266 15.183 1.00 86.19 341 HIS A N 1
ATOM 2635 C CA . HIS A 1 341 ? -32.653 -8.460 14.612 1.00 86.19 341 HIS A CA 1
ATOM 2636 C C . HIS A 1 341 ? -32.943 -7.190 15.436 1.00 86.19 341 HIS A C 1
ATOM 2638 O O . HIS A 1 341 ? -33.229 -6.136 14.876 1.00 86.19 341 HIS A O 1
ATOM 2644 N N . ASP A 1 342 ? -32.799 -7.253 16.761 1.00 86.00 342 ASP A N 1
ATOM 2645 C CA . ASP A 1 342 ? -32.950 -6.128 17.692 1.00 86.00 342 ASP A CA 1
ATOM 2646 C C . ASP A 1 342 ? -31.681 -5.260 17.829 1.00 86.00 342 ASP A C 1
ATOM 2648 O O . ASP A 1 342 ? -31.601 -4.378 18.688 1.00 86.00 342 ASP A O 1
ATOM 2652 N N . GLY A 1 343 ? -30.681 -5.478 16.968 1.00 89.00 343 GLY A N 1
ATOM 2653 C CA . GLY A 1 343 ? -29.495 -4.631 16.877 1.00 89.00 343 GLY A CA 1
ATOM 2654 C C . GLY A 1 343 ? -28.478 -4.850 17.994 1.00 89.00 343 GLY A C 1
ATOM 2655 O O . GLY A 1 343 ? -27.743 -3.924 18.329 1.00 89.00 343 GLY A O 1
ATOM 2656 N N . LYS A 1 344 ? -28.410 -6.056 18.570 1.00 93.12 344 LYS A N 1
ATOM 2657 C CA . LYS A 1 344 ? -27.384 -6.459 19.548 1.00 93.12 344 LYS A CA 1
ATOM 2658 C C . LYS A 1 344 ? -26.337 -7.390 18.940 1.00 93.12 344 LYS A C 1
ATOM 2660 O O . LYS A 1 344 ? -26.621 -8.121 17.992 1.00 93.12 344 LYS A O 1
ATOM 2665 N N . LEU A 1 345 ? -25.143 -7.410 19.520 1.00 93.88 345 LEU A N 1
ATOM 2666 C CA . LEU A 1 345 ? -24.057 -8.302 19.106 1.00 93.88 345 LEU A CA 1
ATOM 2667 C C . LEU A 1 345 ? -24.246 -9.720 19.656 1.00 93.88 345 LEU A C 1
ATOM 2669 O O . LEU A 1 345 ? -24.480 -9.897 20.856 1.00 93.88 345 LEU A O 1
ATOM 2673 N N . ARG A 1 346 ? -24.041 -10.734 18.811 1.00 93.00 346 ARG A N 1
ATOM 2674 C CA . ARG A 1 346 ? -24.005 -12.144 19.219 1.00 93.00 346 ARG A CA 1
ATOM 2675 C C . ARG A 1 346 ? -22.567 -12.632 19.409 1.00 93.00 346 ARG A C 1
ATOM 2677 O O . ARG A 1 346 ? -21.728 -12.463 18.526 1.00 93.00 346 ARG A O 1
ATOM 2684 N N . HIS A 1 347 ? -22.284 -13.248 20.557 1.00 92.44 347 HIS A N 1
ATOM 2685 C CA . HIS A 1 347 ? -20.943 -13.709 20.963 1.00 92.44 347 HIS A CA 1
ATOM 2686 C C . HIS A 1 347 ? -19.822 -12.659 20.776 1.00 92.44 347 HIS A C 1
ATOM 2688 O O . HIS A 1 347 ? -18.822 -12.943 20.114 1.00 92.44 347 HIS A O 1
ATOM 2694 N N . PRO A 1 348 ? -19.968 -11.434 21.318 1.00 96.69 348 PRO A N 1
ATOM 2695 C CA . PRO A 1 348 ? -18.937 -10.415 21.186 1.00 96.69 348 PRO A CA 1
ATOM 2696 C C . PRO A 1 348 ? -17.688 -10.766 22.004 1.00 96.69 348 PRO A C 1
ATOM 2698 O O . PRO A 1 348 ? -17.791 -11.283 23.118 1.00 96.69 348 PRO A O 1
ATOM 2701 N N . ALA A 1 349 ? -16.524 -10.403 21.476 1.00 94.94 349 ALA A N 1
ATOM 2702 C CA . ALA A 1 349 ? -15.220 -10.486 22.116 1.00 94.94 349 ALA A CA 1
ATOM 2703 C C . ALA A 1 349 ? -14.453 -9.176 21.899 1.00 94.94 349 ALA A C 1
ATOM 2705 O O . ALA A 1 349 ? -14.345 -8.672 20.777 1.00 94.94 349 ALA A O 1
ATOM 2706 N N . PHE A 1 350 ? -13.922 -8.613 22.981 1.00 95.19 350 PHE A N 1
ATOM 2707 C CA . PHE A 1 350 ? -13.126 -7.392 22.934 1.00 95.19 350 PHE A CA 1
ATOM 2708 C C . PHE A 1 350 ? -11.819 -7.644 22.171 1.00 95.19 350 PHE A C 1
ATOM 2710 O O . PHE A 1 350 ? -11.202 -8.695 22.337 1.00 95.19 350 PHE A O 1
ATOM 2717 N N . GLN A 1 351 ? -11.422 -6.708 21.309 1.00 92.06 351 GLN A N 1
ATOM 2718 C CA . GLN A 1 351 ? -10.136 -6.745 20.597 1.00 92.06 351 GLN A CA 1
ATOM 2719 C C . GLN A 1 351 ? -9.202 -5.636 21.097 1.00 92.06 351 GLN A C 1
ATOM 2721 O O . GLN A 1 351 ? -8.005 -5.845 21.260 1.00 92.06 351 GLN A O 1
ATOM 2726 N N . GLY A 1 352 ? -9.742 -4.455 21.407 1.00 92.75 352 GLY A N 1
ATOM 2727 C CA . GLY A 1 352 ? -8.953 -3.361 21.962 1.00 92.75 352 GLY A CA 1
ATOM 2728 C C . GLY A 1 352 ? -9.665 -2.013 21.930 1.00 92.75 352 GLY A C 1
ATOM 2729 O O . GLY A 1 352 ? -10.668 -1.840 21.248 1.00 92.75 352 GLY A O 1
ATOM 2730 N N . LEU A 1 353 ? -9.128 -1.030 22.648 1.00 94.00 353 LEU A N 1
ATOM 2731 C CA . LEU A 1 353 ? -9.506 0.384 22.528 1.00 94.00 353 LEU A CA 1
ATOM 2732 C C . LEU A 1 353 ? -9.013 1.058 21.231 1.00 94.00 353 LEU A C 1
ATOM 2734 O O . LEU A 1 353 ? -7.859 0.907 20.835 1.00 94.00 353 LEU A O 1
ATOM 2738 N N . ARG A 1 354 ? -9.846 1.905 20.630 1.00 92.81 354 ARG A N 1
ATOM 2739 C CA . ARG A 1 354 ? -9.512 2.731 19.462 1.00 92.81 354 ARG A CA 1
ATOM 2740 C C . ARG A 1 354 ? -9.284 4.180 19.874 1.00 92.81 354 ARG A C 1
ATOM 2742 O O . ARG A 1 354 ? -10.206 4.986 19.876 1.00 92.81 354 ARG A O 1
ATOM 2749 N N . ALA A 1 355 ? -8.041 4.506 20.224 1.00 88.69 355 ALA A N 1
ATOM 2750 C CA . ALA A 1 355 ? -7.654 5.866 20.617 1.00 88.69 355 ALA A CA 1
ATOM 2751 C C . ALA A 1 355 ? -7.693 6.873 19.447 1.00 88.69 355 ALA A C 1
ATOM 2753 O O . ALA A 1 355 ? -7.709 8.078 19.664 1.00 88.69 355 ALA A O 1
ATOM 2754 N N . ASP A 1 356 ? -7.709 6.382 18.205 1.00 87.94 356 ASP A N 1
ATOM 2755 C CA . ASP A 1 356 ? -7.810 7.176 16.978 1.00 87.94 356 ASP A CA 1
ATOM 2756 C C . ASP A 1 356 ? -9.255 7.544 16.597 1.00 87.94 356 ASP A C 1
ATOM 2758 O O . ASP A 1 356 ? -9.472 8.235 15.596 1.00 87.94 356 ASP A O 1
ATOM 2762 N N . LYS A 1 357 ? -10.241 7.072 17.368 1.00 90.94 357 LYS A N 1
ATOM 2763 C CA . LYS A 1 357 ? -11.670 7.194 17.079 1.00 90.94 357 LYS A CA 1
ATOM 2764 C C . LYS A 1 357 ? -12.390 7.966 18.160 1.00 90.94 357 LYS A C 1
ATOM 2766 O O . LYS A 1 357 ? -12.078 7.837 19.342 1.00 90.94 357 LYS A O 1
ATOM 2771 N N . LYS A 1 358 ? -13.412 8.705 17.741 1.00 93.56 358 LYS A N 1
ATOM 2772 C CA . LYS A 1 358 ? -14.356 9.319 18.671 1.00 93.56 358 LYS A CA 1
ATOM 2773 C C . LYS A 1 358 ? -15.635 8.482 18.783 1.00 93.56 358 LYS A C 1
ATOM 2775 O O . LYS A 1 358 ? -16.037 7.868 17.790 1.00 93.56 358 LYS A O 1
ATOM 2780 N N . PRO A 1 359 ? -16.291 8.447 19.952 1.00 95.25 359 PRO A N 1
ATOM 2781 C CA . PRO A 1 359 ? -17.553 7.732 20.149 1.00 95.25 359 PRO A CA 1
ATOM 2782 C C . PRO A 1 359 ? -18.637 8.066 19.118 1.00 95.25 359 PRO A C 1
ATOM 2784 O O . PRO A 1 359 ? -19.329 7.164 18.648 1.00 95.25 359 PRO A O 1
ATOM 2787 N N . GLU A 1 360 ? -18.725 9.319 18.673 1.00 94.31 360 GLU A N 1
ATOM 2788 C CA . GLU A 1 360 ? -19.725 9.773 17.696 1.00 94.31 360 GLU A CA 1
ATOM 2789 C C . GLU A 1 360 ? -19.488 9.186 16.293 1.00 94.31 360 GLU A C 1
ATOM 2791 O O . GLU A 1 360 ? -20.398 9.137 15.467 1.00 94.31 360 GLU A O 1
ATOM 2796 N N . GLU A 1 361 ? -18.271 8.706 16.016 1.00 91.25 361 GLU A N 1
ATOM 2797 C CA . GLU A 1 361 ? -17.902 8.055 14.754 1.00 91.25 361 GLU A CA 1
ATOM 2798 C C . GLU A 1 361 ? -18.304 6.569 14.720 1.00 91.25 361 GLU A C 1
ATOM 2800 O O . GLU A 1 361 ? -18.220 5.942 13.661 1.00 91.25 361 GLU A O 1
ATOM 2805 N N . CYS A 1 362 ? -18.743 5.997 15.850 1.00 93.81 362 CYS A N 1
ATOM 2806 C CA . CYS A 1 362 ? -19.074 4.575 16.009 1.00 93.81 362 CYS A CA 1
ATOM 2807 C C . CYS A 1 362 ? -20.447 4.223 15.426 1.00 93.81 362 CYS A C 1
ATOM 2809 O O . CYS A 1 362 ? -21.320 3.683 16.106 1.00 93.81 362 CYS A O 1
ATOM 2811 N N . ILE A 1 363 ? -20.665 4.555 14.159 1.00 92.56 363 ILE A N 1
ATOM 2812 C CA . ILE A 1 363 ? -21.918 4.289 13.455 1.00 92.56 363 ILE A CA 1
ATOM 2813 C C . ILE A 1 363 ? -21.951 2.811 13.047 1.00 92.56 363 ILE A C 1
ATOM 2815 O O . ILE A 1 363 ? -20.949 2.258 12.581 1.00 92.56 363 ILE A O 1
ATOM 2819 N N . ARG A 1 364 ? -23.115 2.161 13.189 1.00 90.56 364 ARG A N 1
ATOM 2820 C CA . ARG A 1 364 ? -23.316 0.793 12.690 1.00 90.56 364 ARG A CA 1
ATOM 2821 C C . ARG A 1 364 ? -23.094 0.765 11.182 1.00 90.56 364 ARG A C 1
ATOM 2823 O O . ARG A 1 364 ? -23.878 1.343 10.427 1.00 90.56 364 ARG A O 1
ATOM 2830 N N . GLU A 1 365 ? -22.063 0.056 10.741 1.00 83.81 365 GLU A N 1
ATOM 2831 C CA . GLU A 1 365 ? -21.842 -0.130 9.314 1.00 83.81 365 GLU A CA 1
ATOM 2832 C C . GLU A 1 365 ? -22.895 -1.093 8.765 1.00 83.81 365 GLU A C 1
ATOM 2834 O O . GLU A 1 365 ? -23.126 -2.171 9.317 1.00 83.81 365 GLU A O 1
ATOM 2839 N N . ARG A 1 366 ? -23.553 -0.693 7.679 1.00 86.75 366 ARG A N 1
ATOM 2840 C CA . ARG A 1 366 ? -24.445 -1.561 6.913 1.00 86.75 366 ARG A CA 1
ATOM 2841 C C . ARG A 1 366 ? -23.786 -1.832 5.566 1.00 86.75 366 ARG A C 1
ATOM 2843 O O . ARG A 1 366 ? -23.275 -0.870 4.981 1.00 86.75 366 ARG A O 1
ATOM 2850 N N . PRO A 1 367 ? -23.765 -3.090 5.096 1.00 87.69 367 PRO A N 1
ATOM 2851 C CA . PRO A 1 367 ? -23.343 -3.383 3.739 1.00 87.69 367 PRO A CA 1
ATOM 2852 C C . PRO A 1 367 ? -24.123 -2.508 2.759 1.00 87.69 367 PRO A C 1
ATOM 2854 O O . PRO A 1 367 ? -25.345 -2.372 2.858 1.00 87.69 367 PRO A O 1
ATOM 2857 N N . ALA A 1 368 ? -23.397 -1.846 1.868 1.00 88.44 368 ALA A N 1
ATOM 2858 C CA . ALA A 1 368 ? -24.005 -1.219 0.713 1.00 88.44 368 ALA A CA 1
ATOM 2859 C C . ALA A 1 368 ? -24.335 -2.313 -0.314 1.00 88.44 368 ALA A C 1
ATOM 2861 O O . ALA A 1 368 ? -23.633 -3.326 -0.348 1.00 88.44 368 ALA A O 1
ATOM 2862 N N . PRO A 1 369 ? -25.342 -2.100 -1.180 1.00 85.44 369 PRO A N 1
ATOM 2863 C CA . PRO A 1 369 ? -25.537 -2.953 -2.343 1.00 85.44 369 PRO A CA 1
ATOM 2864 C C . PRO A 1 369 ? -24.223 -3.081 -3.109 1.00 85.44 369 PRO A C 1
ATOM 2866 O O . PRO A 1 369 ? -23.555 -2.066 -3.340 1.00 85.44 369 PRO A O 1
ATOM 2869 N N . VAL A 1 370 ? -23.866 -4.312 -3.469 1.00 78.69 370 VAL A N 1
ATOM 2870 C CA . VAL A 1 370 ? -22.632 -4.613 -4.192 1.00 78.69 370 VAL A CA 1
ATOM 2871 C C . VAL A 1 370 ? -22.626 -3.810 -5.495 1.00 78.69 370 VAL A C 1
ATOM 2873 O O . VAL A 1 370 ? -23.499 -4.017 -6.341 1.00 78.69 370 VAL A O 1
ATOM 2876 N N . PRO A 1 371 ? -21.710 -2.840 -5.657 1.00 70.44 371 PRO A N 1
ATOM 2877 C CA . PRO A 1 371 ? -21.636 -2.096 -6.899 1.00 70.44 371 PRO A CA 1
ATOM 2878 C C . PRO A 1 371 ? -21.058 -3.007 -7.988 1.00 70.44 371 PRO A C 1
ATOM 2880 O O . PRO A 1 371 ? -20.095 -3.734 -7.743 1.00 70.44 371 PRO A O 1
ATOM 2883 N N . GLU A 1 372 ? -21.607 -2.942 -9.206 1.00 59.16 372 GLU A N 1
ATOM 2884 C CA . GLU A 1 372 ? -20.850 -3.402 -10.377 1.00 59.16 372 GLU A CA 1
ATOM 2885 C C . GLU A 1 372 ? -19.528 -2.627 -10.419 1.00 59.16 372 GLU A C 1
ATOM 2887 O O . GLU A 1 372 ? -19.521 -1.424 -10.124 1.00 59.16 372 GLU A O 1
ATOM 2892 N N . ALA A 1 373 ? -18.424 -3.292 -10.793 1.00 56.62 373 ALA A N 1
ATOM 2893 C CA . ALA A 1 373 ? -17.175 -2.595 -11.081 1.00 56.62 373 ALA A CA 1
ATOM 2894 C C . ALA A 1 373 ? -17.488 -1.377 -11.962 1.00 56.62 373 ALA A C 1
ATOM 2896 O O . ALA A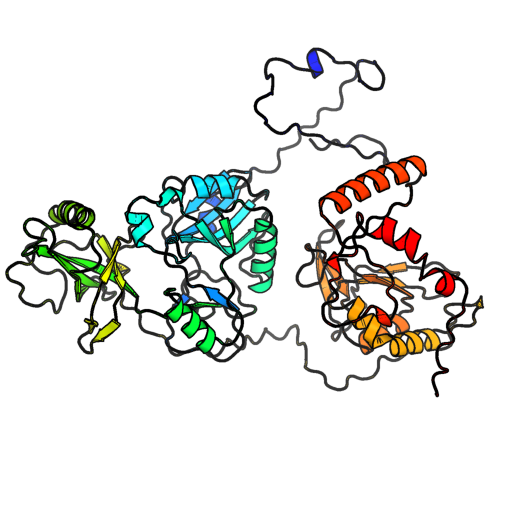 1 373 ? -18.193 -1.523 -12.972 1.00 56.62 373 ALA A O 1
ATOM 2897 N N . PRO A 1 374 ? -17.049 -0.169 -11.575 1.00 51.97 374 PRO A N 1
ATOM 2898 C CA . PRO A 1 374 ? -17.425 1.025 -12.296 1.00 51.97 374 PRO A CA 1
ATOM 2899 C C . PRO A 1 374 ? -16.947 0.892 -13.737 1.00 51.97 374 PRO A C 1
ATOM 2901 O O . PRO A 1 374 ? -15.755 0.935 -14.038 1.00 51.97 374 PRO A O 1
ATOM 2904 N N . LYS A 1 375 ? -17.908 0.757 -14.655 1.00 44.88 375 LYS A N 1
ATOM 2905 C CA . LYS A 1 375 ? -17.701 0.947 -16.088 1.00 44.88 375 LYS A CA 1
ATOM 2906 C C . LYS A 1 375 ? -17.442 2.435 -16.277 1.00 44.88 375 LYS A C 1
ATOM 2908 O O . LYS A 1 375 ? -18.340 3.179 -16.671 1.00 44.88 375 LYS A O 1
ATOM 2913 N N . ARG A 1 376 ? -16.246 2.908 -15.917 1.00 45.03 376 ARG A N 1
ATOM 2914 C CA . ARG A 1 376 ? -15.834 4.276 -16.222 1.00 45.03 376 ARG A CA 1
ATOM 2915 C C . ARG A 1 376 ? -15.827 4.391 -17.742 1.00 45.03 376 ARG A C 1
ATOM 2917 O O . ARG A 1 376 ? -14.890 3.971 -18.414 1.00 45.03 376 ARG A O 1
ATOM 2924 N N . LYS A 1 377 ? -16.909 4.959 -18.284 1.00 32.16 377 LYS A N 1
ATOM 2925 C CA . LYS A 1 377 ? -16.862 5.656 -19.562 1.00 32.16 377 LYS A CA 1
ATOM 2926 C C . LYS A 1 377 ? -15.867 6.781 -19.345 1.00 32.16 377 LYS A C 1
ATOM 2928 O O . LYS A 1 377 ? -16.174 7.767 -18.682 1.00 32.16 377 LYS A O 1
ATOM 2933 N N . ILE A 1 378 ? -14.659 6.580 -19.847 1.00 33.72 378 ILE A N 1
ATOM 2934 C CA . ILE A 1 378 ? -13.767 7.690 -20.131 1.00 33.72 378 ILE A CA 1
ATOM 2935 C C . ILE A 1 378 ? -14.582 8.636 -21.015 1.00 33.72 378 ILE A C 1
ATOM 2937 O O . ILE A 1 378 ? -15.221 8.194 -21.978 1.00 33.72 378 ILE A O 1
ATOM 2941 N N . ASP A 1 379 ? -14.609 9.911 -20.644 1.00 27.69 379 ASP A N 1
ATOM 2942 C CA . ASP A 1 379 ? -15.073 10.959 -21.535 1.00 27.69 379 ASP A CA 1
ATOM 2943 C C . ASP A 1 379 ? -14.342 10.789 -22.875 1.00 27.69 379 ASP A C 1
ATOM 2945 O O . ASP A 1 379 ? -13.127 10.591 -22.916 1.00 27.69 379 ASP A O 1
ATOM 2949 N N . ALA A 1 380 ? -15.100 10.702 -23.961 1.00 29.95 380 ALA A N 1
ATOM 2950 C CA . ALA A 1 380 ? -14.683 10.080 -25.211 1.00 29.95 380 ALA A CA 1
ATOM 2951 C C . ALA A 1 380 ? -13.724 10.955 -26.043 1.00 29.95 380 ALA A C 1
ATOM 2953 O O . ALA A 1 380 ? -14.005 11.246 -27.202 1.00 29.95 380 ALA A O 1
ATOM 2954 N N . SER A 1 381 ? -12.569 11.325 -25.486 1.00 33.25 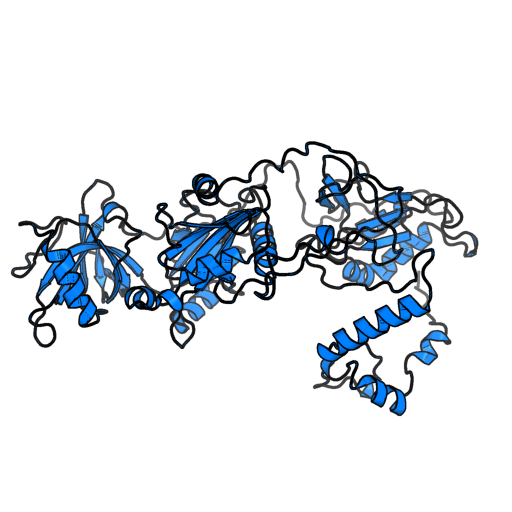381 SER A N 1
ATOM 2955 C CA . SER A 1 381 ? -11.439 11.897 -26.225 1.00 33.25 381 SER A CA 1
ATOM 2956 C C . SER A 1 381 ? -10.264 10.933 -26.409 1.00 33.25 381 SER A C 1
ATOM 2958 O O . SER A 1 381 ? -9.262 11.318 -27.000 1.00 33.25 381 SER A O 1
ATOM 2960 N N . ARG A 1 382 ? -10.393 9.657 -26.017 1.00 37.66 382 ARG A N 1
ATOM 2961 C CA . ARG A 1 382 ? -9.546 8.566 -26.535 1.00 37.66 382 ARG A CA 1
ATOM 2962 C C . ARG A 1 382 ? -10.249 7.215 -26.384 1.00 37.66 382 ARG A C 1
ATOM 2964 O O . ARG A 1 382 ? -10.272 6.621 -25.310 1.00 37.66 382 ARG A O 1
ATOM 2971 N N . LYS A 1 383 ? -10.872 6.750 -27.470 1.00 31.05 383 LYS A N 1
ATOM 2972 C CA . LYS A 1 383 ? -11.415 5.390 -27.595 1.00 31.05 383 LYS A CA 1
ATOM 2973 C C . LYS A 1 383 ? -10.322 4.463 -28.127 1.00 31.05 383 LYS A C 1
ATOM 2975 O O . LYS A 1 383 ? -9.820 4.705 -29.216 1.00 31.05 383 LYS A O 1
ATOM 2980 N N . VAL A 1 384 ? -10.050 3.373 -27.414 1.00 31.62 384 VAL A N 1
ATOM 2981 C CA . VAL A 1 384 ? -9.457 2.156 -27.990 1.00 31.62 384 VAL A CA 1
ATOM 2982 C C . VAL A 1 384 ? -10.614 1.180 -28.253 1.00 31.62 384 VAL A C 1
ATOM 2984 O O . VAL A 1 384 ? -11.334 0.861 -27.302 1.00 31.62 384 VAL A O 1
ATOM 2987 N N . PRO A 1 385 ? -10.874 0.748 -29.501 1.00 29.03 385 PRO A N 1
ATOM 2988 C CA . PRO A 1 385 ? -11.853 -0.296 -29.799 1.00 29.03 385 PRO A CA 1
ATOM 2989 C C . PRO A 1 385 ? -11.242 -1.718 -29.711 1.00 29.03 385 PRO A C 1
ATOM 2991 O O . PRO A 1 385 ? -10.032 -1.864 -29.880 1.00 29.03 385 PRO A O 1
ATOM 2994 N N . PRO A 1 386 ? -12.056 -2.776 -29.488 1.00 30.64 386 PRO A N 1
ATOM 2995 C CA . PRO A 1 386 ? -11.646 -4.172 -29.685 1.00 30.64 386 PRO A CA 1
ATOM 2996 C C . PRO A 1 386 ? -11.427 -4.469 -31.183 1.00 30.64 386 PRO A C 1
ATOM 2998 O O . PRO A 1 386 ? -11.918 -3.702 -32.018 1.00 30.64 386 PRO A O 1
ATOM 3001 N N . PRO A 1 387 ? -10.719 -5.560 -31.550 1.00 34.75 387 PRO A N 1
ATOM 3002 C CA . PRO A 1 387 ? -10.158 -5.741 -32.885 1.00 34.75 387 PRO A CA 1
ATOM 3003 C C . PRO A 1 387 ? -11.262 -6.022 -33.908 1.00 34.75 387 PRO A C 1
ATOM 3005 O O . PRO A 1 387 ? -11.645 -7.161 -34.163 1.00 34.75 387 PRO A O 1
ATOM 3008 N N . ALA A 1 388 ? -11.771 -4.958 -34.522 1.00 33.75 388 ALA A N 1
ATOM 3009 C CA . ALA A 1 388 ? -12.310 -5.043 -35.865 1.00 33.75 388 ALA A CA 1
ATOM 3010 C C . ALA A 1 388 ? -11.128 -5.246 -36.820 1.00 33.75 388 ALA A C 1
ATOM 3012 O O . ALA A 1 388 ? -10.044 -4.711 -36.582 1.00 33.75 388 ALA A O 1
ATOM 3013 N N . ALA A 1 389 ? -11.327 -6.000 -37.902 1.00 41.34 389 ALA A N 1
ATOM 3014 C CA . ALA A 1 389 ? -10.383 -6.050 -39.011 1.00 41.34 389 ALA A CA 1
ATOM 3015 C C . ALA A 1 389 ? -10.182 -4.621 -39.543 1.00 41.34 389 ALA A C 1
ATOM 3017 O O . ALA A 1 389 ? -10.976 -4.099 -40.324 1.00 41.34 389 ALA A O 1
ATOM 3018 N N . HIS A 1 390 ? -9.159 -3.948 -39.028 1.00 43.25 390 HIS A N 1
ATOM 3019 C CA . HIS A 1 390 ? -8.737 -2.655 -39.516 1.00 43.25 390 HIS A CA 1
ATOM 3020 C C . HIS A 1 390 ? -8.077 -2.851 -40.886 1.00 43.25 390 HIS A C 1
ATOM 3022 O O . HIS A 1 390 ? -7.441 -3.886 -41.102 1.00 43.25 390 HIS A O 1
ATOM 3028 N N . PRO A 1 391 ? -8.209 -1.886 -41.811 1.00 51.34 391 PRO A N 1
ATOM 3029 C CA . PRO A 1 391 ? -7.571 -1.982 -43.117 1.00 51.34 391 PRO A CA 1
ATOM 3030 C C . PRO A 1 391 ? -6.070 -2.234 -42.951 1.00 51.34 391 PRO A C 1
ATOM 3032 O O . PRO A 1 391 ? -5.428 -1.643 -42.077 1.00 51.34 391 PRO A O 1
ATOM 3035 N N . GLU A 1 392 ? -5.520 -3.123 -43.781 1.00 60.97 392 GLU A N 1
ATOM 3036 C CA . GLU A 1 392 ? -4.084 -3.389 -43.814 1.00 60.97 392 GLU A CA 1
ATOM 3037 C C . GLU A 1 392 ? -3.303 -2.076 -43.920 1.00 60.97 392 GLU A C 1
ATOM 3039 O O . GLU A 1 392 ? -3.669 -1.175 -44.682 1.00 60.97 392 GLU A O 1
ATOM 3044 N N . GLN A 1 393 ? -2.198 -1.961 -43.177 1.00 78.88 393 GLN A N 1
ATOM 3045 C CA . GLN A 1 393 ? -1.309 -0.817 -43.338 1.00 78.88 393 GLN A CA 1
ATOM 3046 C C . GLN A 1 393 ? -0.769 -0.814 -44.775 1.00 78.88 393 GLN A C 1
ATOM 3048 O O . GLN A 1 393 ? -0.014 -1.709 -45.172 1.00 78.88 393 GLN A O 1
ATOM 3053 N N . LYS A 1 394 ? -1.171 0.187 -45.567 1.00 81.88 394 LYS A N 1
ATOM 3054 C CA . LYS A 1 394 ? -0.779 0.286 -46.974 1.00 81.88 394 LYS A CA 1
ATOM 3055 C C . LYS A 1 394 ? 0.719 0.553 -47.084 1.00 81.88 394 LYS A C 1
ATOM 3057 O O . LYS A 1 394 ? 1.222 1.534 -46.535 1.00 81.88 394 LYS A O 1
ATOM 3062 N N . LEU A 1 395 ? 1.406 -0.287 -47.856 1.00 86.38 395 LEU A N 1
ATOM 3063 C CA . LEU A 1 395 ? 2.803 -0.076 -48.205 1.00 86.38 395 LEU A CA 1
ATOM 3064 C C . LEU A 1 395 ? 2.897 0.861 -49.419 1.00 86.38 395 LEU A C 1
ATOM 3066 O O . LEU A 1 395 ? 2.283 0.607 -50.454 1.00 86.38 395 LEU A O 1
ATOM 3070 N N . THR A 1 396 ? 3.650 1.952 -49.307 1.00 88.06 396 THR A N 1
ATOM 3071 C CA . THR A 1 396 ? 3.942 2.869 -50.415 1.00 88.06 396 THR A CA 1
ATOM 3072 C C . THR A 1 396 ? 5.407 2.770 -50.817 1.00 88.06 396 THR A C 1
ATOM 3074 O O . THR A 1 396 ? 6.299 2.629 -49.973 1.00 88.06 396 THR A O 1
ATOM 3077 N N . ASN A 1 397 ? 5.652 2.873 -52.126 1.00 89.06 397 ASN A N 1
ATOM 3078 C CA . ASN A 1 397 ? 6.960 2.647 -52.746 1.00 89.06 397 ASN A CA 1
ATOM 3079 C C . ASN A 1 397 ? 7.575 1.288 -52.338 1.00 89.06 397 ASN A C 1
ATOM 3081 O O . ASN A 1 397 ? 8.666 1.275 -51.759 1.00 89.06 397 ASN A O 1
ATOM 3085 N N . PRO A 1 398 ? 6.875 0.161 -52.589 1.00 92.81 398 PRO A N 1
ATOM 3086 C CA . PRO A 1 398 ? 7.329 -1.177 -52.197 1.00 92.81 398 PRO A CA 1
ATOM 3087 C C . PRO A 1 398 ? 8.707 -1.528 -52.773 1.00 92.81 398 PRO A C 1
ATOM 3089 O O . PRO A 1 398 ? 9.524 -2.101 -52.060 1.00 92.81 398 PRO A O 1
ATOM 3092 N N . ASP A 1 399 ? 8.996 -1.093 -54.002 1.00 92.75 399 ASP A N 1
ATOM 3093 C CA . ASP A 1 399 ? 10.238 -1.399 -54.728 1.00 92.75 399 ASP A CA 1
ATOM 3094 C C . ASP A 1 399 ? 11.452 -0.577 -54.264 1.00 92.75 399 ASP A C 1
ATOM 3096 O O . ASP A 1 399 ? 12.550 -0.703 -54.807 1.00 92.75 399 ASP A O 1
ATOM 3100 N N . ARG A 1 400 ? 11.284 0.303 -53.267 1.00 91.38 400 ARG A N 1
ATOM 3101 C CA . ARG A 1 400 ? 12.398 1.091 -52.733 1.00 91.38 400 ARG A CA 1
ATOM 3102 C C . ARG A 1 400 ? 13.444 0.160 -52.125 1.00 91.38 400 ARG A C 1
ATOM 3104 O O . ARG A 1 400 ? 13.142 -0.545 -51.168 1.00 91.38 400 ARG A O 1
ATOM 3111 N N . LEU A 1 401 ? 14.678 0.229 -52.618 1.00 93.75 401 LEU A N 1
ATOM 3112 C CA . LEU A 1 401 ? 15.813 -0.507 -52.064 1.00 93.75 401 LEU A CA 1
ATOM 3113 C C . LEU A 1 401 ? 16.216 0.057 -50.697 1.00 93.75 401 LEU A C 1
ATOM 3115 O O . LEU A 1 401 ? 16.555 1.235 -50.586 1.00 93.75 401 LEU A O 1
ATOM 3119 N N . LEU A 1 402 ? 16.178 -0.795 -49.669 1.00 90.69 402 LEU A N 1
ATOM 3120 C CA . LEU A 1 402 ? 16.643 -0.471 -48.319 1.00 90.69 402 LEU A CA 1
ATOM 3121 C C . LEU A 1 402 ? 18.029 -1.068 -48.038 1.00 90.69 402 LEU A C 1
ATOM 3123 O O . LEU A 1 402 ? 18.831 -0.410 -47.381 1.00 90.69 402 LEU A O 1
ATOM 3127 N N . TYR A 1 403 ? 18.347 -2.229 -48.627 1.00 94.19 403 TYR A N 1
ATOM 3128 C CA . TYR A 1 403 ? 19.704 -2.792 -48.675 1.00 94.19 403 TYR A CA 1
ATOM 3129 C C . TYR A 1 403 ? 20.133 -2.951 -50.143 1.00 94.19 403 TYR A C 1
ATOM 3131 O O . TYR A 1 403 ? 19.827 -3.970 -50.767 1.00 94.19 403 TYR A O 1
ATOM 3139 N N . PRO A 1 404 ? 20.800 -1.941 -50.740 1.00 90.56 404 PRO A N 1
ATOM 3140 C CA . PRO A 1 404 ? 21.088 -1.926 -52.176 1.00 90.56 404 PRO A CA 1
ATOM 3141 C C . PRO A 1 404 ? 21.954 -3.093 -52.665 1.00 90.56 404 PRO A C 1
ATOM 3143 O O . PRO A 1 404 ? 21.660 -3.669 -53.712 1.00 90.56 404 PRO A O 1
ATOM 3146 N N . LYS A 1 405 ? 22.989 -3.473 -51.901 1.00 93.19 405 LYS A N 1
ATOM 3147 C CA . LYS A 1 405 ? 23.909 -4.569 -52.256 1.00 93.19 405 LYS A CA 1
ATOM 3148 C C . LYS A 1 405 ? 23.197 -5.916 -52.359 1.00 93.19 405 LYS A C 1
ATOM 3150 O O . LYS A 1 405 ? 23.409 -6.646 -53.324 1.00 93.19 405 LYS A O 1
ATOM 3155 N N . ASP A 1 406 ? 22.305 -6.187 -51.414 1.00 92.31 406 ASP A N 1
ATOM 3156 C CA . ASP A 1 406 ? 21.539 -7.435 -51.331 1.00 92.31 406 ASP A CA 1
ATOM 3157 C C . ASP A 1 406 ? 20.237 -7.389 -52.143 1.00 92.31 406 ASP A C 1
ATOM 3159 O O . ASP A 1 406 ? 19.512 -8.378 -52.227 1.00 92.31 406 ASP A O 1
ATOM 3163 N N . ARG A 1 407 ? 19.941 -6.236 -52.761 1.00 92.94 407 ARG A N 1
ATOM 3164 C CA . ARG A 1 407 ? 18.709 -5.951 -53.512 1.00 92.94 407 ARG A CA 1
ATOM 3165 C C . ARG A 1 407 ? 17.427 -6.138 -52.686 1.00 92.94 407 ARG A C 1
ATOM 3167 O O . ARG A 1 407 ? 16.385 -6.452 -53.252 1.00 92.94 407 ARG A O 1
ATOM 3174 N N . ILE A 1 408 ? 17.493 -5.916 -51.371 1.00 95.00 408 ILE A N 1
ATOM 3175 C CA . ILE A 1 408 ? 16.335 -6.028 -50.470 1.00 95.00 408 ILE A CA 1
ATOM 3176 C C . ILE A 1 408 ? 15.526 -4.733 -50.536 1.00 95.00 408 ILE A C 1
ATOM 3178 O O . ILE A 1 408 ? 16.031 -3.635 -50.260 1.00 95.00 408 ILE A O 1
ATOM 3182 N N . THR A 1 409 ? 14.256 -4.870 -50.900 1.00 94.69 409 THR A N 1
ATOM 3183 C CA . THR A 1 409 ? 13.290 -3.778 -51.024 1.00 94.69 409 THR A CA 1
ATOM 3184 C C . THR A 1 409 ? 12.515 -3.539 -49.725 1.00 94.69 409 THR A C 1
ATOM 3186 O O . THR A 1 409 ? 12.555 -4.334 -48.785 1.00 94.69 409 THR A O 1
ATOM 3189 N N . LYS A 1 410 ? 11.748 -2.446 -49.661 1.00 92.00 410 LYS A N 1
ATOM 3190 C CA . LYS A 1 410 ? 10.802 -2.197 -48.566 1.00 92.00 410 LYS A CA 1
ATOM 3191 C C . LYS A 1 410 ? 9.751 -3.310 -48.465 1.00 92.00 410 LYS A C 1
ATOM 3193 O O . LYS A 1 410 ? 9.367 -3.672 -47.354 1.00 92.00 410 LYS A O 1
ATOM 3198 N N . ALA A 1 411 ? 9.293 -3.850 -49.596 1.00 91.56 411 ALA A N 1
ATOM 3199 C CA . ALA A 1 411 ? 8.368 -4.982 -49.607 1.00 91.56 411 ALA A CA 1
ATOM 3200 C C . ALA A 1 411 ? 8.976 -6.227 -48.952 1.00 91.56 411 ALA A C 1
ATOM 3202 O O . ALA A 1 411 ? 8.304 -6.880 -48.157 1.00 91.56 411 ALA A O 1
ATOM 3203 N N . ASP A 1 412 ? 10.256 -6.502 -49.211 1.00 94.94 412 ASP A N 1
ATOM 3204 C CA . ASP A 1 412 ? 10.964 -7.626 -48.593 1.00 94.94 412 ASP A CA 1
ATOM 3205 C C . ASP A 1 412 ? 11.107 -7.442 -47.074 1.00 94.94 412 ASP A C 1
ATOM 3207 O O . ASP A 1 412 ? 10.885 -8.384 -46.318 1.00 94.94 412 ASP A O 1
ATOM 3211 N N . VAL A 1 413 ? 11.397 -6.221 -46.603 1.00 95.56 413 VAL A N 1
ATOM 3212 C CA . VAL A 1 413 ? 11.435 -5.910 -45.160 1.00 95.56 413 VAL A CA 1
ATOM 3213 C C . VAL A 1 413 ? 10.060 -6.086 -44.510 1.00 95.56 413 VAL A C 1
ATOM 3215 O O . VAL A 1 413 ? 9.962 -6.651 -43.422 1.00 95.56 413 VAL A O 1
ATOM 3218 N N . ALA A 1 414 ? 8.986 -5.645 -45.172 1.00 92.69 414 ALA A N 1
ATOM 3219 C CA . ALA A 1 414 ? 7.626 -5.842 -44.673 1.00 92.69 414 ALA A CA 1
ATOM 3220 C C . ALA A 1 414 ? 7.270 -7.335 -44.567 1.00 92.69 414 ALA A C 1
ATOM 3222 O O . ALA A 1 414 ? 6.754 -7.763 -43.536 1.00 92.69 414 ALA A O 1
ATOM 3223 N N . ALA A 1 415 ? 7.602 -8.124 -45.594 1.00 91.06 415 ALA A N 1
ATOM 3224 C CA . ALA A 1 415 ? 7.409 -9.573 -45.590 1.00 91.06 415 ALA A CA 1
ATOM 3225 C C . ALA A 1 415 ? 8.257 -10.265 -44.509 1.00 91.06 415 ALA A C 1
ATOM 3227 O O . ALA A 1 415 ? 7.795 -11.207 -43.868 1.00 91.06 415 ALA A O 1
ATOM 3228 N N . TYR A 1 416 ? 9.476 -9.781 -44.260 1.00 93.88 416 TYR A N 1
ATOM 3229 C CA . TYR A 1 416 ? 10.324 -10.285 -43.184 1.00 93.88 416 TYR A CA 1
ATOM 3230 C C . TYR A 1 416 ? 9.703 -10.032 -41.805 1.00 93.88 416 TYR A C 1
ATOM 3232 O O . TYR A 1 416 ? 9.562 -10.977 -41.032 1.00 93.88 416 TYR A O 1
ATOM 3240 N N . TYR A 1 417 ? 9.277 -8.799 -41.504 1.00 94.56 417 TYR A N 1
ATOM 3241 C CA . TYR A 1 417 ? 8.612 -8.476 -40.233 1.00 94.56 417 TYR A CA 1
ATOM 3242 C C . TYR A 1 417 ? 7.319 -9.257 -40.020 1.00 94.56 417 TYR A C 1
ATOM 3244 O O . TYR A 1 417 ? 7.026 -9.642 -38.891 1.00 94.56 417 TYR A O 1
ATOM 3252 N N . GLU A 1 418 ? 6.570 -9.527 -41.086 1.00 88.94 418 GLU A N 1
ATOM 3253 C CA . GLU A 1 418 ? 5.410 -10.414 -41.037 1.00 88.94 418 GLU A CA 1
ATOM 3254 C C . GLU A 1 418 ? 5.819 -11.854 -40.692 1.00 88.94 418 GLU A C 1
ATOM 3256 O O . GLU A 1 418 ? 5.275 -12.440 -39.756 1.00 88.94 418 GLU A O 1
ATOM 3261 N N . ALA A 1 419 ? 6.840 -12.396 -41.361 1.00 88.12 419 ALA A N 1
ATOM 3262 C CA . ALA A 1 419 ? 7.328 -13.754 -41.124 1.00 88.12 419 ALA A CA 1
ATOM 3263 C C . ALA A 1 419 ? 7.872 -13.966 -39.699 1.00 88.12 419 ALA A C 1
ATOM 3265 O O . ALA A 1 419 ? 7.673 -15.035 -39.122 1.00 88.12 419 ALA A O 1
ATOM 3266 N N . VAL A 1 420 ? 8.537 -12.961 -39.116 1.00 91.12 420 VAL A N 1
ATOM 3267 C CA . VAL A 1 420 ? 9.073 -13.028 -37.742 1.00 91.12 420 VAL A CA 1
ATOM 3268 C C . VAL A 1 420 ? 8.137 -12.432 -36.691 1.00 91.12 420 VAL A C 1
ATOM 3270 O O . VAL A 1 420 ? 8.505 -12.369 -35.518 1.00 91.12 420 VAL A O 1
ATOM 3273 N N . SER A 1 421 ? 6.929 -12.009 -37.081 1.00 90.12 421 SER A N 1
ATOM 3274 C CA . SER A 1 421 ? 6.011 -11.259 -36.220 1.00 90.12 421 SER A CA 1
ATOM 3275 C C . SER A 1 421 ? 5.776 -11.905 -34.850 1.00 90.12 421 SER A C 1
ATOM 3277 O O . SER A 1 421 ? 5.877 -11.168 -33.871 1.00 90.12 421 SER A O 1
ATOM 3279 N N . PRO A 1 422 ? 5.532 -13.226 -34.713 1.00 87.69 422 PRO A N 1
ATOM 3280 C CA . PRO A 1 422 ? 5.303 -13.823 -33.397 1.00 87.69 422 PRO A CA 1
ATOM 3281 C C . PRO A 1 422 ? 6.483 -13.633 -32.435 1.00 87.69 422 PRO A C 1
ATOM 3283 O O . PRO A 1 422 ? 6.289 -13.262 -31.281 1.00 87.69 422 PRO A O 1
ATOM 3286 N N . ALA A 1 423 ? 7.712 -13.837 -32.918 1.00 88.50 423 ALA A N 1
ATOM 3287 C CA . ALA A 1 423 ? 8.916 -13.692 -32.105 1.00 88.50 423 ALA A CA 1
ATOM 3288 C C . ALA A 1 423 ? 9.244 -12.218 -31.833 1.00 88.50 423 ALA A C 1
ATOM 3290 O O . ALA A 1 423 ? 9.595 -11.857 -30.711 1.00 88.50 423 ALA A O 1
ATOM 3291 N N . LEU A 1 424 ? 9.102 -11.359 -32.846 1.00 90.75 424 LEU A N 1
ATOM 3292 C CA . LEU A 1 424 ? 9.409 -9.939 -32.719 1.00 90.75 424 LEU A CA 1
ATOM 3293 C C . LEU A 1 424 ? 8.425 -9.230 -31.781 1.00 90.75 424 LEU A C 1
ATOM 3295 O O . LEU A 1 424 ? 8.871 -8.470 -30.929 1.00 90.75 424 LEU A O 1
ATOM 3299 N N . LEU A 1 425 ? 7.121 -9.522 -31.879 1.00 92.50 425 LEU A N 1
ATOM 3300 C CA . LEU A 1 425 ? 6.107 -8.992 -30.958 1.00 92.50 425 LEU A CA 1
ATOM 3301 C C . LEU A 1 425 ? 6.359 -9.446 -29.521 1.00 92.50 425 LEU A C 1
ATOM 3303 O O . LEU A 1 425 ? 6.285 -8.622 -28.619 1.00 92.50 425 LEU A O 1
ATOM 3307 N N . ALA A 1 426 ? 6.723 -10.714 -29.307 1.00 88.12 426 ALA A N 1
ATOM 3308 C CA . ALA A 1 426 ? 7.083 -11.202 -27.977 1.00 88.12 426 ALA A CA 1
ATOM 3309 C C . ALA A 1 426 ? 8.328 -10.491 -27.411 1.00 88.12 426 ALA A C 1
ATOM 3311 O O . ALA A 1 426 ? 8.388 -10.191 -26.221 1.00 88.12 426 ALA A O 1
ATOM 3312 N N . ALA A 1 427 ? 9.321 -10.185 -28.254 1.00 88.69 427 ALA A N 1
ATOM 3313 C CA . ALA A 1 427 ? 10.545 -9.510 -27.824 1.00 88.69 427 ALA A CA 1
ATOM 3314 C C . ALA A 1 427 ? 10.318 -8.039 -27.427 1.00 88.69 427 ALA A C 1
ATOM 3316 O O . ALA A 1 427 ? 10.947 -7.547 -26.488 1.00 88.69 427 ALA A O 1
ATOM 3317 N N . VAL A 1 428 ? 9.422 -7.337 -28.129 1.00 93.75 428 VAL A N 1
ATOM 3318 C CA . VAL A 1 428 ? 9.125 -5.911 -27.892 1.00 93.75 428 VAL A CA 1
ATOM 3319 C C . VAL A 1 428 ? 7.867 -5.675 -27.057 1.00 93.75 428 VAL A C 1
ATOM 3321 O O . VAL A 1 428 ? 7.457 -4.529 -26.884 1.00 93.75 428 VAL A O 1
ATOM 3324 N N . GLU A 1 429 ? 7.265 -6.744 -26.540 1.00 90.56 429 GLU A N 1
ATOM 3325 C CA . GLU A 1 429 ? 5.990 -6.720 -25.828 1.00 90.56 429 GLU A CA 1
ATOM 3326 C C . GLU A 1 429 ? 5.986 -5.675 -24.709 1.00 90.56 429 GLU A C 1
ATOM 3328 O O . GLU A 1 429 ? 6.821 -5.701 -23.800 1.00 90.56 429 GLU A O 1
ATOM 3333 N N . ASP A 1 430 ? 5.017 -4.762 -24.779 1.00 92.50 430 ASP A N 1
ATOM 3334 C CA . ASP A 1 430 ? 4.836 -3.647 -23.853 1.00 92.50 430 ASP A CA 1
ATOM 3335 C C . ASP A 1 430 ? 6.048 -2.718 -23.716 1.00 92.50 430 ASP A C 1
ATOM 3337 O O . ASP A 1 430 ? 6.111 -1.930 -22.780 1.00 92.50 430 ASP A O 1
ATOM 3341 N N . ARG A 1 431 ? 7.031 -2.755 -24.617 1.00 94.69 431 ARG A N 1
ATOM 3342 C CA . ARG A 1 431 ? 8.236 -1.926 -24.491 1.00 94.69 431 ARG A CA 1
ATOM 3343 C C . ARG A 1 431 ? 8.075 -0.624 -25.271 1.00 94.69 431 ARG A C 1
ATOM 3345 O O . ARG A 1 431 ? 7.817 -0.668 -26.475 1.00 94.69 431 ARG A O 1
ATOM 3352 N N . PRO A 1 432 ? 8.277 0.544 -24.629 1.00 95.75 432 PRO A N 1
ATOM 3353 C CA . PRO A 1 432 ? 8.488 1.783 -25.358 1.00 95.75 432 PRO A CA 1
ATOM 3354 C C . PRO A 1 432 ? 9.651 1.613 -26.329 1.00 95.75 432 PRO A C 1
ATOM 3356 O O . PRO A 1 432 ? 10.711 1.089 -25.971 1.00 95.75 432 PRO A O 1
ATOM 3359 N N . LEU A 1 433 ? 9.456 2.070 -27.558 1.00 95.56 433 LEU A N 1
ATOM 3360 C CA . LEU A 1 433 ? 10.453 1.949 -28.602 1.00 95.56 433 LEU A CA 1
ATOM 3361 C C . LEU A 1 433 ? 11.113 3.283 -28.907 1.00 95.56 433 LEU A C 1
ATOM 3363 O O . LEU A 1 433 ? 10.551 4.373 -28.766 1.00 95.56 433 LEU A O 1
ATOM 3367 N N . THR A 1 434 ? 12.349 3.158 -29.353 1.00 93.19 434 THR A N 1
ATOM 3368 C CA . THR A 1 434 ? 13.095 4.183 -30.057 1.00 93.19 434 THR A CA 1
ATOM 3369 C C . THR A 1 434 ? 13.451 3.618 -31.424 1.00 93.19 434 THR A C 1
ATOM 3371 O O . THR A 1 434 ? 13.934 2.493 -31.530 1.00 93.19 434 THR A O 1
ATOM 3374 N N . LEU A 1 435 ? 13.142 4.357 -32.481 1.00 94.19 435 LEU A N 1
ATOM 3375 C CA . LEU A 1 435 ? 13.154 3.842 -33.846 1.00 94.19 435 LEU A CA 1
ATOM 3376 C C . LEU A 1 435 ? 14.241 4.539 -34.660 1.00 94.19 435 LEU A C 1
ATOM 3378 O O . LEU A 1 435 ? 14.442 5.747 -34.525 1.00 94.19 435 LEU A O 1
ATOM 3382 N N . VAL A 1 436 ? 14.912 3.793 -35.536 1.00 90.81 436 VAL A N 1
ATOM 3383 C CA . VAL A 1 436 ? 15.834 4.366 -36.525 1.00 90.81 436 VAL A CA 1
ATOM 3384 C C . VAL A 1 436 ? 15.305 4.086 -37.921 1.00 90.81 436 VAL A C 1
ATOM 3386 O O . VAL A 1 436 ? 15.133 2.938 -38.341 1.00 90.81 436 VAL A O 1
ATOM 3389 N N . HIS A 1 437 ? 15.040 5.166 -38.641 1.00 90.62 437 HIS A N 1
ATOM 3390 C CA . HIS A 1 437 ? 14.449 5.145 -39.967 1.00 90.62 437 HIS A CA 1
ATOM 3391 C C . HIS A 1 437 ? 15.518 5.317 -41.042 1.00 90.62 437 HIS A C 1
ATOM 3393 O O . HIS A 1 437 ? 16.279 6.287 -41.047 1.00 90.62 437 HIS A O 1
ATOM 3399 N N . TRP A 1 438 ? 15.480 4.435 -42.031 1.00 89.62 438 TRP A N 1
ATOM 3400 C CA . TRP A 1 438 ? 16.410 4.368 -43.151 1.00 89.62 438 TRP A CA 1
ATOM 3401 C C . TRP A 1 438 ? 15.680 4.654 -44.462 1.00 89.62 438 TRP A C 1
ATOM 3403 O O . TRP A 1 438 ? 15.638 3.848 -45.387 1.00 89.62 438 TRP A O 1
ATOM 3413 N N . ASN A 1 439 ? 15.055 5.829 -44.543 1.00 85.44 439 ASN A N 1
ATOM 3414 C CA . ASN A 1 439 ? 14.127 6.184 -45.623 1.00 85.44 439 ASN A CA 1
ATOM 3415 C C . ASN A 1 439 ? 14.723 6.122 -47.039 1.00 85.44 439 ASN A C 1
ATOM 3417 O O . ASN A 1 439 ? 13.955 6.016 -47.997 1.00 85.44 439 ASN A O 1
ATOM 3421 N N . GLN A 1 440 ? 16.048 6.208 -47.174 1.00 83.94 440 GLN A N 1
ATOM 3422 C CA . GLN A 1 440 ? 16.781 6.141 -48.444 1.00 83.94 440 GLN A CA 1
ATOM 3423 C C . GLN A 1 440 ? 17.711 4.912 -48.534 1.00 83.94 440 GLN A C 1
ATOM 3425 O O . GLN A 1 440 ? 18.564 4.860 -49.416 1.00 83.94 440 GLN A O 1
ATOM 3430 N N . GLY A 1 441 ? 17.545 3.939 -47.631 1.00 84.56 441 GLY A N 1
ATOM 3431 C CA . GLY A 1 441 ? 18.391 2.751 -47.504 1.00 84.56 441 GLY A CA 1
ATOM 3432 C C . GLY A 1 441 ? 19.622 2.939 -46.612 1.00 84.56 441 GLY A C 1
ATOM 3433 O O . GLY A 1 441 ? 19.986 4.062 -46.266 1.00 84.56 441 GLY A O 1
ATOM 3434 N N . ILE A 1 442 ? 20.249 1.818 -46.236 1.00 90.00 442 ILE A N 1
ATOM 3435 C CA . ILE A 1 442 ? 21.303 1.743 -45.204 1.00 90.00 442 ILE A CA 1
ATOM 3436 C C . ILE A 1 442 ? 22.624 2.438 -45.564 1.00 90.00 442 ILE A C 1
ATOM 3438 O O . ILE A 1 442 ? 23.461 2.682 -44.705 1.00 90.00 442 ILE A O 1
ATOM 3442 N N . GLU A 1 443 ? 22.826 2.779 -46.837 1.00 90.00 443 GLU A N 1
ATOM 3443 C CA . GLU A 1 443 ? 24.023 3.493 -47.306 1.00 90.00 443 GLU A CA 1
ATOM 3444 C C . GLU A 1 443 ? 23.890 5.022 -47.183 1.00 90.00 443 GLU A C 1
ATOM 3446 O O . GLU A 1 443 ? 24.816 5.767 -47.514 1.00 90.00 443 GLU A O 1
ATOM 3451 N N . LYS A 1 444 ? 22.720 5.513 -46.761 1.00 85.94 444 LYS A N 1
ATOM 3452 C CA . LYS A 1 444 ? 22.406 6.937 -46.595 1.00 85.94 444 LYS A CA 1
ATOM 3453 C C . LYS A 1 444 ? 22.119 7.254 -45.134 1.00 85.94 444 LYS A C 1
ATOM 3455 O O . LYS A 1 444 ? 21.915 6.362 -44.326 1.00 85.94 444 LYS A O 1
ATOM 3460 N N . ALA A 1 445 ? 22.092 8.544 -44.802 1.00 79.38 445 ALA A N 1
ATOM 3461 C CA . ALA A 1 445 ? 21.828 8.988 -43.439 1.00 79.38 445 ALA A CA 1
ATOM 3462 C C . ALA A 1 445 ? 20.479 8.457 -42.925 1.00 79.38 445 ALA A C 1
ATOM 3464 O O . ALA A 1 445 ? 19.444 8.601 -43.588 1.00 79.38 445 ALA A O 1
ATOM 3465 N N . SER A 1 446 ? 20.508 7.876 -41.731 1.00 87.69 446 SER A N 1
ATOM 3466 C CA . SER A 1 446 ? 19.321 7.519 -40.970 1.00 87.69 446 SER A CA 1
ATOM 3467 C C . SER A 1 446 ? 18.832 8.698 -40.133 1.00 87.69 446 SER A C 1
ATOM 3469 O O . SER A 1 446 ? 19.504 9.725 -40.004 1.00 87.69 446 SER A O 1
ATOM 3471 N N . TRP A 1 447 ? 17.641 8.563 -39.556 1.00 81.88 447 TRP A N 1
ATOM 3472 C CA . TRP A 1 447 ? 17.183 9.491 -38.531 1.00 81.88 447 TRP A CA 1
ATOM 3473 C C . TRP A 1 447 ? 16.526 8.753 -37.369 1.00 81.88 447 TRP A C 1
ATOM 3475 O O . TRP A 1 447 ? 15.917 7.695 -37.534 1.00 81.88 447 TRP A O 1
ATOM 3485 N N . PHE A 1 448 ? 16.681 9.333 -36.187 1.00 88.75 448 PHE A N 1
ATOM 3486 C CA . PHE A 1 448 ? 16.311 8.742 -34.911 1.00 88.75 448 PHE A CA 1
ATOM 3487 C C . PHE A 1 448 ? 14.999 9.336 -34.390 1.00 88.75 448 PHE A C 1
ATOM 3489 O O . PHE A 1 448 ? 14.865 10.559 -34.287 1.00 88.75 448 PHE A O 1
ATOM 3496 N N . GLN A 1 449 ? 14.053 8.473 -34.023 1.00 87.62 449 GLN A N 1
ATOM 3497 C CA . GLN A 1 449 ? 12.740 8.835 -33.503 1.00 87.62 449 GLN A CA 1
ATOM 3498 C C . GLN A 1 449 ? 12.530 8.260 -32.102 1.00 87.62 449 GLN A C 1
ATOM 3500 O O . GLN A 1 449 ? 12.370 7.056 -31.919 1.00 87.62 449 GLN A O 1
ATOM 3505 N N . GLN A 1 450 ? 12.467 9.143 -31.108 1.00 85.81 450 GLN A N 1
ATOM 3506 C CA . GLN A 1 450 ? 11.927 8.813 -29.783 1.00 85.81 450 GLN A CA 1
ATOM 3507 C C . GLN A 1 450 ? 10.463 9.219 -29.657 1.00 85.81 450 GLN A C 1
ATOM 3509 O O . GLN A 1 450 ? 9.664 8.476 -29.101 1.00 85.81 450 GLN A O 1
ATOM 3514 N N . ASP A 1 451 ? 10.128 10.401 -30.178 1.00 89.94 451 ASP A N 1
ATOM 3515 C CA . ASP A 1 451 ? 8.773 10.935 -30.160 1.00 89.94 451 ASP A CA 1
ATOM 3516 C C . ASP A 1 451 ? 8.074 10.631 -31.485 1.00 89.94 451 ASP A C 1
ATOM 3518 O O . ASP A 1 451 ? 8.474 11.138 -32.540 1.00 89.94 451 ASP A O 1
ATOM 3522 N N . VAL A 1 452 ? 7.023 9.814 -31.440 1.00 87.75 452 VAL A N 1
ATOM 3523 C CA . VAL A 1 452 ? 6.212 9.504 -32.618 1.00 87.75 452 VAL A CA 1
ATOM 3524 C C . VAL A 1 452 ? 5.377 10.715 -33.064 1.00 87.75 452 VAL A C 1
ATOM 3526 O O . VAL A 1 452 ? 5.029 10.828 -34.238 1.00 87.75 452 VAL A O 1
ATOM 3529 N N . GLY A 1 453 ? 5.124 11.681 -32.171 1.00 84.06 453 GLY A N 1
ATOM 3530 C CA . GLY A 1 453 ? 4.582 13.001 -32.496 1.00 84.06 453 GLY A CA 1
ATOM 3531 C C . GLY A 1 453 ? 3.378 12.980 -33.444 1.00 84.06 453 GLY A C 1
ATOM 3532 O O . GLY A 1 453 ? 2.369 12.326 -33.180 1.00 84.06 453 GLY A O 1
ATOM 3533 N N . ALA A 1 454 ? 3.491 13.723 -34.551 1.00 82.00 454 ALA A N 1
ATOM 3534 C CA . ALA A 1 454 ? 2.472 13.822 -35.601 1.00 82.00 454 ALA A CA 1
ATOM 3535 C C . ALA A 1 454 ? 2.388 12.584 -36.515 1.00 82.00 454 ALA A C 1
ATOM 3537 O O . ALA A 1 454 ? 1.474 12.498 -37.328 1.00 82.00 454 ALA A O 1
ATOM 3538 N N . MET A 1 455 ? 3.334 11.644 -36.407 1.00 82.31 455 MET A N 1
ATOM 3539 C CA . MET A 1 455 ? 3.297 10.371 -37.135 1.00 82.31 455 MET A CA 1
ATOM 3540 C C . MET A 1 455 ? 2.453 9.312 -36.415 1.00 82.31 455 MET A C 1
ATOM 3542 O O . MET A 1 455 ? 2.210 8.251 -36.985 1.00 82.31 455 MET A O 1
ATOM 3546 N N . ALA A 1 456 ? 2.020 9.585 -35.178 1.00 85.88 456 ALA A N 1
ATOM 3547 C CA . ALA A 1 456 ? 1.109 8.715 -34.451 1.00 85.88 456 ALA A CA 1
ATOM 3548 C C . ALA A 1 456 ? -0.254 8.688 -35.145 1.00 85.88 456 ALA A C 1
ATOM 3550 O O . ALA A 1 456 ? -0.883 9.730 -35.328 1.00 85.88 456 ALA A O 1
ATOM 3551 N N . GLU A 1 457 ? -0.721 7.494 -35.484 1.00 86.12 457 GLU A N 1
ATOM 3552 C CA . GLU A 1 457 ? -2.086 7.278 -35.951 1.00 86.12 457 GLU A CA 1
ATOM 3553 C C . GLU A 1 457 ? -2.968 6.841 -34.771 1.00 86.12 457 GLU A C 1
ATOM 3555 O O . GLU A 1 457 ? -2.482 6.227 -33.823 1.00 86.12 457 GLU A O 1
ATOM 3560 N N . ASP A 1 458 ? -4.273 7.115 -34.828 1.00 82.94 458 ASP A N 1
ATOM 3561 C CA . ASP A 1 458 ? -5.200 6.913 -33.696 1.00 82.94 458 ASP A CA 1
ATOM 3562 C C . ASP A 1 458 ? -5.282 5.468 -33.177 1.00 82.94 458 ASP A C 1
ATOM 3564 O O . ASP A 1 458 ? -5.715 5.229 -32.052 1.00 82.94 458 ASP A O 1
ATOM 3568 N N . TRP A 1 459 ? -4.889 4.496 -34.001 1.00 85.19 459 TRP A N 1
ATOM 3569 C CA . TRP A 1 459 ? -4.881 3.075 -33.653 1.00 85.19 459 TRP A CA 1
ATOM 3570 C C . TRP A 1 459 ? -3.586 2.621 -32.973 1.00 85.19 459 TRP A C 1
ATOM 3572 O O . TRP A 1 459 ? -3.529 1.490 -32.498 1.00 85.19 459 TRP A O 1
ATOM 3582 N N . MET A 1 460 ? -2.539 3.449 -32.962 1.00 90.88 460 MET A N 1
ATOM 3583 C CA . MET A 1 460 ? -1.253 3.080 -32.382 1.00 90.88 460 MET A CA 1
ATOM 3584 C C . MET A 1 460 ? -1.286 3.168 -30.867 1.00 90.88 460 MET A C 1
ATOM 3586 O O . MET A 1 460 ? -1.752 4.150 -30.286 1.00 90.88 460 MET A O 1
ATOM 3590 N N . HIS A 1 461 ? -0.684 2.174 -30.228 1.00 91.88 461 HIS A N 1
ATOM 3591 C CA . HIS A 1 461 ? -0.408 2.232 -28.810 1.00 91.88 461 HIS A CA 1
ATOM 3592 C C . HIS A 1 461 ? 0.844 3.079 -28.562 1.00 91.88 461 HIS A C 1
ATOM 3594 O O . HIS A 1 461 ? 1.909 2.853 -29.136 1.00 91.88 461 HIS A O 1
ATOM 3600 N N . THR A 1 462 ? 0.714 4.089 -27.706 1.00 93.75 462 THR A N 1
ATOM 3601 C CA . THR A 1 462 ? 1.830 4.950 -27.318 1.00 93.75 462 THR A CA 1
ATOM 3602 C C . THR A 1 462 ? 1.866 5.192 -25.821 1.00 93.75 462 THR A C 1
ATOM 3604 O O . THR A 1 462 ? 0.812 5.346 -25.206 1.00 93.75 462 THR A O 1
ATOM 3607 N N . VAL A 1 463 ? 3.067 5.348 -25.271 1.00 91.81 463 VAL A N 1
ATOM 3608 C CA . VAL A 1 463 ? 3.304 5.715 -23.871 1.00 91.81 463 VAL A CA 1
ATOM 3609 C C . VAL A 1 463 ? 4.076 7.029 -23.790 1.00 91.81 463 VAL A C 1
ATOM 3611 O O . VAL A 1 463 ? 5.009 7.268 -24.556 1.00 91.81 463 VAL A O 1
ATOM 3614 N N . GLU A 1 464 ? 3.672 7.911 -22.880 1.00 91.56 464 GLU A N 1
ATOM 3615 C CA . GLU A 1 464 ? 4.298 9.221 -22.704 1.00 91.56 464 GLU A CA 1
ATOM 3616 C C . GLU A 1 464 ? 5.339 9.188 -21.581 1.00 91.56 464 GLU A C 1
ATOM 3618 O O . GLU A 1 464 ? 5.068 8.724 -20.475 1.00 91.56 464 GLU A O 1
ATOM 3623 N N . THR A 1 465 ? 6.537 9.704 -21.858 1.00 84.19 465 THR A N 1
ATOM 3624 C CA . THR A 1 465 ? 7.619 9.839 -20.875 1.00 84.19 465 THR A CA 1
ATOM 3625 C C . THR A 1 465 ? 8.040 11.304 -20.739 1.00 84.19 465 THR A C 1
ATOM 3627 O O . THR A 1 465 ? 7.904 12.077 -21.687 1.00 84.19 465 THR A O 1
ATOM 3630 N N . PRO A 1 466 ? 8.546 11.758 -19.579 1.00 78.44 466 PRO A N 1
ATOM 3631 C CA . PRO A 1 466 ? 9.014 13.134 -19.437 1.00 78.44 466 PRO A CA 1
ATOM 3632 C C . PRO A 1 466 ? 10.176 13.446 -20.390 1.00 78.44 466 PRO A C 1
ATOM 3634 O O . PRO A 1 466 ? 11.171 12.720 -20.437 1.00 78.44 466 PRO A O 1
ATOM 3637 N N . ALA A 1 467 ? 10.102 14.567 -21.111 1.00 72.81 467 ALA A N 1
ATOM 3638 C CA . ALA A 1 467 ? 11.183 14.984 -21.997 1.00 72.81 467 ALA A CA 1
ATOM 3639 C C . ALA A 1 467 ? 12.449 15.367 -21.204 1.00 72.81 467 ALA A C 1
ATOM 3641 O O . ALA A 1 467 ? 12.424 16.216 -20.313 1.00 72.81 467 ALA A O 1
ATOM 3642 N N . ARG A 1 468 ? 13.598 14.767 -21.557 1.00 57.88 468 ARG A N 1
ATOM 3643 C CA . ARG A 1 468 ? 14.886 14.987 -20.861 1.00 57.88 468 ARG A CA 1
ATOM 3644 C C . ARG A 1 468 ? 15.474 16.391 -21.047 1.00 57.88 468 ARG A C 1
ATOM 3646 O O . ARG A 1 468 ? 16.226 16.847 -20.191 1.00 57.88 468 ARG A O 1
ATOM 3653 N N . THR A 1 469 ? 15.176 17.061 -22.160 1.00 51.56 469 THR A N 1
ATOM 3654 C CA . THR A 1 469 ? 15.859 18.306 -22.575 1.00 51.56 469 THR A CA 1
ATOM 3655 C C . THR A 1 469 ? 14.920 19.487 -22.832 1.00 51.56 469 THR A C 1
ATOM 3657 O O . THR A 1 469 ? 15.392 20.597 -23.074 1.00 51.56 469 THR A O 1
ATOM 3660 N N . LYS A 1 470 ? 13.598 19.290 -22.762 1.00 52.19 470 LYS A N 1
ATOM 3661 C CA . LYS A 1 470 ? 12.574 20.326 -22.991 1.00 52.19 470 LYS A CA 1
ATOM 3662 C C . LYS A 1 470 ? 11.407 20.139 -22.017 1.00 52.19 470 LYS A C 1
ATOM 3664 O O . LYS A 1 470 ? 11.229 19.058 -21.475 1.00 52.19 470 LYS A O 1
ATOM 3669 N N . LYS A 1 471 ? 10.597 21.182 -21.797 1.00 57.06 471 LYS A N 1
ATOM 3670 C CA . LYS A 1 471 ? 9.297 21.022 -21.121 1.00 57.06 471 LYS A CA 1
ATOM 3671 C C . LYS A 1 471 ? 8.357 20.245 -22.045 1.00 57.06 471 LYS A C 1
ATOM 3673 O O . LYS A 1 471 ? 8.177 20.657 -23.186 1.00 57.06 471 LYS A O 1
ATOM 3678 N N . GLY A 1 472 ? 7.753 19.175 -21.541 1.00 74.62 472 GLY A N 1
ATOM 3679 C CA . GLY A 1 472 ? 6.782 18.366 -22.278 1.00 74.62 472 GLY A CA 1
ATOM 3680 C C . GLY A 1 472 ? 6.975 16.872 -22.040 1.00 74.62 472 GLY A C 1
ATOM 3681 O O . GLY A 1 472 ? 7.795 16.467 -21.213 1.00 74.62 472 GLY A O 1
ATOM 3682 N N . ALA A 1 473 ? 6.215 16.073 -22.779 1.00 83.44 473 ALA A N 1
ATOM 3683 C CA . ALA A 1 473 ? 6.338 14.625 -22.814 1.00 83.44 473 ALA A CA 1
ATOM 3684 C C . ALA A 1 473 ? 6.824 14.171 -24.196 1.00 83.44 473 ALA A C 1
ATOM 3686 O O . ALA A 1 473 ? 6.542 14.830 -25.194 1.00 83.44 473 ALA A O 1
ATOM 3687 N N . VAL A 1 474 ? 7.561 13.067 -24.227 1.00 87.38 474 VAL A N 1
ATOM 3688 C CA . VAL A 1 474 ? 7.949 12.320 -25.423 1.00 87.38 474 VAL A CA 1
ATOM 3689 C C . VAL A 1 474 ? 6.966 11.172 -25.571 1.00 87.38 474 VAL A C 1
ATOM 3691 O O . VAL A 1 474 ? 6.792 10.389 -24.636 1.00 87.38 474 VAL A O 1
ATOM 3694 N N . ARG A 1 475 ? 6.317 11.061 -26.729 1.00 92.56 475 ARG A N 1
ATOM 3695 C CA . ARG A 1 475 ? 5.365 9.985 -26.998 1.00 92.56 475 ARG A CA 1
ATOM 3696 C C . ARG A 1 475 ? 6.073 8.828 -27.694 1.00 92.56 475 ARG A C 1
ATOM 3698 O O . ARG A 1 475 ? 6.357 8.903 -28.882 1.00 92.56 475 ARG A O 1
ATOM 3705 N N . HIS A 1 476 ? 6.349 7.756 -26.967 1.00 94.50 476 HIS A N 1
ATOM 3706 C CA . HIS A 1 476 ? 6.982 6.559 -27.510 1.00 94.50 476 HIS A CA 1
ATOM 3707 C C . HIS A 1 476 ? 5.945 5.619 -28.115 1.00 94.50 476 HIS A C 1
ATOM 3709 O O . HIS A 1 476 ? 4.872 5.432 -27.542 1.00 94.50 476 HIS A O 1
ATOM 3715 N N . LEU A 1 477 ? 6.281 4.988 -29.238 1.00 95.56 477 LEU A N 1
ATOM 3716 C CA . LEU A 1 477 ? 5.487 3.898 -29.798 1.00 95.56 477 LEU A CA 1
ATOM 3717 C C . LEU A 1 477 ? 5.682 2.624 -28.963 1.00 95.56 477 LEU A C 1
ATOM 3719 O O . LEU A 1 477 ? 6.810 2.307 -28.589 1.00 95.56 477 LEU A O 1
ATOM 3723 N N . VAL A 1 478 ? 4.600 1.888 -28.719 1.00 95.81 478 VAL A N 1
ATOM 3724 C CA . VAL A 1 478 ? 4.612 0.507 -28.223 1.00 95.81 478 VAL A CA 1
ATOM 3725 C C . VAL A 1 478 ? 4.029 -0.362 -29.332 1.00 95.81 478 VAL A C 1
ATOM 3727 O O . VAL A 1 478 ? 2.946 -0.084 -29.842 1.00 95.81 478 VAL A O 1
ATOM 3730 N N . VAL A 1 479 ? 4.772 -1.377 -29.766 1.00 93.19 479 VAL A N 1
ATOM 3731 C CA . VAL A 1 479 ? 4.363 -2.242 -30.880 1.00 93.19 479 VAL A CA 1
ATOM 3732 C C . VAL A 1 479 ? 3.733 -3.509 -30.321 1.00 93.19 479 VAL A C 1
ATOM 3734 O O . VAL A 1 479 ? 4.406 -4.310 -29.686 1.00 93.19 479 VAL A O 1
ATOM 3737 N N . ASP A 1 480 ? 2.446 -3.694 -30.591 1.00 90.62 480 ASP A N 1
ATOM 3738 C CA . ASP A 1 480 ? 1.612 -4.757 -30.016 1.00 90.62 480 ASP A CA 1
ATOM 3739 C C . ASP A 1 480 ? 0.814 -5.543 -31.072 1.00 90.62 480 ASP A C 1
ATOM 3741 O O . ASP A 1 480 ? -0.042 -6.365 -30.747 1.00 90.62 480 ASP A O 1
ATOM 3745 N N . SER A 1 481 ? 1.077 -5.307 -32.362 1.00 90.44 481 SER A N 1
ATOM 3746 C CA . SER A 1 481 ? 0.329 -5.940 -33.450 1.00 90.44 481 SER A CA 1
ATOM 3747 C C . SER A 1 481 ? 1.138 -6.093 -34.746 1.00 90.44 481 SER A C 1
ATOM 3749 O O . SER A 1 481 ? 2.025 -5.279 -35.033 1.00 90.44 481 SER A O 1
ATOM 3751 N N . PRO A 1 482 ? 0.791 -7.070 -35.613 1.00 90.31 482 PRO A N 1
ATOM 3752 C CA . PRO A 1 482 ? 1.378 -7.182 -36.953 1.00 90.31 482 PRO A CA 1
ATOM 3753 C C . PRO A 1 482 ? 1.179 -5.916 -37.799 1.00 90.31 482 PRO A C 1
ATOM 3755 O O . PRO A 1 482 ? 2.031 -5.555 -38.609 1.00 90.31 482 PRO A O 1
ATOM 3758 N N . ARG A 1 483 ? 0.077 -5.186 -37.578 1.00 90.12 483 ARG A N 1
ATOM 3759 C CA . ARG A 1 483 ? -0.181 -3.898 -38.234 1.00 90.12 483 ARG A CA 1
ATOM 3760 C C . ARG A 1 483 ? 0.848 -2.839 -37.833 1.00 90.12 483 ARG A C 1
ATOM 3762 O O . ARG A 1 483 ? 1.348 -2.134 -38.707 1.00 90.12 483 ARG A O 1
ATOM 3769 N N . ALA A 1 484 ? 1.193 -2.754 -36.546 1.00 92.31 484 ALA A N 1
ATOM 3770 C CA . ALA A 1 484 ? 2.244 -1.865 -36.059 1.00 92.31 484 ALA A CA 1
ATOM 3771 C C . ALA A 1 484 ? 3.613 -2.229 -36.662 1.00 92.31 484 ALA A C 1
ATOM 3773 O O . ALA A 1 484 ? 4.326 -1.344 -37.128 1.00 92.31 484 ALA A O 1
ATOM 3774 N N . LEU A 1 485 ? 3.936 -3.522 -36.784 1.00 93.88 485 LEU A N 1
ATOM 3775 C CA . LEU A 1 485 ? 5.146 -3.975 -37.485 1.00 93.88 485 LEU A CA 1
ATOM 3776 C C . LEU A 1 485 ? 5.151 -3.590 -38.970 1.00 93.88 485 LEU A C 1
ATOM 3778 O O . LEU A 1 485 ? 6.150 -3.095 -39.492 1.00 93.88 485 LEU A O 1
ATOM 3782 N N . ARG A 1 486 ? 4.019 -3.740 -39.661 1.00 92.88 486 ARG A N 1
ATOM 3783 C CA . ARG A 1 486 ? 3.888 -3.298 -41.055 1.00 92.88 486 ARG A CA 1
ATOM 3784 C C . ARG A 1 486 ? 4.018 -1.779 -41.186 1.00 92.88 486 ARG A C 1
ATOM 3786 O O . ARG A 1 486 ? 4.557 -1.299 -42.182 1.00 92.88 486 ARG A O 1
ATOM 3793 N N . TRP A 1 487 ? 3.593 -1.016 -40.179 1.00 94.69 487 TRP A N 1
ATOM 3794 C CA . TRP A 1 487 ? 3.837 0.425 -40.113 1.00 94.69 487 TRP A CA 1
ATOM 3795 C C . TRP A 1 487 ? 5.322 0.764 -39.941 1.00 94.69 487 TRP A C 1
ATOM 3797 O O . TRP A 1 487 ? 5.806 1.673 -40.620 1.00 94.69 487 TRP A O 1
ATOM 3807 N N . LEU A 1 488 ? 6.068 0.009 -39.126 1.00 95.44 488 LEU A N 1
ATOM 3808 C CA . LEU A 1 488 ? 7.527 0.154 -39.031 1.00 95.44 488 LEU A CA 1
ATOM 3809 C C . LEU A 1 488 ? 8.182 -0.024 -40.409 1.00 95.44 488 LEU A C 1
ATOM 3811 O O . LEU A 1 488 ? 8.938 0.845 -40.849 1.00 95.44 488 LEU A O 1
ATOM 3815 N N . ALA A 1 489 ? 7.826 -1.089 -41.136 1.00 94.69 489 ALA A N 1
ATOM 3816 C CA . ALA A 1 489 ? 8.330 -1.336 -42.489 1.00 94.69 489 ALA A CA 1
ATOM 3817 C C . ALA A 1 489 ? 7.921 -0.228 -43.477 1.00 94.69 489 ALA A C 1
ATOM 3819 O O . ALA A 1 489 ? 8.744 0.269 -44.251 1.00 94.69 489 ALA A O 1
ATOM 3820 N N . GLN A 1 490 ? 6.667 0.231 -43.414 1.00 93.31 490 GLN A N 1
ATOM 3821 C CA . GLN A 1 490 ? 6.176 1.349 -44.219 1.00 93.31 490 GLN A CA 1
ATOM 3822 C C . GLN A 1 490 ? 6.991 2.631 -43.995 1.00 93.31 490 GLN A C 1
ATOM 3824 O O . GLN A 1 490 ? 7.267 3.360 -44.954 1.00 93.31 490 GLN A O 1
ATOM 3829 N N . ASN A 1 491 ? 7.443 2.868 -42.765 1.00 93.31 491 ASN A N 1
ATOM 3830 C CA . ASN A 1 491 ? 8.279 4.007 -42.390 1.00 93.31 491 ASN A CA 1
ATOM 3831 C C . ASN A 1 491 ? 9.784 3.710 -42.461 1.00 93.31 491 ASN A C 1
ATOM 3833 O O . ASN A 1 491 ? 10.587 4.511 -41.987 1.00 93.31 491 ASN A O 1
ATOM 3837 N N . SER A 1 492 ? 10.177 2.603 -43.099 1.00 93.25 492 SER A N 1
ATOM 3838 C CA . SER A 1 492 ? 11.573 2.191 -43.295 1.00 93.25 492 SER A CA 1
ATOM 3839 C C . SER A 1 492 ? 12.363 2.088 -41.981 1.00 93.25 492 SER A C 1
ATOM 3841 O O . SER A 1 492 ? 13.549 2.410 -41.950 1.00 93.25 492 SER A O 1
ATOM 3843 N N . VAL A 1 493 ? 11.715 1.689 -40.885 1.00 95.94 493 VAL A N 1
ATOM 3844 C CA . VAL A 1 493 ? 12.385 1.441 -39.603 1.00 95.94 493 VAL A CA 1
ATOM 3845 C C . VAL A 1 493 ? 13.110 0.105 -39.680 1.00 95.94 493 VAL A C 1
ATOM 3847 O O . VAL A 1 493 ? 12.459 -0.932 -39.819 1.00 95.94 493 VAL A O 1
ATOM 3850 N N . LEU A 1 494 ? 14.439 0.136 -39.586 1.00 93.62 494 LEU A N 1
ATOM 3851 C CA . LEU A 1 494 ? 15.288 -1.066 -39.648 1.00 93.62 494 LEU A CA 1
ATOM 3852 C C . LEU A 1 494 ? 15.989 -1.369 -38.323 1.00 93.62 494 LEU A C 1
ATOM 3854 O O . LEU A 1 494 ? 16.452 -2.488 -38.132 1.00 93.62 494 LEU A O 1
ATOM 3858 N N . GLU A 1 495 ? 16.030 -0.409 -37.396 1.00 94.19 495 GLU A N 1
ATOM 3859 C CA . GLU A 1 495 ? 16.489 -0.661 -36.031 1.00 94.19 495 GLU A CA 1
ATOM 3860 C C . GLU A 1 495 ? 15.392 -0.303 -35.038 1.00 94.19 495 GLU A C 1
ATOM 3862 O O . GLU A 1 495 ? 14.812 0.790 -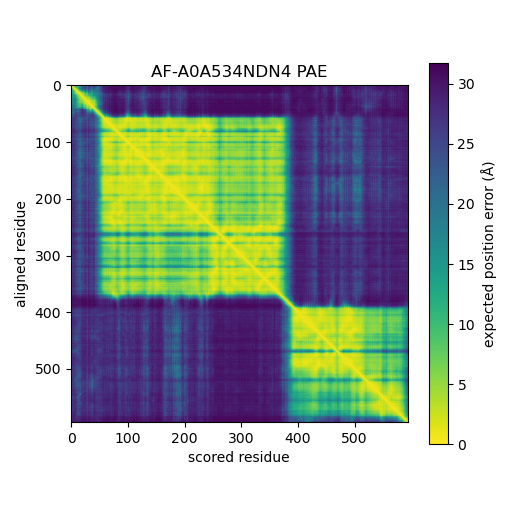35.076 1.00 94.19 495 GLU A O 1
ATOM 3867 N N . ILE A 1 496 ? 15.126 -1.253 -34.146 1.00 95.25 496 ILE A N 1
ATOM 3868 C CA . ILE A 1 496 ? 14.087 -1.184 -33.129 1.00 95.25 496 ILE A CA 1
ATOM 3869 C C . ILE A 1 496 ? 14.782 -1.275 -31.774 1.00 95.25 496 ILE A C 1
ATOM 3871 O O . ILE A 1 496 ? 15.179 -2.351 -31.335 1.00 95.25 496 ILE A O 1
ATOM 3875 N N . HIS A 1 497 ? 14.939 -0.133 -31.114 1.00 92.94 497 HIS A N 1
ATOM 3876 C CA . HIS A 1 497 ? 15.576 -0.043 -29.805 1.00 92.94 497 HIS A CA 1
ATOM 3877 C C . HIS A 1 497 ? 14.497 -0.103 -28.729 1.00 92.94 497 HIS A C 1
ATOM 3879 O O . HIS A 1 497 ? 13.835 0.896 -28.431 1.00 92.94 497 HIS A O 1
ATOM 3885 N N . ALA A 1 498 ? 14.285 -1.299 -28.184 1.00 93.25 498 ALA A N 1
ATOM 3886 C CA . ALA A 1 498 ? 13.315 -1.523 -27.125 1.00 93.25 498 ALA A CA 1
ATOM 3887 C C . ALA A 1 498 ? 13.868 -1.083 -25.770 1.00 93.25 498 ALA A C 1
ATOM 3889 O O . ALA A 1 498 ? 15.026 -1.333 -25.431 1.00 93.25 498 ALA A O 1
ATOM 3890 N N . TRP A 1 499 ? 13.023 -0.447 -24.965 1.00 91.94 499 TRP A N 1
ATOM 3891 C CA . TRP A 1 499 ? 13.360 -0.202 -23.573 1.00 91.94 499 TRP A CA 1
ATOM 3892 C C . TRP A 1 499 ? 13.522 -1.523 -22.816 1.00 91.94 499 TRP A C 1
ATOM 3894 O O . TRP A 1 499 ? 12.788 -2.492 -23.011 1.00 91.94 499 TRP A O 1
ATOM 3904 N N . HIS A 1 500 ? 14.478 -1.537 -21.894 1.00 91.44 500 HIS A N 1
ATOM 3905 C CA . HIS A 1 500 ? 14.731 -2.664 -20.997 1.00 91.44 500 HIS A CA 1
ATOM 3906 C C . HIS A 1 500 ? 13.623 -2.850 -19.944 1.00 91.44 500 HIS A C 1
ATOM 3908 O O . HIS A 1 500 ? 13.470 -3.928 -19.369 1.00 91.44 500 HIS A O 1
ATOM 3914 N N . SER A 1 501 ? 12.798 -1.824 -19.746 1.00 87.31 501 SER A N 1
ATOM 3915 C CA . SER A 1 501 ? 11.570 -1.817 -18.951 1.00 87.31 501 SER A CA 1
ATOM 3916 C C . SER A 1 501 ? 10.322 -1.850 -19.832 1.00 87.31 501 SER A C 1
ATOM 3918 O O . SER A 1 501 ? 10.375 -1.537 -21.024 1.00 87.31 501 SER A O 1
ATOM 3920 N N . ARG A 1 502 ? 9.192 -2.224 -19.232 1.00 89.69 502 ARG A N 1
ATOM 3921 C CA . ARG A 1 502 ? 7.885 -2.222 -19.897 1.00 89.69 502 ARG A CA 1
ATOM 3922 C C . ARG A 1 502 ? 7.144 -0.914 -19.643 1.00 89.69 502 ARG A C 1
ATOM 3924 O O . ARG A 1 502 ? 7.481 -0.160 -18.732 1.00 89.69 502 ARG A O 1
ATOM 3931 N N . ALA A 1 503 ? 6.134 -0.630 -20.452 1.00 86.06 503 ALA A N 1
ATOM 3932 C CA . ALA A 1 503 ? 5.352 0.598 -20.433 1.00 86.06 503 ALA A CA 1
ATOM 3933 C C . ALA A 1 503 ? 4.618 0.782 -19.100 1.00 86.06 503 ALA A C 1
ATOM 3935 O O . ALA A 1 503 ? 4.445 1.910 -18.648 1.00 86.06 503 ALA A O 1
ATOM 3936 N N . GLN A 1 504 ? 4.251 -0.322 -18.446 1.00 84.88 504 GLN A N 1
ATOM 3937 C CA . GLN A 1 504 ? 3.642 -0.335 -17.117 1.00 84.88 504 GLN A CA 1
ATOM 3938 C C . GLN A 1 504 ? 4.662 -0.020 -16.011 1.00 84.88 504 GLN A C 1
ATOM 3940 O O . GLN A 1 504 ? 4.306 0.502 -14.962 1.00 84.88 504 GLN A O 1
ATOM 3945 N N . SER A 1 505 ? 5.946 -0.290 -16.254 1.00 81.69 505 SER A N 1
ATOM 3946 C CA . SER A 1 505 ? 7.009 -0.265 -15.251 1.00 81.69 505 SER A CA 1
ATOM 3947 C C . SER A 1 505 ? 8.289 0.394 -15.782 1.00 81.69 505 SER A C 1
ATOM 3949 O O . SER A 1 505 ? 9.387 -0.134 -15.639 1.00 81.69 505 SER A O 1
ATOM 3951 N N . LEU A 1 506 ? 8.169 1.594 -16.365 1.00 79.81 506 LEU A N 1
ATOM 3952 C CA . LEU A 1 506 ? 9.235 2.296 -17.107 1.00 79.81 506 LEU A CA 1
ATOM 3953 C C . LEU A 1 506 ? 10.586 2.429 -16.377 1.00 79.81 506 LEU A C 1
ATOM 3955 O O . LEU A 1 506 ? 11.622 2.583 -17.024 1.00 79.81 506 LEU A O 1
ATOM 3959 N N . THR A 1 507 ? 10.596 2.381 -15.045 1.00 79.75 507 THR A N 1
ATOM 3960 C CA . THR A 1 507 ? 11.795 2.491 -14.196 1.00 79.75 507 THR A CA 1
ATOM 3961 C C . THR A 1 507 ? 12.297 1.154 -13.640 1.00 79.75 507 THR A C 1
ATOM 3963 O O . THR A 1 507 ? 13.321 1.136 -12.960 1.00 79.75 507 THR A O 1
ATOM 3966 N N . GLN A 1 508 ? 11.609 0.045 -13.919 1.00 76.38 508 GLN A N 1
ATOM 3967 C CA . GLN A 1 508 ? 11.968 -1.307 -13.491 1.00 76.38 508 GLN A CA 1
ATOM 3968 C C . GLN A 1 508 ? 12.310 -2.140 -14.735 1.00 76.38 508 GLN A C 1
ATOM 3970 O O . GLN A 1 508 ? 11.416 -2.695 -15.373 1.00 76.38 508 GLN A O 1
ATOM 3975 N N . PRO A 1 509 ? 13.587 -2.176 -15.152 1.00 82.94 509 PRO A N 1
ATOM 3976 C CA . PRO A 1 509 ? 13.984 -3.001 -16.279 1.00 82.94 509 PRO A CA 1
ATOM 3977 C C . PRO A 1 509 ? 13.917 -4.487 -15.911 1.00 82.94 509 PRO A C 1
ATOM 3979 O O . PRO A 1 509 ? 14.410 -4.886 -14.857 1.00 82.94 509 PRO A O 1
ATOM 3982 N N . ASP A 1 510 ? 13.356 -5.307 -16.799 1.00 80.75 510 ASP A N 1
ATOM 3983 C CA . ASP A 1 510 ? 13.309 -6.766 -16.612 1.00 80.75 510 ASP A CA 1
ATOM 3984 C C . ASP A 1 510 ? 14.672 -7.417 -16.909 1.00 80.75 510 ASP A C 1
ATOM 3986 O O . ASP A 1 510 ? 14.941 -8.543 -16.497 1.00 80.75 510 ASP A O 1
ATOM 3990 N N . TRP A 1 511 ? 15.534 -6.717 -17.651 1.00 80.38 511 TRP A N 1
ATOM 3991 C CA . TRP A 1 511 ? 16.882 -7.151 -18.009 1.00 80.38 511 TRP A CA 1
ATOM 3992 C C . TRP A 1 511 ? 17.813 -5.942 -18.147 1.00 80.38 511 TRP A C 1
ATOM 3994 O O . TRP A 1 511 ? 17.366 -4.837 -18.431 1.00 80.38 511 TRP A O 1
ATOM 4004 N N . VAL A 1 512 ? 19.111 -6.127 -17.916 1.00 79.62 512 VAL A N 1
ATOM 4005 C CA . VAL A 1 512 ? 20.117 -5.055 -17.980 1.00 79.62 512 VAL A CA 1
ATOM 4006 C C . VAL A 1 512 ? 21.247 -5.502 -18.893 1.00 79.62 512 VAL A C 1
ATOM 4008 O O . VAL A 1 512 ? 21.720 -6.632 -18.778 1.00 79.62 512 VAL A O 1
ATOM 4011 N N . VAL A 1 513 ? 21.687 -4.607 -19.773 1.00 83.19 513 VAL A N 1
ATOM 4012 C CA . VAL A 1 513 ? 22.859 -4.814 -20.627 1.00 83.19 513 VAL A CA 1
ATOM 4013 C C . VAL A 1 513 ? 24.038 -4.055 -20.041 1.00 83.19 513 VAL A C 1
ATOM 4015 O O . VAL A 1 513 ? 23.937 -2.863 -19.753 1.00 83.19 513 VAL A O 1
ATOM 4018 N N . PHE A 1 514 ? 25.153 -4.759 -19.872 1.00 81.31 514 PHE A N 1
ATOM 4019 C CA . PHE A 1 514 ? 26.445 -4.165 -19.562 1.00 81.31 514 PHE A CA 1
ATOM 4020 C C . PHE A 1 514 ? 27.248 -4.137 -20.855 1.00 81.31 514 PHE A C 1
ATOM 4022 O O . PHE A 1 514 ? 27.776 -5.163 -21.275 1.00 81.31 514 PHE A O 1
ATOM 4029 N N . ASP A 1 515 ? 27.266 -2.976 -21.499 1.00 82.81 515 ASP A N 1
ATOM 4030 C CA . ASP A 1 515 ? 28.106 -2.735 -22.664 1.00 82.81 515 ASP A CA 1
ATOM 4031 C C . ASP A 1 515 ? 29.552 -2.531 -22.191 1.00 82.81 515 ASP A C 1
ATOM 4033 O O . ASP A 1 515 ? 29.815 -1.673 -21.344 1.00 82.81 515 ASP A O 1
ATOM 4037 N N . LEU A 1 516 ? 30.454 -3.395 -22.655 1.00 82.44 516 LEU A N 1
ATOM 4038 C CA . LEU A 1 516 ? 31.864 -3.419 -22.254 1.00 82.44 516 LEU A CA 1
ATOM 4039 C C . LEU A 1 516 ? 32.781 -2.880 -23.351 1.00 82.44 516 LEU A C 1
ATOM 4041 O O . LEU A 1 516 ? 33.998 -3.052 -23.268 1.00 82.44 516 LEU A O 1
ATOM 4045 N N . ASP A 1 517 ? 32.217 -2.223 -24.359 1.00 79.75 517 ASP A N 1
ATOM 4046 C CA . ASP A 1 517 ? 33.013 -1.558 -25.374 1.00 79.75 517 ASP A CA 1
ATOM 4047 C C . ASP A 1 517 ? 33.804 -0.394 -24.744 1.00 79.75 517 ASP A C 1
ATOM 4049 O O . ASP A 1 517 ? 33.235 0.441 -24.027 1.00 79.75 517 ASP A O 1
ATOM 4053 N N . PRO A 1 518 ? 35.133 -0.318 -24.960 1.00 78.44 518 PRO A N 1
ATOM 4054 C CA . PRO A 1 518 ? 35.933 0.771 -24.423 1.00 78.44 518 PRO A CA 1
ATOM 4055 C C . PRO A 1 518 ? 35.476 2.096 -25.041 1.00 78.44 518 PRO A C 1
ATOM 4057 O O . PRO A 1 518 ? 35.369 2.233 -26.262 1.00 78.44 518 PRO A O 1
ATOM 4060 N N . ALA A 1 519 ? 35.204 3.087 -24.189 1.00 72.81 519 ALA A N 1
ATOM 4061 C CA . ALA A 1 519 ? 34.856 4.425 -24.646 1.00 72.81 519 ALA A CA 1
ATOM 4062 C C . ALA A 1 519 ? 36.034 5.075 -25.390 1.00 72.81 519 ALA A C 1
ATOM 4064 O O . ALA A 1 519 ? 37.191 4.687 -25.233 1.00 72.81 519 ALA A O 1
ATOM 4065 N N . GLU A 1 520 ? 35.748 6.100 -26.193 1.00 72.75 520 GLU A N 1
ATOM 4066 C CA . GLU A 1 520 ? 36.781 6.845 -26.913 1.00 72.75 520 GLU A CA 1
ATOM 4067 C C . GLU A 1 520 ? 37.844 7.395 -25.940 1.00 72.75 520 GLU A C 1
ATOM 4069 O O . GLU A 1 520 ? 37.549 8.227 -25.081 1.00 72.75 520 GLU A O 1
ATOM 4074 N N . GLY A 1 521 ? 39.084 6.916 -26.079 1.00 72.94 521 GLY A N 1
ATOM 4075 C CA . GLY A 1 521 ? 40.210 7.274 -25.209 1.00 72.94 521 GLY A CA 1
ATOM 4076 C C . GLY A 1 521 ? 40.478 6.317 -24.039 1.00 72.94 521 GLY A C 1
ATOM 4077 O O . GLY A 1 521 ? 41.471 6.517 -23.343 1.00 72.94 521 GLY A O 1
ATOM 4078 N N . GLU A 1 522 ? 39.656 5.285 -23.850 1.00 80.94 522 GLU A N 1
ATOM 4079 C CA . GLU A 1 522 ? 39.880 4.189 -22.897 1.00 80.94 522 GLU A CA 1
ATOM 4080 C C . GLU A 1 522 ? 40.459 2.955 -23.621 1.00 80.94 522 GLU A C 1
ATOM 4082 O O . GLU A 1 522 ? 40.372 2.825 -24.846 1.00 80.94 522 GLU A O 1
ATOM 4087 N N . THR A 1 523 ? 41.076 2.039 -22.875 1.00 85.19 523 THR A N 1
ATOM 4088 C CA . THR A 1 523 ? 41.758 0.857 -23.416 1.00 85.19 523 THR A CA 1
ATOM 4089 C C . THR A 1 523 ? 40.980 -0.436 -23.173 1.00 85.19 523 THR A C 1
ATOM 4091 O O . THR A 1 523 ? 40.115 -0.531 -22.299 1.00 85.19 523 THR A O 1
ATOM 4094 N N . ILE A 1 524 ? 41.310 -1.476 -23.944 1.00 86.12 524 ILE A N 1
ATOM 4095 C CA . ILE A 1 524 ? 40.715 -2.807 -23.780 1.00 86.12 524 ILE A CA 1
ATOM 4096 C C . ILE A 1 524 ? 41.036 -3.410 -22.406 1.00 86.12 524 ILE A C 1
ATOM 4098 O O . ILE A 1 524 ? 40.216 -4.123 -21.837 1.00 86.12 524 ILE A O 1
ATOM 4102 N N . GLU A 1 525 ? 42.194 -3.089 -21.829 1.00 88.12 525 GLU A N 1
ATOM 4103 C CA . GLU A 1 525 ? 42.587 -3.545 -20.496 1.00 88.12 525 GLU A CA 1
ATOM 4104 C C . GLU A 1 525 ? 41.619 -3.029 -19.425 1.00 88.12 525 GLU A C 1
ATOM 4106 O O . GLU A 1 525 ? 41.231 -3.783 -18.534 1.00 88.12 525 GLU A O 1
ATOM 4111 N N . GLN A 1 526 ? 41.144 -1.788 -19.550 1.00 80.69 526 GLN A N 1
ATOM 4112 C CA . GLN A 1 526 ? 40.155 -1.222 -18.628 1.00 80.69 526 GLN A CA 1
ATOM 4113 C C . GLN A 1 526 ? 38.789 -1.905 -18.774 1.00 80.69 526 GLN A C 1
ATOM 4115 O O . GLN A 1 526 ? 38.132 -2.196 -17.774 1.00 80.69 526 GLN A O 1
ATOM 4120 N N . ALA A 1 527 ? 38.373 -2.230 -20.002 1.00 83.12 527 ALA A N 1
ATOM 4121 C CA . ALA A 1 527 ? 37.171 -3.033 -20.228 1.00 83.12 527 ALA A CA 1
ATOM 4122 C C . ALA A 1 527 ? 37.293 -4.432 -19.592 1.00 83.12 527 ALA A C 1
ATOM 4124 O O . ALA A 1 527 ? 36.344 -4.919 -18.971 1.00 83.12 527 ALA A O 1
ATOM 4125 N N . VAL A 1 528 ? 38.477 -5.055 -19.668 1.00 88.12 528 VAL A N 1
ATOM 4126 C CA . VAL A 1 528 ? 38.771 -6.338 -19.007 1.00 88.12 528 VAL A CA 1
ATOM 4127 C C . VAL A 1 528 ? 38.683 -6.218 -17.484 1.00 88.12 528 VAL A C 1
ATOM 4129 O O . VAL A 1 528 ? 38.091 -7.090 -16.848 1.00 88.12 528 VAL A O 1
ATOM 4132 N N . GLU A 1 529 ? 39.208 -5.149 -16.882 1.00 86.12 529 GLU A N 1
ATOM 4133 C CA . GLU A 1 529 ? 39.080 -4.912 -15.437 1.00 86.12 529 GLU A CA 1
ATOM 4134 C C . GLU A 1 529 ? 37.608 -4.810 -15.008 1.00 86.12 529 GLU A C 1
ATOM 4136 O O . GLU A 1 529 ? 37.185 -5.470 -14.053 1.00 86.12 529 GLU A O 1
ATOM 4141 N N . VAL A 1 530 ? 36.791 -4.051 -15.748 1.00 85.25 530 VAL A N 1
ATOM 4142 C CA . VAL A 1 530 ? 35.343 -3.950 -15.494 1.00 85.25 530 VAL A CA 1
ATOM 4143 C C . VAL A 1 530 ? 34.670 -5.318 -15.632 1.00 85.25 530 VAL A C 1
ATOM 4145 O O . VAL A 1 530 ? 33.881 -5.710 -14.766 1.00 85.25 530 VAL A O 1
ATOM 4148 N N . ALA A 1 531 ? 35.020 -6.082 -16.668 1.00 87.19 531 ALA A N 1
ATOM 4149 C CA . ALA A 1 531 ? 34.504 -7.429 -16.881 1.00 87.19 531 ALA A CA 1
ATOM 4150 C C . ALA A 1 531 ? 34.836 -8.365 -15.706 1.00 87.19 531 ALA A C 1
ATOM 4152 O O . ALA A 1 531 ? 33.967 -9.105 -15.245 1.00 87.19 531 ALA A O 1
ATOM 4153 N N . GLN A 1 532 ? 36.060 -8.309 -15.170 1.00 88.31 532 GLN A N 1
ATOM 4154 C CA . GLN A 1 532 ? 36.483 -9.108 -14.014 1.00 88.31 532 GLN A CA 1
ATOM 4155 C C . GLN A 1 532 ? 35.704 -8.746 -12.743 1.00 88.31 532 GLN A C 1
ATOM 4157 O O . GLN A 1 532 ? 35.301 -9.633 -11.982 1.00 88.31 532 GLN A O 1
ATOM 4162 N N . VAL A 1 533 ? 35.437 -7.455 -12.522 1.00 89.00 533 VAL A N 1
ATOM 4163 C CA . VAL A 1 533 ? 34.620 -6.989 -11.391 1.00 89.00 533 VAL A CA 1
ATOM 4164 C C . VAL A 1 533 ? 33.184 -7.502 -11.507 1.00 89.00 533 VAL A C 1
ATOM 4166 O O . VAL A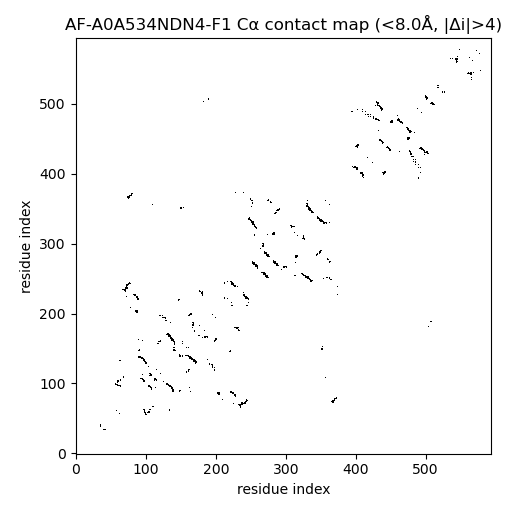 1 533 ? 32.655 -8.065 -10.540 1.00 89.00 533 VAL A O 1
ATOM 4169 N N . LEU A 1 534 ? 32.564 -7.354 -12.682 1.00 85.88 534 LEU A N 1
ATOM 4170 C CA . LEU A 1 534 ? 31.215 -7.860 -12.945 1.00 85.88 534 LEU A CA 1
ATOM 4171 C C . LEU A 1 534 ? 31.153 -9.382 -12.796 1.00 85.88 534 LEU A C 1
ATOM 4173 O O . LEU A 1 534 ? 30.259 -9.891 -12.121 1.00 85.88 534 LEU A O 1
ATOM 4177 N N . HIS A 1 535 ? 32.136 -10.104 -13.338 1.00 86.81 535 HIS A N 1
ATOM 4178 C CA . HIS A 1 535 ? 32.252 -11.553 -13.198 1.00 86.81 535 HIS A CA 1
ATOM 4179 C C . HIS A 1 535 ? 32.255 -11.971 -11.722 1.00 86.81 535 HIS A C 1
ATOM 4181 O O . HIS A 1 535 ? 31.423 -12.777 -11.306 1.00 86.81 535 HIS A O 1
ATOM 4187 N N . GLY A 1 536 ? 33.130 -11.383 -10.898 1.00 86.62 536 GLY A N 1
ATOM 4188 C CA . GLY A 1 536 ? 33.189 -11.698 -9.468 1.00 86.62 536 GLY A CA 1
ATOM 4189 C C . GLY A 1 536 ? 31.901 -11.342 -8.713 1.00 86.62 536 GLY A C 1
ATOM 4190 O O . GLY A 1 536 ? 31.516 -12.039 -7.772 1.00 86.62 536 GLY A O 1
ATOM 4191 N N . MET A 1 537 ? 31.207 -10.273 -9.113 1.00 88.31 537 MET A N 1
ATOM 4192 C CA . MET A 1 537 ? 29.900 -9.914 -8.555 1.00 88.31 537 MET A CA 1
ATOM 4193 C C . MET A 1 537 ? 28.842 -10.977 -8.874 1.00 88.31 537 MET A C 1
ATOM 4195 O O . MET A 1 537 ? 28.189 -11.481 -7.958 1.00 88.31 537 MET A O 1
ATOM 4199 N N . PHE A 1 538 ? 28.693 -11.347 -10.145 1.00 86.69 538 PHE A N 1
ATOM 4200 C CA . PHE A 1 538 ? 27.707 -12.336 -10.581 1.00 86.69 538 PHE A CA 1
ATOM 4201 C C . PHE A 1 538 ? 27.998 -13.735 -10.031 1.00 86.69 538 PHE A C 1
ATOM 4203 O O . PHE A 1 538 ? 27.073 -14.456 -9.656 1.00 86.69 538 PHE A O 1
ATOM 4210 N N . GLU A 1 539 ? 29.272 -14.098 -9.885 1.00 86.75 539 GLU A N 1
ATOM 4211 C CA . GLU A 1 539 ? 29.680 -15.368 -9.286 1.00 86.75 539 GLU A CA 1
ATOM 4212 C C . GLU A 1 539 ? 29.278 -15.454 -7.801 1.00 86.75 539 GLU A C 1
ATOM 4214 O O . GLU A 1 539 ? 28.836 -16.504 -7.320 1.00 86.75 539 GLU A O 1
ATOM 4219 N N . ARG A 1 540 ? 29.392 -14.350 -7.048 1.00 85.69 540 ARG A N 1
ATOM 4220 C CA . ARG A 1 540 ? 28.924 -14.277 -5.650 1.00 85.69 540 ARG A CA 1
ATOM 4221 C C . ARG A 1 540 ? 27.406 -14.351 -5.535 1.00 85.69 540 ARG A C 1
ATOM 4223 O O . ARG A 1 540 ? 26.913 -14.949 -4.586 1.00 85.69 540 ARG A O 1
ATOM 4230 N N . LEU A 1 541 ? 26.683 -13.781 -6.496 1.00 85.38 541 LEU A N 1
ATOM 4231 C CA . LEU A 1 541 ? 25.222 -13.858 -6.559 1.00 85.38 541 LEU A CA 1
ATOM 4232 C C . LEU A 1 541 ? 24.710 -15.242 -6.988 1.00 85.38 541 LEU A C 1
ATOM 4234 O O . LEU A 1 541 ? 23.511 -15.491 -6.905 1.00 85.38 541 LEU A O 1
ATOM 4238 N N . GLY A 1 542 ? 25.594 -16.135 -7.449 1.00 84.81 542 GLY A N 1
ATOM 4239 C CA . GLY A 1 542 ? 25.193 -17.423 -8.013 1.00 84.81 542 GLY A CA 1
ATOM 4240 C C . GLY A 1 542 ? 24.367 -17.255 -9.288 1.00 84.81 542 GLY A C 1
ATOM 4241 O O . GLY A 1 542 ? 23.467 -18.053 -9.540 1.00 84.81 542 GLY A O 1
ATOM 4242 N N . ALA A 1 543 ? 24.635 -16.194 -10.059 1.00 84.94 543 ALA A N 1
ATOM 4243 C CA . ALA A 1 543 ? 23.862 -15.874 -11.247 1.00 84.94 543 ALA A CA 1
ATOM 4244 C C . ALA A 1 543 ? 23.936 -17.032 -12.260 1.00 84.94 543 ALA A C 1
ATOM 4246 O O . ALA A 1 543 ? 25.043 -17.501 -12.568 1.00 84.94 543 ALA A O 1
ATOM 4247 N N . PRO A 1 544 ? 22.785 -17.508 -12.771 1.00 87.62 544 PRO A N 1
ATOM 4248 C CA . PRO A 1 544 ? 22.779 -18.532 -13.795 1.00 87.62 544 PRO A CA 1
ATOM 4249 C C . PRO A 1 544 ? 23.376 -17.987 -15.096 1.00 87.62 544 PRO A C 1
ATOM 4251 O O . PRO A 1 544 ? 23.279 -16.798 -15.399 1.00 87.62 544 PRO A O 1
ATOM 4254 N N . VAL A 1 545 ? 23.990 -18.874 -15.868 1.00 86.50 545 VAL A N 1
ATOM 4255 C CA . VAL A 1 545 ? 24.615 -18.574 -17.156 1.00 86.50 545 VAL A CA 1
ATOM 4256 C C . VAL A 1 545 ? 23.783 -19.225 -18.251 1.00 86.50 545 VAL A C 1
ATOM 4258 O O . VAL A 1 545 ? 23.468 -20.412 -18.174 1.00 86.50 545 VAL A O 1
ATOM 4261 N N . SER A 1 546 ? 23.449 -18.456 -19.288 1.00 84.31 546 SER A N 1
ATOM 4262 C CA . SER A 1 546 ? 22.859 -19.025 -20.499 1.00 84.31 546 SER A CA 1
ATOM 4263 C C . SER A 1 546 ? 23.885 -19.934 -21.170 1.00 84.31 546 SER A C 1
ATOM 4265 O O . SER A 1 546 ? 24.997 -19.501 -21.474 1.00 84.31 546 SER A O 1
ATOM 4267 N N . THR A 1 547 ? 23.540 -21.202 -21.371 1.00 83.31 547 THR A N 1
ATOM 4268 C CA . THR A 1 547 ? 24.441 -22.190 -21.962 1.00 83.31 547 THR A CA 1
ATOM 4269 C C . THR A 1 547 ? 23.677 -23.124 -22.897 1.00 83.31 547 THR A C 1
ATOM 4271 O O . THR A 1 547 ? 22.538 -23.492 -22.593 1.00 83.31 547 THR A O 1
ATOM 4274 N N . PRO A 1 548 ? 24.263 -23.511 -24.043 1.00 83.06 548 PRO A N 1
ATOM 4275 C CA . PRO A 1 548 ? 23.689 -24.547 -24.887 1.00 83.06 548 PRO A CA 1
ATOM 4276 C C . PRO A 1 548 ? 23.633 -25.883 -24.144 1.00 83.06 548 PRO A C 1
ATOM 4278 O O . PRO A 1 548 ? 24.579 -26.287 -23.460 1.00 83.06 548 PRO A O 1
ATOM 4281 N N . LEU A 1 549 ? 22.529 -26.596 -24.340 1.00 85.62 549 LEU A N 1
ATOM 4282 C CA . LEU A 1 549 ? 22.334 -27.959 -23.865 1.00 85.62 549 LEU A CA 1
ATOM 4283 C C . LEU A 1 549 ? 22.088 -28.874 -25.062 1.00 85.62 549 LEU A C 1
ATOM 4285 O O . LEU A 1 549 ? 21.460 -28.477 -26.046 1.00 85.62 549 LEU A O 1
ATOM 4289 N N . LEU A 1 550 ? 22.544 -30.116 -24.966 1.00 84.00 550 LEU A N 1
ATOM 4290 C CA . LEU A 1 550 ? 22.124 -31.170 -25.876 1.00 84.00 550 LEU A CA 1
ATOM 4291 C C . LEU A 1 550 ? 20.663 -31.529 -25.590 1.00 84.00 550 LEU A C 1
ATOM 4293 O O . LEU A 1 550 ? 20.221 -31.536 -24.441 1.00 84.00 550 LEU A O 1
ATOM 4297 N N . TRP A 1 551 ? 19.913 -31.929 -26.617 1.00 83.75 551 TRP A N 1
ATOM 4298 C CA . TRP A 1 551 ? 18.526 -32.385 -26.446 1.00 83.75 551 TRP A CA 1
ATOM 4299 C C . TRP A 1 551 ? 18.389 -33.532 -25.438 1.00 83.75 551 TRP A C 1
ATOM 4301 O O . TRP A 1 551 ? 17.400 -33.611 -24.716 1.00 83.75 551 TRP A O 1
ATOM 4311 N N . SER A 1 552 ? 19.407 -34.390 -25.332 1.00 84.56 552 SER A N 1
ATOM 4312 C CA . SER A 1 552 ? 19.473 -35.472 -24.346 1.00 84.56 552 SER A CA 1
ATOM 4313 C C . SER A 1 552 ? 19.548 -34.996 -22.890 1.00 84.56 552 SER A C 1
ATOM 4315 O O . SER A 1 552 ? 19.335 -35.803 -21.985 1.00 84.56 552 SER A O 1
ATOM 4317 N N . GLU A 1 553 ? 19.871 -33.726 -22.647 1.00 84.31 553 GLU A N 1
ATOM 4318 C CA . GLU A 1 553 ? 19.951 -33.114 -21.315 1.00 84.31 553 GLU A CA 1
ATOM 4319 C C . GLU A 1 553 ? 18.628 -32.455 -20.899 1.00 84.31 553 GLU A C 1
ATOM 4321 O O . GLU A 1 553 ? 18.380 -32.260 -19.711 1.00 84.31 553 GLU A O 1
ATOM 4326 N N . VAL A 1 554 ? 17.742 -32.161 -21.855 1.00 89.12 554 VAL A N 1
ATOM 4327 C CA . VAL A 1 554 ? 16.439 -31.532 -21.603 1.00 89.12 554 VAL A CA 1
ATOM 4328 C C . VAL A 1 554 ? 15.433 -32.589 -21.144 1.00 89.12 554 VAL A C 1
ATOM 4330 O O . VAL A 1 554 ? 14.607 -33.084 -21.909 1.00 89.12 554 VAL A O 1
ATOM 4333 N N . LYS A 1 555 ? 15.535 -32.972 -19.869 1.00 90.50 555 LYS A N 1
ATOM 4334 C CA . LYS A 1 555 ? 14.686 -33.980 -19.215 1.00 90.50 555 LYS A CA 1
ATOM 4335 C C . LYS A 1 555 ? 13.924 -33.385 -18.021 1.00 90.50 555 LYS A C 1
ATOM 4337 O O . LYS A 1 555 ? 14.358 -32.371 -17.469 1.00 90.50 555 LYS A O 1
ATOM 4342 N N . PRO A 1 556 ? 12.812 -34.007 -17.580 1.00 90.69 556 PRO A N 1
ATOM 4343 C CA . PRO A 1 556 ? 12.131 -33.607 -16.349 1.00 90.69 556 PRO A CA 1
ATOM 4344 C C . PRO A 1 556 ? 13.103 -33.568 -15.160 1.00 90.69 556 PRO A C 1
ATOM 4346 O O . PRO A 1 556 ? 13.854 -34.518 -14.949 1.00 90.69 556 PRO A O 1
ATOM 4349 N N . GLY A 1 557 ? 13.092 -32.470 -14.398 1.00 87.19 557 GLY A N 1
ATOM 4350 C CA . GLY A 1 557 ? 14.017 -32.241 -13.277 1.00 87.19 557 GLY A CA 1
ATOM 4351 C C . GLY A 1 557 ? 15.287 -31.456 -13.626 1.00 87.19 557 GLY A C 1
ATOM 4352 O O . GLY A 1 557 ? 16.097 -31.211 -12.736 1.00 87.19 557 GLY A O 1
ATOM 4353 N N . LEU A 1 558 ? 15.464 -31.027 -14.881 1.00 88.06 558 LEU A N 1
ATOM 4354 C CA . LEU A 1 558 ? 16.527 -30.093 -15.255 1.00 88.06 558 LEU A CA 1
ATOM 4355 C C . LEU A 1 558 ? 16.353 -28.757 -14.511 1.00 88.06 558 LEU A C 1
ATOM 4357 O O . LEU A 1 558 ? 15.377 -28.046 -14.744 1.00 88.06 558 LEU A O 1
ATOM 4361 N N . ASP A 1 559 ? 17.316 -28.399 -13.659 1.00 88.31 559 ASP A N 1
ATOM 4362 C CA . ASP A 1 559 ? 17.375 -27.087 -13.006 1.00 88.31 559 ASP A CA 1
ATOM 4363 C C . ASP A 1 559 ? 18.350 -26.161 -13.757 1.00 88.31 559 ASP A C 1
ATOM 4365 O O . ASP A 1 559 ? 19.559 -26.411 -13.736 1.00 88.31 559 ASP A O 1
ATOM 4369 N N . PRO A 1 560 ? 17.884 -25.077 -14.405 1.00 84.94 560 PRO A N 1
ATOM 4370 C CA . PRO A 1 560 ? 18.759 -24.117 -15.075 1.00 84.94 560 PRO A CA 1
ATOM 4371 C C . PRO A 1 560 ? 19.767 -23.427 -14.143 1.00 84.94 560 PRO A C 1
ATOM 4373 O O . PRO A 1 560 ? 20.814 -22.980 -14.603 1.00 84.94 560 PRO A O 1
ATOM 4376 N N . LYS A 1 561 ? 19.499 -23.355 -12.831 1.00 87.12 561 LYS A N 1
ATOM 4377 C CA . LYS A 1 561 ? 20.391 -22.702 -11.855 1.00 87.12 561 LYS A CA 1
ATOM 4378 C C . LYS A 1 561 ? 21.692 -23.467 -11.618 1.00 87.12 561 LYS A C 1
ATOM 4380 O O . LYS A 1 561 ? 22.665 -22.891 -11.122 1.00 87.12 561 LYS A O 1
ATOM 4385 N N . GLN A 1 562 ? 21.733 -24.748 -11.987 1.00 89.06 562 GLN A N 1
ATOM 4386 C CA . GLN A 1 562 ? 22.958 -25.540 -11.910 1.00 89.06 562 GLN A CA 1
ATOM 4387 C C . GLN A 1 562 ? 24.033 -25.032 -12.880 1.00 89.06 562 GLN A C 1
ATOM 4389 O O . GLN A 1 562 ? 25.213 -25.284 -12.651 1.00 89.06 562 GLN A O 1
ATOM 4394 N N . PHE A 1 563 ? 23.648 -24.304 -13.935 1.00 91.00 563 PHE A N 1
ATOM 4395 C CA . PHE A 1 563 ? 24.560 -23.666 -14.878 1.00 91.00 563 PHE A CA 1
ATOM 4396 C C . PHE A 1 563 ? 24.828 -22.242 -14.411 1.00 91.00 563 PHE A C 1
ATOM 4398 O O . PHE A 1 563 ? 23.991 -21.359 -14.562 1.00 91.00 563 PHE A O 1
ATOM 4405 N N . ASN A 1 564 ? 25.985 -22.012 -13.804 1.00 92.62 564 ASN A N 1
ATOM 4406 C CA . ASN A 1 564 ? 26.383 -20.710 -13.278 1.00 92.62 564 ASN A CA 1
ATOM 4407 C C . ASN A 1 564 ? 27.898 -20.520 -13.421 1.00 92.62 564 ASN A C 1
ATOM 4409 O O . ASN A 1 564 ? 28.619 -21.441 -13.806 1.00 92.62 564 ASN A O 1
ATOM 4413 N N . LEU A 1 565 ? 28.405 -19.331 -13.089 1.00 89.62 565 LEU A N 1
ATOM 4414 C CA . LEU A 1 565 ? 29.824 -18.994 -13.273 1.00 89.62 565 LEU A CA 1
ATOM 4415 C C . LEU A 1 565 ? 30.799 -19.932 -12.532 1.00 89.62 565 LEU A C 1
ATOM 4417 O O . LEU A 1 565 ? 31.955 -20.034 -12.934 1.00 89.62 565 LEU A O 1
ATOM 4421 N N . ARG A 1 566 ? 30.350 -20.667 -11.501 1.00 89.81 566 ARG A N 1
ATOM 4422 C CA . ARG A 1 566 ? 31.185 -21.645 -10.778 1.00 89.81 566 ARG A CA 1
ATOM 4423 C C . ARG A 1 566 ? 31.235 -23.005 -11.469 1.00 89.81 566 ARG A C 1
ATOM 4425 O O . ARG A 1 566 ? 32.273 -23.660 -11.458 1.00 89.81 566 ARG A O 1
ATOM 4432 N N . THR A 1 567 ? 30.120 -23.446 -12.046 1.00 91.69 567 THR A N 1
ATOM 4433 C CA . THR A 1 567 ? 29.978 -24.787 -12.638 1.00 91.69 567 THR A CA 1
ATOM 4434 C C . THR A 1 567 ? 30.338 -24.812 -14.121 1.00 91.69 567 THR A C 1
ATOM 4436 O O . THR A 1 567 ? 30.890 -25.800 -14.613 1.00 91.69 567 THR A O 1
ATOM 4439 N N . MET A 1 568 ? 30.099 -23.707 -14.832 1.00 91.44 568 MET A N 1
ATOM 4440 C CA . MET A 1 568 ? 30.310 -23.608 -16.275 1.00 91.44 568 MET A CA 1
ATOM 4441 C C . MET A 1 568 ? 31.746 -23.886 -16.738 1.00 91.44 568 MET A C 1
ATOM 4443 O O . MET A 1 568 ? 31.892 -24.602 -17.728 1.00 91.44 568 MET A O 1
ATOM 4447 N N . PRO A 1 569 ? 32.816 -23.427 -16.056 1.00 90.88 569 PRO A N 1
ATOM 4448 C CA . PRO A 1 569 ? 34.180 -23.730 -16.489 1.00 90.88 569 PRO A CA 1
ATOM 4449 C C . PRO A 1 569 ? 34.502 -25.230 -16.525 1.00 90.88 569 PRO A C 1
ATOM 4451 O O . PRO A 1 569 ? 35.230 -25.677 -17.408 1.00 90.88 569 PRO A O 1
ATOM 4454 N N . ALA A 1 570 ? 33.980 -26.017 -15.577 1.00 92.88 570 ALA A N 1
ATOM 4455 C CA . ALA A 1 570 ? 34.176 -27.468 -15.564 1.00 92.88 570 ALA A CA 1
ATOM 4456 C C . ALA A 1 570 ? 33.423 -28.134 -16.718 1.00 92.88 570 ALA A C 1
ATOM 4458 O O . ALA A 1 570 ? 34.016 -28.906 -17.468 1.00 92.88 570 ALA A O 1
ATOM 4459 N N . ARG A 1 571 ? 32.160 -27.742 -16.919 1.00 89.94 571 ARG A N 1
ATOM 4460 C CA . ARG A 1 571 ? 31.331 -28.223 -18.026 1.00 89.94 571 ARG A CA 1
ATOM 4461 C C . ARG A 1 571 ? 31.945 -27.913 -19.390 1.00 89.94 571 ARG A C 1
ATOM 4463 O O . ARG A 1 571 ? 31.977 -28.789 -20.239 1.00 89.94 571 ARG A O 1
ATOM 4470 N N . LEU A 1 572 ? 32.453 -26.699 -19.607 1.00 89.94 572 LEU A N 1
ATOM 4471 C CA . LEU A 1 572 ? 33.079 -26.320 -20.881 1.00 89.94 572 LEU A CA 1
ATOM 4472 C C . LEU A 1 572 ? 34.337 -27.145 -21.180 1.00 89.94 572 LEU A C 1
ATOM 4474 O O . LEU A 1 572 ? 34.593 -27.457 -22.337 1.00 89.94 572 LEU A O 1
ATOM 4478 N N . ARG A 1 573 ? 35.108 -27.537 -20.155 1.00 93.62 573 ARG A N 1
ATOM 4479 C CA . ARG A 1 573 ? 36.253 -28.448 -20.337 1.00 93.62 573 ARG A CA 1
ATOM 4480 C C . ARG A 1 573 ? 35.827 -29.867 -20.708 1.00 93.62 573 ARG A C 1
ATOM 4482 O O . ARG A 1 573 ? 36.547 -30.528 -21.443 1.00 93.62 573 ARG A O 1
ATOM 4489 N N . GLU A 1 574 ? 34.696 -30.327 -20.184 1.00 92.12 574 GLU A N 1
ATOM 4490 C CA . GLU A 1 574 ? 34.161 -31.667 -20.443 1.00 92.12 574 GLU A CA 1
ATOM 4491 C C . GLU A 1 574 ? 33.457 -31.759 -21.804 1.00 92.12 574 GLU A C 1
ATOM 4493 O O . GLU A 1 574 ? 33.712 -32.675 -22.580 1.00 92.12 574 GLU A O 1
ATOM 4498 N N . MET A 1 575 ? 32.587 -30.794 -22.099 1.00 87.19 575 MET A N 1
ATOM 4499 C CA . MET A 1 575 ? 31.662 -30.822 -23.235 1.00 87.19 575 MET A CA 1
ATOM 4500 C C . MET A 1 575 ? 32.169 -30.043 -24.455 1.00 87.19 575 MET A C 1
ATOM 4502 O O . MET A 1 575 ? 31.650 -30.225 -25.555 1.00 87.19 575 MET A O 1
ATOM 4506 N N . GLY A 1 576 ? 33.151 -29.156 -24.271 1.00 88.06 576 GLY A N 1
ATOM 4507 C CA . GLY A 1 576 ? 33.544 -28.172 -25.277 1.00 88.06 576 GLY A CA 1
ATOM 4508 C C . GLY A 1 576 ? 32.494 -27.072 -25.483 1.00 88.06 576 GLY A C 1
ATOM 4509 O O . GLY A 1 576 ? 31.527 -26.943 -24.729 1.00 88.06 576 GLY A O 1
ATOM 4510 N N . ASP A 1 577 ? 32.696 -26.257 -26.520 1.00 84.88 577 ASP A N 1
ATOM 4511 C CA . ASP A 1 577 ? 31.726 -25.245 -26.944 1.00 84.88 577 ASP A CA 1
ATOM 4512 C C . ASP A 1 577 ? 30.708 -25.850 -27.921 1.00 84.88 577 ASP A C 1
ATOM 4514 O O . ASP A 1 577 ? 30.974 -26.021 -29.113 1.00 84.88 577 ASP A O 1
ATOM 4518 N N . LEU A 1 578 ? 29.514 -26.153 -27.410 1.00 84.31 578 LEU A N 1
ATOM 4519 C CA . LEU A 1 578 ? 28.418 -26.698 -28.211 1.00 84.31 578 LEU A CA 1
ATOM 4520 C C . LEU A 1 578 ? 27.850 -25.689 -29.229 1.00 84.31 578 LEU A C 1
ATOM 4522 O O . LEU A 1 578 ? 27.169 -26.107 -30.164 1.00 84.31 578 LEU A O 1
ATOM 4526 N N . PHE A 1 579 ? 28.116 -24.384 -29.079 1.00 79.12 579 PHE A N 1
ATOM 4527 C CA . PHE A 1 579 ? 27.702 -23.352 -30.038 1.00 79.12 579 PHE A CA 1
ATOM 4528 C C . PHE A 1 579 ? 28.680 -23.184 -31.206 1.00 79.12 579 PHE A C 1
ATOM 4530 O O . PHE A 1 579 ? 28.284 -22.637 -32.236 1.00 79.12 579 PHE A O 1
ATOM 4537 N N . ALA A 1 580 ? 29.918 -23.681 -31.104 1.00 82.19 580 ALA A N 1
ATOM 4538 C CA . ALA A 1 580 ? 30.947 -23.494 -32.131 1.00 82.19 580 ALA A CA 1
ATOM 4539 C C . ALA A 1 580 ? 30.494 -23.853 -33.570 1.00 82.19 580 ALA A C 1
ATOM 4541 O O . ALA A 1 580 ? 30.807 -23.100 -34.499 1.00 82.19 580 ALA A O 1
ATOM 4542 N N . PRO A 1 581 ? 29.701 -24.923 -33.812 1.00 78.38 581 PRO A N 1
ATOM 4543 C CA . PRO A 1 581 ? 29.195 -25.225 -35.153 1.00 78.38 581 PRO A CA 1
ATOM 4544 C C . PRO A 1 581 ? 28.238 -24.163 -35.718 1.00 78.38 581 PRO A C 1
ATOM 4546 O O . PRO A 1 581 ? 28.233 -23.930 -36.925 1.00 78.38 581 PRO A O 1
ATOM 4549 N N . ALA A 1 582 ? 27.455 -23.482 -34.874 1.00 71.81 582 ALA A N 1
ATOM 4550 C CA . ALA A 1 582 ? 26.494 -22.465 -35.314 1.00 71.81 582 ALA A CA 1
ATOM 4551 C C . ALA A 1 582 ? 27.172 -21.212 -35.892 1.00 71.81 582 ALA A C 1
ATOM 4553 O O . ALA A 1 582 ? 26.575 -20.506 -36.699 1.00 71.81 582 ALA A O 1
ATOM 4554 N N . LEU A 1 583 ? 28.430 -20.956 -35.520 1.00 71.56 583 LEU A N 1
ATOM 4555 C CA . LEU A 1 583 ? 29.224 -19.843 -36.047 1.00 71.56 583 LEU A CA 1
ATOM 4556 C C . LEU A 1 583 ? 29.794 -20.123 -37.448 1.00 71.56 583 LEU A C 1
ATOM 4558 O O . LEU A 1 583 ? 30.272 -19.206 -38.110 1.00 71.56 583 LEU A O 1
ATOM 4562 N N . THR A 1 584 ? 29.762 -21.381 -37.904 1.00 75.19 584 THR A N 1
ATOM 4563 C CA . THR A 1 584 ? 30.390 -21.814 -39.167 1.00 75.19 584 THR A CA 1
ATOM 4564 C C . THR A 1 584 ? 29.410 -22.443 -40.155 1.00 75.19 584 THR A C 1
ATOM 4566 O O . THR A 1 584 ? 29.654 -22.420 -41.362 1.00 75.19 584 THR A O 1
ATOM 4569 N N . GLN A 1 585 ? 28.284 -22.983 -39.685 1.00 64.56 585 GLN A N 1
ATOM 4570 C CA . GLN A 1 585 ? 27.268 -23.600 -40.534 1.00 64.56 585 GLN A CA 1
ATOM 4571 C C . GLN A 1 585 ? 26.155 -22.604 -40.870 1.00 64.56 585 GLN A C 1
ATOM 4573 O O . GLN A 1 585 ? 25.438 -22.122 -39.999 1.00 64.56 585 GLN A O 1
ATOM 4578 N N . GLY A 1 586 ? 25.974 -22.317 -42.161 1.00 58.75 586 GLY A N 1
ATOM 4579 C CA . GLY A 1 586 ? 24.855 -21.501 -42.626 1.00 58.75 586 GLY A CA 1
ATOM 4580 C C . GLY A 1 586 ? 23.509 -22.171 -42.332 1.00 58.75 586 GLY A C 1
ATOM 4581 O O . GLY A 1 586 ? 23.280 -23.322 -42.708 1.00 58.75 586 GLY A O 1
ATOM 4582 N N . VAL A 1 587 ? 22.592 -21.438 -41.701 1.00 54.34 587 VAL A N 1
ATOM 4583 C CA . VAL A 1 587 ? 21.224 -21.908 -41.448 1.00 54.34 587 VAL A CA 1
ATOM 4584 C C . VAL A 1 587 ? 20.419 -21.828 -42.748 1.00 54.34 587 VAL A C 1
ATOM 4586 O O . VAL A 1 587 ?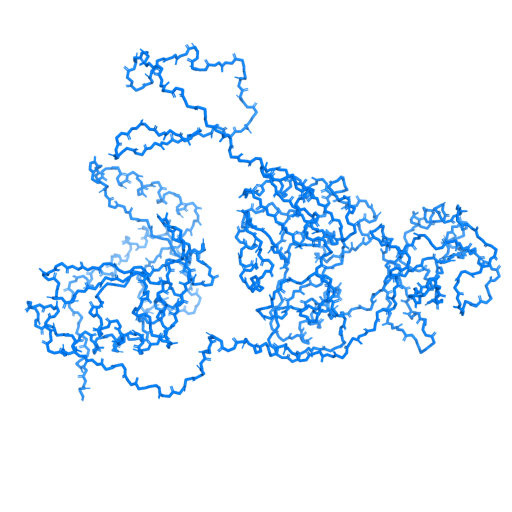 20.155 -20.745 -43.267 1.00 54.34 587 VAL A O 1
ATOM 4589 N N . ARG A 1 588 ? 19.995 -22.977 -43.292 1.00 53.22 588 ARG A N 1
ATOM 4590 C CA . ARG A 1 588 ? 19.015 -23.013 -44.390 1.00 53.22 588 ARG A CA 1
ATOM 4591 C C . ARG A 1 588 ? 17.613 -22.847 -43.815 1.00 53.22 588 ARG A C 1
ATOM 4593 O O . ARG A 1 588 ? 16.984 -23.825 -43.419 1.00 53.22 588 ARG A O 1
ATOM 4600 N N . LEU A 1 589 ? 17.124 -21.611 -43.789 1.00 45.88 589 LEU A N 1
ATOM 4601 C CA . LEU A 1 589 ? 15.715 -21.349 -43.506 1.00 45.88 589 LEU A CA 1
ATOM 4602 C C . LEU A 1 589 ? 14.847 -22.000 -44.603 1.00 45.88 589 LEU A C 1
ATOM 4604 O O . LEU A 1 589 ? 15.211 -21.927 -45.784 1.00 45.88 589 LEU A O 1
ATOM 4608 N N . PRO A 1 590 ? 13.722 -22.653 -44.256 1.00 44.34 590 PRO A N 1
ATOM 4609 C CA . PRO A 1 590 ? 12.805 -23.201 -45.246 1.00 44.34 590 PRO A CA 1
ATOM 4610 C C . PRO A 1 590 ? 12.404 -22.108 -46.237 1.00 44.34 590 PRO A C 1
ATOM 4612 O O . PRO A 1 590 ? 12.026 -21.009 -45.830 1.00 44.34 590 PRO A O 1
ATOM 4615 N N . ARG A 1 591 ? 12.471 -22.395 -47.543 1.00 42.91 591 ARG A N 1
ATOM 4616 C CA . ARG A 1 591 ? 11.906 -21.485 -48.545 1.00 42.91 591 ARG A CA 1
ATOM 4617 C C . ARG A 1 591 ? 10.422 -21.327 -48.242 1.00 42.91 591 ARG A C 1
ATOM 4619 O O . ARG A 1 591 ? 9.669 -22.295 -48.357 1.00 42.91 591 ARG A O 1
ATOM 4626 N N . TYR A 1 592 ? 10.030 -20.113 -47.870 1.00 36.97 592 TYR A N 1
ATOM 4627 C CA . TYR A 1 592 ? 8.634 -19.738 -47.723 1.00 36.97 592 TYR A CA 1
ATOM 4628 C C . TYR A 1 592 ? 7.940 -20.024 -49.060 1.00 36.97 592 TYR A C 1
ATOM 4630 O O . TYR A 1 592 ? 8.342 -19.491 -50.101 1.00 36.97 592 TYR A O 1
ATOM 4638 N N . LYS A 1 593 ? 6.970 -20.944 -49.065 1.00 39.97 593 LYS A N 1
ATOM 4639 C CA . LYS A 1 593 ? 6.116 -21.142 -50.237 1.00 39.97 593 LYS A CA 1
ATOM 4640 C C . LYS A 1 593 ? 5.235 -19.896 -50.325 1.00 39.97 593 LYS A C 1
ATOM 4642 O O . LYS A 1 593 ? 4.500 -19.627 -49.382 1.00 39.97 593 LYS A O 1
ATOM 4647 N N . ARG A 1 594 ? 5.435 -19.121 -51.395 1.00 39.19 594 ARG A N 1
ATOM 4648 C CA . ARG A 1 594 ? 4.645 -17.929 -51.723 1.00 39.19 594 ARG A CA 1
ATOM 4649 C C . ARG A 1 594 ? 3.164 -18.247 -51.824 1.00 39.19 594 ARG A C 1
ATOM 4651 O O . ARG A 1 594 ? 2.858 -19.362 -52.310 1.00 39.19 594 ARG A O 1
#

Nearest PDB structures (foldseek):
  6nhx-assembly1_A  TM=7.657E-01  e=1.696E-28  Mycobacterium tuberculosis
  1vs0-assembly2_B  TM=5.651E-01  e=1.931E-27  Mycobacterium tuberculosis H37Rv
  6gdr-assembly1_A  TM=5.508E-01  e=2.527E-16  Alteromonas mediterranea
  4d05-assembly1_A  TM=5.201E-01  e=2.822E-16  Psychromonas sp. SP041
  2r9l-assembly1_A  TM=7.089E-01  e=1.794E-08  Mycobacterium tuberculosis H37Rv

Sequence (594 aa):
MRTHGGAPGKAQWL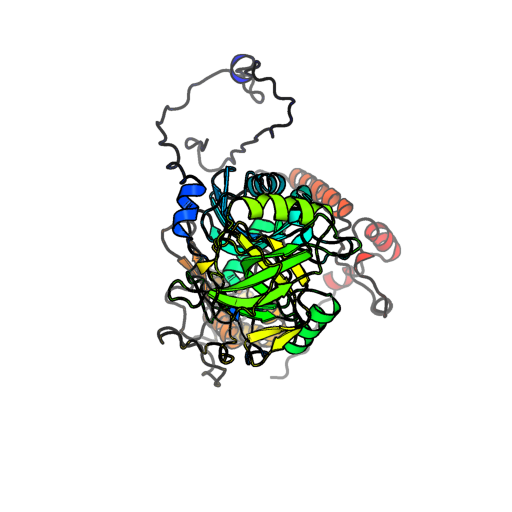MFKAKDGKENPAYDVVAERPESVVSGRVATRGPERSGKLRAPRAAPDAILRGYLPPMLATLVDAAPAGDWHAEVKYDGYRALCALSNGRVAMWTRNALDLSERFPRIARALARIVVGDAVIDGEVCVLDPQGVPRFELIQQGRVDEAVLFAFDLLRLDGEDLRGRPLEERRDLLRSVLSNAPPEVRLAEEVPGDVDEALERMRERGLEGLILKARRSVYEKGRSREWLKLKAQATQELAIVGWTPGKGNASGSLGALLLAVADGKGGYEFAGKVGTGFSSKQRKDLQKQLAGDERQTSPARGAPRLRDAHWIEPRLVAQVRFTEWTHDGKLRHPAFQGLRADKKPEECIRERPAPVPEAPKRKIDASRKVPPPAAHPEQKLTNPDRLLYPKDRITKADVAAYYEAVSPALLAAVEDRPLTLVHWNQGIEKASWFQQDVGAMAEDWMHTVETPARTKKGAVRHLVVDSPRALRWLAQNSVLEIHAWHSRAQSLTQPDWVVFDLDPAEGETIEQAVEVAQVLHGMFERLGAPVSTPLLWSEVKPGLDPKQFNLRTMPARLREMGDLFAPALTQGVRLPRYKR

pLDDT: mean 83.01, std 17.51, range [22.97, 98.62]

Solvent-accessible surface area (backbone atoms only — not comparable to full-atom values): 34250 Å² total; per-residue (Å²): 133,88,86,87,86,74,76,92,88,70,90,82,84,84,88,76,84,74,94,77,85,77,78,59,93,87,63,54,60,70,77,78,52,57,44,39,92,90,73,70,52,70,87,77,92,76,84,91,69,91,71,77,68,78,73,81,74,66,54,22,62,67,53,46,62,76,57,59,47,53,64,33,61,34,48,28,87,62,77,55,58,73,77,59,47,36,26,64,34,78,48,58,46,53,33,44,34,18,37,28,72,56,37,63,30,32,21,35,75,74,71,45,77,39,35,86,71,31,52,67,39,42,53,39,58,29,66,46,91,51,64,26,35,30,38,36,29,35,38,28,23,58,48,100,87,69,39,59,32,54,42,44,50,74,75,65,47,40,90,64,34,29,33,32,37,70,42,30,45,29,51,67,87,44,77,35,32,82,41,35,42,62,57,27,43,50,52,38,49,63,68,47,70,81,43,46,89,35,47,39,72,50,56,71,52,77,79,58,62,64,63,44,36,50,53,22,41,77,65,65,38,48,15,33,33,35,32,40,65,66,32,57,63,54,72,35,78,36,85,52,28,32,33,42,64,48,50,46,67,49,56,26,14,37,33,28,34,30,70,20,64,76,97,34,50,94,31,46,30,27,43,28,31,20,25,22,69,80,79,88,47,30,37,34,27,44,68,34,66,42,66,68,54,78,64,53,26,47,54,49,42,63,62,50,64,80,37,62,44,96,58,71,66,33,50,84,57,75,96,57,93,67,53,49,20,22,61,63,68,47,21,34,35,32,38,32,70,48,74,45,95,88,51,30,59,36,80,38,27,42,44,40,77,36,89,84,47,56,25,73,71,12,46,76,85,63,65,46,81,66,58,67,58,80,80,74,74,66,75,86,84,74,77,84,80,78,91,64,93,67,80,77,63,78,72,66,69,41,80,43,49,34,38,68,92,82,65,37,24,34,46,54,48,31,52,48,47,60,75,43,30,74,61,52,41,64,73,33,51,56,11,40,33,32,38,33,27,29,80,73,8,76,94,42,83,65,50,79,39,52,50,43,67,90,77,57,53,90,86,59,51,65,50,77,41,79,38,92,90,53,95,59,67,33,38,14,45,32,47,85,48,70,57,48,47,37,44,35,27,54,56,30,41,81,44,79,47,59,47,54,17,33,66,87,38,70,88,54,54,84,55,84,85,84,82,62,74,55,53,96,93,55,47,69,68,59,31,50,52,53,50,52,53,51,48,56,52,40,46,74,68,56,42,59,47,95,70,89,73,58,76,90,64,75,48,96,87,66,61,69,67,69,34,15,71,81,46,41,64,59,48,42,72,74,68,46,72,80,60,60,60,68,82,73,51,82,82,82,71,79,79,78,82,126